Protein AF-A0A836T9D7-F1 (afdb_monomer_lite)

Structure (mmCIF, N/CA/C/O backbone):
data_AF-A0A836T9D7-F1
#
_entry.id   AF-A0A836T9D7-F1
#
loop_
_atom_site.group_PDB
_atom_site.id
_atom_site.type_symbol
_atom_site.label_atom_id
_atom_site.label_alt_id
_atom_site.label_comp_id
_atom_site.label_asym_id
_atom_site.label_entity_id
_atom_site.label_seq_id
_atom_site.pdbx_PDB_ins_code
_atom_site.Cartn_x
_atom_site.Cartn_y
_atom_site.Cartn_z
_atom_site.occupancy
_atom_site.B_iso_or_equiv
_atom_site.auth_seq_id
_atom_site.auth_comp_id
_atom_site.auth_asym_id
_atom_site.auth_atom_id
_atom_site.pdbx_PDB_model_num
ATOM 1 N N . MET A 1 1 ? 21.318 -27.432 -25.812 1.00 48.09 1 MET A N 1
ATOM 2 C CA . MET A 1 1 ? 21.615 -25.987 -25.776 1.00 48.09 1 MET A CA 1
ATOM 3 C C . MET A 1 1 ? 23.119 -25.840 -25.679 1.00 48.09 1 MET A C 1
ATOM 5 O O . MET A 1 1 ? 23.704 -26.362 -24.740 1.00 48.09 1 MET A O 1
ATOM 9 N N . THR A 1 2 ? 23.763 -25.264 -26.689 1.00 55.59 2 THR A N 1
ATOM 10 C CA . THR A 1 2 ? 25.178 -24.873 -26.602 1.00 55.59 2 THR A CA 1
ATOM 11 C C . THR A 1 2 ? 25.290 -23.648 -25.695 1.00 55.59 2 THR A C 1
ATOM 13 O O . THR A 1 2 ? 24.421 -22.788 -25.762 1.00 55.59 2 THR A O 1
ATOM 16 N N . ALA A 1 3 ? 26.342 -23.549 -24.878 1.00 62.31 3 ALA A N 1
ATOM 17 C CA . ALA A 1 3 ? 26.506 -22.531 -23.826 1.00 62.31 3 ALA A CA 1
ATOM 18 C C . ALA A 1 3 ? 26.476 -21.050 -24.287 1.00 62.31 3 ALA A C 1
ATOM 20 O O . ALA A 1 3 ? 26.468 -20.167 -23.444 1.00 62.31 3 ALA A O 1
ATOM 21 N N . TYR A 1 4 ? 26.432 -20.797 -25.598 1.00 75.88 4 TYR A N 1
ATOM 22 C CA . TYR A 1 4 ? 26.534 -19.477 -26.236 1.00 75.88 4 TYR A CA 1
ATOM 23 C C . TYR A 1 4 ? 25.275 -19.075 -27.019 1.00 75.88 4 TYR A C 1
ATOM 25 O O . TYR A 1 4 ? 25.286 -18.105 -27.768 1.00 75.88 4 TYR A O 1
ATOM 33 N N . SER A 1 5 ? 24.185 -19.851 -26.954 1.00 79.94 5 SER A N 1
ATOM 34 C CA . SER A 1 5 ? 22.994 -19.562 -27.772 1.00 79.94 5 SER A CA 1
ATOM 35 C C . SER A 1 5 ? 22.251 -18.293 -27.346 1.00 79.94 5 SER A C 1
ATOM 37 O O . SER A 1 5 ? 21.456 -17.789 -28.128 1.00 79.94 5 SER A O 1
ATOM 39 N N . THR A 1 6 ? 22.490 -17.798 -26.132 1.00 87.88 6 THR A N 1
ATOM 40 C CA . THR A 1 6 ? 21.810 -16.636 -25.539 1.00 87.88 6 THR A CA 1
ATOM 41 C C . THR A 1 6 ? 22.570 -15.322 -25.703 1.00 87.88 6 THR A C 1
ATOM 43 O O . THR A 1 6 ? 22.043 -14.288 -25.303 1.00 87.88 6 THR A O 1
ATOM 46 N N . ASP A 1 7 ? 23.786 -15.345 -26.261 1.00 92.88 7 ASP A N 1
ATOM 47 C CA . ASP A 1 7 ? 24.571 -14.128 -26.497 1.00 92.88 7 ASP A CA 1
ATOM 48 C C . ASP A 1 7 ? 23.784 -13.185 -27.410 1.00 92.88 7 ASP A C 1
ATOM 50 O O . ASP A 1 7 ? 23.211 -13.637 -28.404 1.00 92.88 7 ASP A O 1
ATOM 54 N N . ILE A 1 8 ? 23.758 -11.892 -27.086 1.00 93.44 8 ILE A N 1
ATOM 55 C CA . ILE A 1 8 ? 23.013 -10.870 -27.830 1.00 93.44 8 ILE A CA 1
ATOM 56 C C . ILE A 1 8 ? 23.975 -10.107 -28.741 1.00 93.44 8 ILE A C 1
ATOM 58 O O . ILE A 1 8 ? 25.094 -9.776 -28.352 1.00 93.44 8 ILE A O 1
ATOM 62 N N . GLY A 1 9 ? 23.537 -9.814 -29.961 1.00 96.00 9 GLY A N 1
ATOM 63 C CA . GLY A 1 9 ? 24.347 -9.075 -30.918 1.00 96.00 9 GLY A CA 1
ATOM 64 C C . GLY A 1 9 ? 23.641 -8.834 -32.243 1.00 96.00 9 GLY A C 1
ATOM 65 O O . GLY A 1 9 ? 22.455 -9.138 -32.413 1.00 96.00 9 GLY A O 1
ATOM 66 N N . ALA A 1 10 ? 24.403 -8.291 -33.184 1.00 96.81 10 ALA A N 1
ATOM 67 C CA . ALA A 1 10 ? 23.972 -8.037 -34.545 1.00 96.81 10 ALA A CA 1
ATOM 68 C C . ALA A 1 10 ? 24.016 -9.336 -35.356 1.00 96.81 10 ALA A C 1
ATOM 70 O O . ALA A 1 10 ? 25.058 -9.982 -35.458 1.00 96.81 10 ALA A O 1
ATOM 71 N N . CYS A 1 11 ? 22.890 -9.717 -35.949 1.00 95.69 11 CYS A N 1
ATOM 72 C CA . CYS A 1 11 ? 22.814 -10.800 -36.919 1.00 95.69 11 CYS A CA 1
ATOM 73 C C . CYS A 1 11 ? 22.680 -10.212 -38.320 1.00 95.69 11 CYS A C 1
ATOM 75 O O . CYS A 1 11 ? 21.672 -9.569 -38.620 1.00 95.69 11 CYS A O 1
ATOM 77 N N . VAL A 1 12 ? 23.702 -10.410 -39.147 1.00 94.94 12 VAL A N 1
ATOM 78 C CA . VAL A 1 12 ? 23.847 -9.760 -40.450 1.00 94.94 12 VAL A CA 1
ATOM 79 C C . VAL A 1 12 ? 23.534 -10.742 -41.574 1.00 94.94 12 VAL A C 1
ATOM 81 O O . VAL A 1 12 ? 24.010 -11.878 -41.564 1.00 94.94 12 VAL A O 1
ATOM 84 N N . PHE A 1 13 ? 22.754 -10.297 -42.556 1.00 91.50 13 PHE A N 1
ATOM 85 C CA . PHE A 1 13 ? 22.380 -11.089 -43.724 1.00 91.50 13 PHE A CA 1
ATOM 86 C C . PHE A 1 13 ? 22.747 -10.343 -45.003 1.00 91.50 13 PHE A C 1
ATOM 88 O O . PHE A 1 13 ? 22.444 -9.157 -45.148 1.00 91.50 13 PHE A O 1
ATOM 95 N N . ASP A 1 14 ? 23.360 -11.057 -45.940 1.00 86.81 14 ASP A N 1
ATOM 96 C CA . ASP A 1 14 ? 23.658 -10.534 -47.269 1.00 86.81 14 ASP A CA 1
ATOM 97 C C . ASP A 1 14 ? 22.515 -10.921 -48.220 1.00 86.81 14 ASP A C 1
ATOM 99 O O . ASP A 1 14 ? 22.276 -12.109 -48.446 1.00 86.81 14 ASP A O 1
ATOM 103 N N . ASP A 1 15 ? 21.808 -9.932 -48.774 1.00 77.00 15 ASP A N 1
ATOM 104 C CA . ASP A 1 15 ? 20.700 -10.138 -49.714 1.00 77.00 15 ASP A CA 1
ATOM 105 C C . ASP A 1 15 ? 20.835 -9.231 -50.944 1.00 77.00 15 ASP A C 1
ATOM 107 O O . ASP A 1 15 ? 20.841 -8.007 -50.826 1.00 77.00 15 ASP A O 1
ATOM 111 N N . GLU A 1 16 ? 20.989 -9.845 -52.123 1.00 70.12 16 GLU A N 1
ATOM 112 C CA . GLU A 1 16 ? 21.003 -9.217 -53.460 1.00 70.12 16 GLU A CA 1
ATOM 113 C C . GLU A 1 16 ? 21.698 -7.834 -53.571 1.00 70.12 16 GLU A C 1
ATOM 115 O O . GLU A 1 16 ? 21.277 -6.958 -54.324 1.00 70.12 16 GLU A O 1
ATOM 120 N N . GLY A 1 17 ? 22.821 -7.642 -52.865 1.00 73.75 17 GLY A N 1
ATOM 121 C CA . GLY A 1 17 ? 23.617 -6.404 -52.899 1.00 73.75 17 GLY A CA 1
ATOM 122 C C . GLY A 1 17 ? 23.320 -5.394 -51.782 1.00 73.75 17 GLY A C 1
ATOM 123 O O . GLY A 1 17 ? 23.904 -4.311 -51.782 1.00 73.75 17 GLY A O 1
ATOM 124 N N . SER A 1 18 ? 22.468 -5.755 -50.825 1.00 80.81 18 SER A N 1
ATOM 125 C CA . SER A 1 18 ? 22.225 -5.056 -49.562 1.00 80.81 18 SER A CA 1
ATOM 126 C C . SER A 1 18 ? 22.628 -5.935 -48.375 1.00 80.81 18 SER A C 1
ATOM 128 O O . SER A 1 18 ? 22.620 -7.165 -48.461 1.00 80.81 18 SER A O 1
ATOM 130 N N . ARG A 1 19 ? 23.018 -5.302 -47.267 1.00 91.12 19 ARG A N 1
ATOM 131 C CA . ARG A 1 19 ? 23.433 -5.992 -46.044 1.00 91.12 19 ARG A CA 1
ATOM 132 C C . ARG A 1 19 ? 22.484 -5.592 -44.923 1.00 91.12 19 ARG A C 1
ATOM 134 O O . ARG A 1 19 ? 22.578 -4.494 -44.377 1.00 91.12 19 ARG A O 1
ATOM 141 N N . THR A 1 20 ? 21.528 -6.464 -44.636 1.00 93.00 20 THR A N 1
ATOM 142 C CA . THR A 1 20 ? 20.474 -6.231 -43.640 1.00 93.00 20 THR A CA 1
ATOM 143 C C . THR A 1 20 ? 20.932 -6.727 -42.271 1.00 93.00 20 THR A C 1
ATOM 145 O O . THR A 1 20 ? 21.851 -7.545 -42.166 1.00 93.00 20 THR A O 1
ATOM 148 N N . CYS A 1 21 ? 20.320 -6.227 -41.197 1.00 94.75 21 CYS A N 1
ATOM 149 C CA . CYS A 1 21 ? 20.686 -6.635 -39.845 1.00 94.75 21 CYS A CA 1
ATOM 150 C C . CYS A 1 21 ? 19.498 -6.686 -38.891 1.00 94.75 21 CYS A C 1
ATOM 152 O O . CYS A 1 21 ? 18.600 -5.843 -38.939 1.00 94.75 21 CYS A O 1
ATOM 154 N N . ARG A 1 22 ? 19.541 -7.661 -37.978 1.00 94.81 22 ARG A N 1
ATOM 155 C CA . ARG A 1 22 ? 18.596 -7.805 -36.871 1.00 94.81 22 ARG A CA 1
ATOM 156 C C . ARG A 1 22 ? 19.322 -7.968 -35.540 1.00 94.81 22 ARG A C 1
ATOM 158 O O . ARG A 1 22 ? 20.205 -8.818 -35.425 1.00 94.81 22 ARG A O 1
ATOM 165 N N . MET A 1 23 ? 18.884 -7.243 -34.513 1.00 94.81 23 MET A N 1
ATOM 166 C CA . MET A 1 23 ? 19.310 -7.504 -33.134 1.00 94.81 23 MET A CA 1
ATOM 167 C C . MET A 1 23 ? 18.621 -8.757 -32.601 1.00 94.81 23 MET A C 1
ATOM 169 O O . MET A 1 23 ? 17.393 -8.846 -32.585 1.00 94.81 23 MET A O 1
ATOM 173 N N . THR A 1 24 ? 19.401 -9.760 -32.205 1.00 93.94 24 THR A N 1
ATOM 174 C CA . THR A 1 24 ? 18.860 -11.060 -31.791 1.00 93.94 24 THR A CA 1
ATOM 175 C C . THR A 1 24 ? 19.886 -11.862 -30.986 1.00 93.94 24 THR A C 1
ATOM 177 O O . THR A 1 24 ? 20.976 -11.369 -30.686 1.00 93.94 24 THR A O 1
ATOM 180 N N . THR A 1 25 ? 19.535 -13.093 -30.610 1.00 93.69 25 THR A N 1
ATOM 181 C CA . THR A 1 25 ? 20.463 -14.014 -29.956 1.00 93.69 25 THR A CA 1
ATOM 182 C C . THR A 1 25 ? 21.285 -14.797 -30.982 1.00 93.69 25 THR A C 1
ATOM 184 O O . THR A 1 25 ? 20.846 -15.022 -32.114 1.00 93.69 25 THR A O 1
ATOM 187 N N . ARG A 1 26 ? 22.465 -15.293 -30.596 1.00 92.06 26 ARG A N 1
ATOM 188 C CA . ARG A 1 26 ? 23.276 -16.176 -31.453 1.00 92.06 26 ARG A CA 1
ATOM 189 C C . ARG A 1 26 ? 22.487 -17.404 -31.915 1.00 92.06 26 ARG A C 1
ATOM 191 O O . ARG A 1 26 ? 22.634 -17.839 -33.056 1.00 92.06 26 ARG A O 1
ATOM 198 N N . GLY A 1 27 ? 21.660 -17.975 -31.038 1.00 89.50 27 GLY A N 1
ATOM 199 C CA . GLY A 1 27 ? 20.798 -19.111 -31.361 1.00 89.50 27 GLY A CA 1
ATOM 200 C C . GLY A 1 27 ? 19.825 -18.787 -32.492 1.00 89.50 27 GLY A C 1
ATOM 201 O O . GLY A 1 27 ? 19.781 -19.511 -33.485 1.00 89.50 27 GLY A O 1
ATOM 202 N N . ASP A 1 28 ? 19.122 -17.664 -32.372 1.00 89.56 28 ASP A N 1
ATOM 203 C CA . ASP A 1 28 ? 18.111 -17.218 -33.337 1.00 89.56 28 ASP A CA 1
ATOM 204 C C . ASP A 1 28 ? 18.715 -16.682 -34.642 1.00 89.56 28 ASP A C 1
ATOM 206 O O . ASP A 1 28 ? 18.052 -16.665 -35.677 1.00 89.56 28 ASP A O 1
ATOM 210 N N . CYS A 1 29 ? 19.975 -16.244 -34.622 1.00 90.56 29 CYS A N 1
ATOM 211 C CA . CYS A 1 29 ? 20.694 -15.838 -35.828 1.00 90.56 29 CYS A CA 1
ATOM 212 C C . CYS A 1 29 ? 21.033 -17.034 -36.736 1.00 90.56 29 CYS A C 1
ATOM 214 O O . CYS A 1 29 ? 20.929 -16.958 -37.962 1.00 90.56 29 CYS A O 1
ATOM 216 N N . ASN A 1 30 ? 21.397 -18.163 -36.120 1.00 82.56 30 ASN A N 1
ATOM 217 C CA . ASN A 1 30 ? 21.809 -19.381 -36.820 1.00 82.56 30 ASN A CA 1
ATOM 218 C C . ASN A 1 30 ? 20.629 -20.172 -37.407 1.00 82.56 30 ASN A C 1
ATOM 220 O O . ASN A 1 30 ? 20.819 -20.999 -38.301 1.00 82.56 30 ASN A O 1
ATOM 224 N N . VAL A 1 31 ? 19.418 -19.941 -36.900 1.00 72.19 31 VAL A N 1
ATOM 225 C CA . VAL A 1 31 ? 18.179 -20.573 -37.358 1.00 72.19 31 VAL A CA 1
ATOM 226 C C . VAL A 1 31 ? 17.406 -19.518 -38.145 1.00 72.19 31 VAL A C 1
ATOM 228 O O . VAL A 1 31 ? 16.654 -18.744 -37.564 1.00 72.19 31 VAL A O 1
ATOM 231 N N . GLY A 1 32 ? 17.636 -19.432 -39.460 1.00 60.72 32 GLY A N 1
ATOM 232 C CA . GLY A 1 32 ? 16.967 -18.450 -40.327 1.00 60.72 32 GLY A CA 1
ATOM 233 C C . GLY A 1 32 ? 15.460 -18.347 -40.038 1.00 60.72 32 GLY A C 1
ATOM 234 O O . GLY A 1 32 ? 14.780 -19.360 -39.868 1.00 60.72 32 GLY A O 1
ATOM 235 N N . SER A 1 33 ? 14.930 -17.126 -39.923 1.00 49.97 33 SER A N 1
ATOM 236 C CA . SER A 1 33 ? 13.507 -16.920 -39.624 1.00 49.97 33 SER A CA 1
ATOM 237 C C . SER A 1 33 ? 12.628 -17.350 -40.802 1.00 49.97 33 SER A C 1
ATOM 239 O O . SER A 1 33 ? 12.691 -16.762 -41.877 1.00 49.97 33 SER A O 1
ATOM 241 N N . GLY A 1 34 ? 11.731 -18.309 -40.561 1.00 49.53 34 GLY A N 1
ATOM 242 C CA . GLY A 1 34 ? 10.679 -18.707 -41.502 1.00 49.53 34 GLY A CA 1
ATOM 243 C C . GLY A 1 34 ? 11.047 -19.899 -42.389 1.00 49.53 34 GLY A C 1
ATOM 244 O O . GLY A 1 34 ? 12.189 -20.334 -42.431 1.00 49.53 34 GLY A O 1
ATOM 245 N N . ASN A 1 35 ? 10.042 -20.443 -43.084 1.00 48.06 35 ASN A N 1
ATOM 246 C CA . ASN A 1 35 ? 10.040 -21.693 -43.870 1.00 48.06 35 ASN A CA 1
ATOM 247 C C . ASN A 1 35 ? 11.081 -21.813 -45.016 1.00 48.06 35 ASN A C 1
ATOM 249 O O . ASN A 1 35 ? 10.936 -22.687 -45.869 1.00 48.06 35 ASN A O 1
ATOM 253 N N . ASN A 1 36 ? 12.121 -20.980 -45.060 1.00 47.50 36 ASN A N 1
ATOM 254 C CA . ASN A 1 36 ? 13.230 -21.105 -45.995 1.00 47.50 36 ASN A CA 1
ATOM 255 C C . ASN A 1 36 ? 14.415 -21.806 -45.328 1.00 47.50 36 ASN A C 1
ATOM 257 O O . ASN A 1 36 ? 15.183 -21.237 -44.558 1.00 47.50 36 ASN A O 1
ATOM 261 N N . THR A 1 37 ? 14.589 -23.068 -45.696 1.00 49.91 37 THR A N 1
ATOM 262 C CA . THR A 1 37 ? 15.862 -23.773 -45.588 1.00 49.91 37 THR A CA 1
ATOM 263 C C . THR A 1 37 ? 16.959 -22.972 -46.293 1.00 49.91 37 THR A C 1
ATOM 265 O O . THR A 1 37 ? 16.905 -22.852 -47.517 1.00 49.91 37 THR A O 1
ATOM 268 N N . GLY A 1 38 ? 17.987 -22.496 -45.580 1.00 53.56 38 GLY A N 1
ATOM 269 C CA . GLY A 1 38 ? 19.275 -22.349 -46.260 1.00 53.56 38 GLY A CA 1
ATOM 270 C C . GLY A 1 38 ? 20.409 -21.565 -45.621 1.00 53.56 38 GLY A C 1
ATOM 271 O O . GLY A 1 38 ? 21.528 -22.055 -45.712 1.00 53.56 38 GLY A O 1
ATOM 272 N N . ILE A 1 39 ? 20.210 -20.380 -45.038 1.00 61.91 39 ILE A N 1
ATOM 273 C CA . ILE A 1 39 ? 21.358 -19.531 -44.657 1.00 61.91 39 ILE A CA 1
ATOM 274 C C . ILE A 1 39 ? 21.041 -18.770 -43.363 1.00 61.91 39 ILE A C 1
ATOM 276 O O . ILE A 1 39 ? 20.207 -17.869 -43.356 1.00 61.91 39 ILE A O 1
ATOM 280 N N . GLY A 1 40 ? 21.668 -19.178 -42.255 1.00 74.31 40 GLY A N 1
ATOM 281 C CA . GLY A 1 40 ? 21.716 -18.378 -41.025 1.00 74.31 40 GLY A CA 1
ATOM 282 C C . GLY A 1 40 ? 22.614 -17.153 -41.219 1.00 74.31 40 GLY A C 1
ATOM 283 O O . GLY A 1 40 ? 23.509 -17.181 -42.064 1.00 74.31 40 GLY A O 1
ATOM 284 N N . GLY A 1 41 ? 22.358 -16.080 -40.472 1.00 87.19 41 GLY A N 1
ATOM 285 C CA . GLY A 1 41 ? 23.129 -14.839 -40.582 1.00 87.19 41 GLY A CA 1
ATOM 286 C C . GLY A 1 41 ? 24.518 -14.940 -39.947 1.00 87.19 41 GLY A C 1
ATOM 287 O O . GLY A 1 41 ? 24.801 -15.843 -39.156 1.00 87.19 41 GLY A O 1
ATOM 288 N N . GLU A 1 42 ? 25.393 -13.991 -40.272 1.00 92.75 42 GLU A N 1
ATOM 289 C CA . GLU A 1 42 ? 26.676 -13.815 -39.591 1.00 92.75 42 GLU A CA 1
ATOM 290 C C . GLU A 1 42 ? 26.439 -13.081 -38.261 1.00 92.75 42 GLU A C 1
ATOM 292 O O . GLU A 1 42 ? 25.966 -11.943 -38.241 1.00 92.75 42 GLU A O 1
ATOM 297 N N . PHE A 1 43 ? 26.723 -13.747 -37.138 1.00 94.50 43 PHE A N 1
ATOM 298 C CA . PHE A 1 43 ? 26.487 -13.196 -35.803 1.00 94.50 43 PHE A CA 1
ATOM 299 C C . PHE A 1 43 ? 27.715 -12.465 -35.253 1.00 94.50 43 PHE A C 1
ATOM 301 O O . PHE A 1 43 ? 28.789 -13.055 -35.107 1.00 94.50 43 PHE A O 1
ATOM 308 N N . PHE A 1 44 ? 27.515 -11.218 -34.838 1.00 95.88 44 PHE A N 1
ATOM 309 C CA . PHE A 1 44 ? 28.516 -10.355 -34.226 1.00 95.88 44 PHE A CA 1
ATOM 310 C C . PHE A 1 44 ? 28.125 -10.037 -32.783 1.00 95.88 44 PHE A C 1
ATOM 312 O O . PHE A 1 44 ? 27.281 -9.182 -32.509 1.00 95.88 44 PHE A O 1
ATOM 319 N N . GLU A 1 45 ? 28.771 -10.732 -31.853 1.00 95.62 45 GLU A N 1
ATOM 320 C CA . GLU A 1 45 ? 28.565 -10.559 -30.415 1.00 95.62 45 GLU A CA 1
ATOM 321 C C . GLU A 1 45 ? 28.894 -9.133 -29.957 1.00 95.62 45 GLU A C 1
ATOM 323 O O . GLU A 1 45 ? 29.875 -8.524 -30.405 1.00 95.62 45 GLU A O 1
ATOM 328 N N . ASP A 1 46 ? 28.051 -8.596 -29.073 1.00 95.25 46 ASP A N 1
ATOM 329 C CA . ASP A 1 46 ? 28.135 -7.242 -28.519 1.00 95.25 46 ASP A CA 1
ATOM 330 C C . ASP A 1 46 ? 28.093 -6.105 -29.548 1.00 95.25 46 ASP A C 1
ATOM 332 O O . ASP A 1 46 ? 28.266 -4.944 -29.178 1.00 95.25 46 ASP A O 1
ATOM 336 N N . TYR A 1 47 ? 27.892 -6.390 -30.833 1.00 97.06 47 TYR A N 1
ATOM 337 C CA . TYR A 1 47 ? 27.726 -5.361 -31.850 1.00 97.06 47 TYR A CA 1
ATOM 338 C C . TYR A 1 47 ? 26.260 -4.956 -31.986 1.00 97.06 47 TYR A C 1
ATOM 340 O O . TYR A 1 47 ? 25.353 -5.779 -31.869 1.00 97.06 47 TYR A O 1
ATOM 348 N N . LEU A 1 48 ? 26.047 -3.673 -32.263 1.00 97.25 48 LEU A N 1
ATOM 349 C CA . LEU A 1 48 ? 24.761 -3.138 -32.691 1.00 97.25 48 LEU A CA 1
ATOM 350 C C . LEU A 1 48 ? 24.655 -3.196 -34.214 1.00 97.25 48 LEU A C 1
ATOM 352 O O . LEU A 1 48 ? 25.657 -3.065 -34.914 1.00 97.25 48 LEU A O 1
ATOM 356 N N . CYS A 1 49 ? 23.435 -3.313 -34.736 1.00 97.12 49 CYS A N 1
ATOM 357 C CA . CYS A 1 49 ? 23.209 -3.283 -36.181 1.00 97.12 49 CYS A CA 1
ATOM 358 C C . CYS A 1 49 ? 23.655 -1.975 -36.842 1.00 97.12 49 CYS A C 1
ATOM 360 O O . CYS A 1 49 ? 24.013 -1.998 -38.013 1.00 97.12 49 CYS A O 1
ATOM 362 N N . SER A 1 50 ? 23.697 -0.872 -36.091 1.00 95.19 50 SER A N 1
ATOM 363 C CA . SER A 1 50 ? 24.190 0.441 -36.524 1.00 95.19 50 SER A CA 1
ATOM 364 C C . SER A 1 50 ? 25.718 0.580 -36.552 1.00 95.19 50 SER A C 1
ATOM 366 O O . SER A 1 50 ? 26.231 1.689 -36.700 1.00 95.19 50 SER A O 1
ATOM 368 N N . ALA A 1 51 ? 26.468 -0.503 -36.342 1.00 95.44 51 ALA A N 1
ATOM 369 C CA . ALA A 1 51 ? 27.920 -0.465 -36.368 1.00 95.44 51 ALA A CA 1
ATOM 370 C C . ALA A 1 51 ? 28.450 -0.346 -37.806 1.00 95.44 51 ALA A C 1
ATOM 372 O O . ALA A 1 51 ? 28.351 -1.294 -38.583 1.00 95.44 51 ALA A O 1
ATOM 373 N N . ASP A 1 52 ? 29.107 0.776 -38.122 1.00 92.00 52 ASP A N 1
ATOM 374 C CA . ASP A 1 52 ? 29.683 1.042 -39.453 1.00 92.00 52 ASP A CA 1
ATOM 375 C C . ASP A 1 52 ? 30.603 -0.088 -39.962 1.00 92.00 52 ASP A C 1
ATOM 377 O O . ASP A 1 52 ? 30.645 -0.377 -41.157 1.00 92.00 52 ASP A O 1
ATOM 381 N N . GLU A 1 53 ? 31.329 -0.758 -39.058 1.00 93.19 53 GLU A N 1
ATOM 382 C CA . GLU A 1 53 ? 32.235 -1.876 -39.373 1.00 93.19 53 GLU A CA 1
ATOM 383 C C . GLU A 1 53 ? 31.512 -3.095 -39.960 1.00 93.19 53 GLU A C 1
ATOM 385 O O . GLU A 1 53 ? 32.121 -3.892 -40.674 1.00 93.19 53 GLU A O 1
ATOM 390 N N . LEU A 1 54 ? 30.215 -3.239 -39.678 1.00 94.25 54 LEU A N 1
ATOM 391 C CA . LEU A 1 54 ? 29.393 -4.312 -40.223 1.00 94.25 54 LEU A CA 1
ATOM 392 C C . LEU A 1 54 ? 28.917 -4.008 -41.644 1.00 94.25 54 LEU A C 1
ATOM 394 O O . LEU A 1 54 ? 28.434 -4.919 -42.309 1.00 94.25 54 LEU A O 1
ATOM 398 N N . ALA A 1 55 ? 29.075 -2.770 -42.130 1.00 93.38 55 ALA A N 1
ATOM 399 C CA . ALA A 1 55 ? 28.644 -2.335 -43.459 1.00 93.38 55 ALA A CA 1
ATOM 400 C C . ALA A 1 55 ? 27.179 -2.699 -43.775 1.00 93.38 55 ALA A C 1
ATOM 402 O O . ALA A 1 55 ? 26.856 -3.066 -44.904 1.00 93.38 55 ALA A O 1
ATOM 403 N N . THR A 1 56 ? 26.314 -2.640 -42.761 1.00 94.19 56 THR A N 1
ATOM 404 C CA . THR A 1 56 ? 24.869 -2.833 -42.898 1.00 94.19 56 THR A CA 1
ATOM 405 C C . THR A 1 56 ? 24.220 -1.546 -43.408 1.00 94.19 56 THR A C 1
ATOM 407 O O . THR A 1 56 ? 24.813 -0.467 -43.383 1.00 94.19 56 THR A O 1
ATOM 410 N N . GLU A 1 57 ? 22.972 -1.633 -43.852 1.00 94.12 57 GLU A N 1
ATOM 411 C CA . GLU A 1 57 ? 22.163 -0.450 -44.180 1.00 94.12 57 GLU A CA 1
ATOM 412 C C . GLU A 1 57 ? 21.572 0.261 -42.945 1.00 94.12 57 GLU A C 1
ATOM 414 O O . GLU A 1 57 ? 20.905 1.291 -43.072 1.00 94.12 57 GLU A O 1
ATOM 419 N N . CYS A 1 58 ? 21.803 -0.283 -41.748 1.00 94.69 58 CYS A N 1
ATOM 420 C CA . CYS A 1 58 ? 21.247 0.231 -40.505 1.00 94.69 58 CYS A CA 1
ATOM 421 C C . CYS A 1 58 ? 22.137 1.340 -39.942 1.00 94.69 58 CYS A C 1
ATOM 423 O O . CYS A 1 58 ? 23.349 1.185 -39.823 1.00 94.69 58 CYS A O 1
ATOM 425 N N . GLY A 1 59 ? 21.531 2.459 -39.554 1.00 93.44 59 GLY A N 1
ATOM 426 C CA . GLY A 1 59 ? 22.233 3.620 -39.028 1.00 93.44 59 GLY A CA 1
ATOM 427 C C . GLY A 1 59 ? 21.558 4.224 -37.794 1.00 93.44 59 GLY A C 1
ATOM 428 O O . GLY A 1 59 ? 20.392 3.928 -37.506 1.00 93.44 59 GLY A O 1
ATOM 429 N N . PRO A 1 60 ? 22.277 5.091 -37.062 1.00 94.31 60 PRO A N 1
ATOM 430 C CA . PRO A 1 60 ? 21.735 5.824 -35.925 1.00 94.31 60 PRO A CA 1
ATOM 431 C C . PRO A 1 60 ? 20.509 6.665 -36.284 1.00 94.31 60 PRO A C 1
ATOM 433 O O . PRO A 1 60 ? 20.479 7.317 -37.330 1.00 94.31 60 PRO A O 1
ATOM 436 N N . THR A 1 61 ? 19.532 6.741 -35.380 1.00 95.06 61 THR A N 1
ATOM 437 C CA . THR A 1 61 ? 18.387 7.652 -35.526 1.00 95.06 61 THR A CA 1
ATOM 438 C C . THR A 1 61 ? 18.098 8.421 -34.237 1.00 95.06 61 THR A C 1
ATOM 440 O O . THR A 1 61 ? 18.785 8.274 -33.227 1.00 95.06 61 THR A O 1
ATOM 443 N N . LYS A 1 62 ? 17.084 9.290 -34.296 1.00 95.88 62 LYS A N 1
ATOM 444 C CA . LYS A 1 62 ? 16.532 10.010 -33.141 1.00 95.88 62 LYS A CA 1
ATOM 445 C C . LYS A 1 62 ? 15.339 9.312 -32.504 1.00 95.88 62 LYS A C 1
ATOM 447 O O . LYS A 1 62 ? 14.815 9.822 -31.521 1.00 95.88 62 LYS A O 1
ATOM 452 N N . GLU A 1 63 ? 14.881 8.217 -33.091 1.00 96.81 63 GLU A N 1
ATOM 453 C CA . GLU A 1 63 ? 13.738 7.473 -32.593 1.00 96.81 63 GLU A CA 1
ATOM 454 C C . GLU A 1 63 ? 14.128 6.677 -31.349 1.00 96.81 63 GLU A C 1
ATOM 456 O O . GLU A 1 63 ? 15.278 6.261 -31.172 1.00 96.81 63 GLU A O 1
ATOM 461 N N . THR A 1 64 ? 13.143 6.455 -30.489 1.00 98.00 64 THR A N 1
ATOM 462 C CA . THR A 1 64 ? 13.268 5.632 -29.290 1.00 98.00 64 THR A CA 1
ATOM 463 C C . THR A 1 64 ? 12.187 4.560 -29.279 1.00 98.00 64 THR A C 1
ATOM 465 O O . THR A 1 64 ? 11.190 4.664 -29.997 1.00 98.00 64 THR A O 1
ATOM 468 N N . ILE A 1 65 ? 12.388 3.515 -28.483 1.00 97.88 65 ILE A N 1
ATOM 469 C CA . ILE A 1 65 ? 11.464 2.390 -28.352 1.00 97.88 65 ILE A CA 1
ATOM 470 C C . ILE A 1 65 ? 11.471 1.845 -26.919 1.00 97.88 65 ILE A C 1
ATOM 472 O O . ILE A 1 65 ? 12.524 1.770 -26.282 1.00 97.88 65 ILE A O 1
ATOM 476 N N . CYS A 1 66 ? 10.294 1.444 -26.433 1.00 97.88 66 CYS A N 1
ATOM 477 C CA . CYS A 1 66 ? 10.144 0.607 -25.243 1.00 97.88 66 CYS A CA 1
ATOM 478 C C . CYS A 1 66 ? 10.115 -0.866 -25.652 1.00 97.88 66 CYS A C 1
ATOM 480 O O . CYS A 1 66 ? 9.442 -1.234 -26.617 1.00 97.88 66 CYS A O 1
ATOM 482 N N . LEU A 1 67 ? 10.824 -1.712 -24.910 1.00 96.00 67 LEU A N 1
ATOM 483 C CA . LEU A 1 67 ? 10.880 -3.148 -25.166 1.00 96.00 67 LEU A CA 1
ATOM 484 C C . LEU A 1 67 ? 10.073 -3.903 -24.114 1.00 96.00 67 LEU A C 1
ATOM 486 O O . LEU A 1 67 ? 10.148 -3.599 -22.927 1.00 96.00 67 LEU A O 1
ATOM 490 N N . GLU A 1 68 ? 9.322 -4.913 -24.545 1.00 92.69 68 GLU A N 1
ATOM 491 C CA . GLU A 1 68 ? 8.568 -5.763 -23.626 1.00 92.69 68 GLU A CA 1
ATOM 492 C C . GLU A 1 68 ? 9.510 -6.471 -22.638 1.00 92.69 68 GLU A C 1
ATOM 494 O O . GLU A 1 68 ? 10.560 -6.994 -23.019 1.00 92.69 68 GLU A O 1
ATOM 499 N N . GLY A 1 69 ? 9.140 -6.461 -21.355 1.00 91.31 69 GLY A N 1
ATOM 500 C CA . GLY A 1 69 ? 9.942 -7.048 -20.279 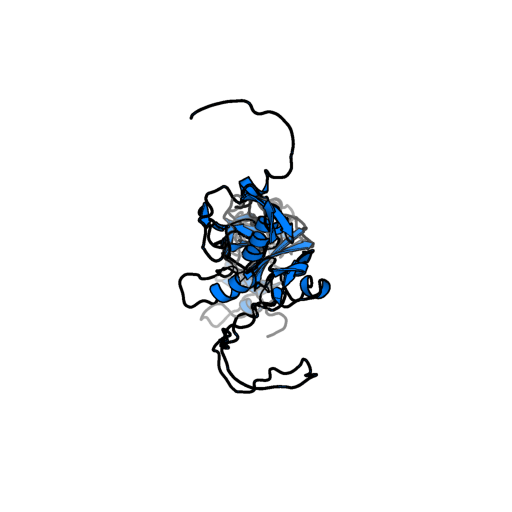1.00 91.31 69 GLY A CA 1
ATOM 501 C C . GLY A 1 69 ? 11.211 -6.267 -19.923 1.00 91.31 69 GLY A C 1
ATOM 502 O O . GLY A 1 69 ? 12.069 -6.807 -19.224 1.00 91.31 69 GLY A O 1
ATOM 503 N N . ARG A 1 70 ? 11.361 -5.026 -20.405 1.00 94.31 70 ARG A N 1
ATOM 504 C CA . ARG A 1 70 ? 12.469 -4.131 -20.053 1.00 94.31 70 ARG A CA 1
ATOM 505 C C . ARG A 1 70 ? 11.943 -2.792 -19.570 1.00 94.31 70 ARG A C 1
ATOM 507 O O . ARG A 1 70 ? 10.938 -2.293 -20.071 1.00 94.31 70 ARG A O 1
ATOM 514 N N . ASP A 1 71 ? 12.677 -2.199 -18.638 1.00 95.75 71 ASP A N 1
ATOM 515 C CA . ASP A 1 71 ? 12.269 -0.933 -18.043 1.00 95.75 71 ASP A CA 1
ATOM 516 C C . ASP A 1 71 ? 12.736 0.263 -18.866 1.00 95.75 71 ASP A C 1
ATOM 518 O O . ASP A 1 71 ? 12.113 1.317 -18.824 1.00 95.75 71 ASP A O 1
ATOM 522 N N . GLU A 1 72 ? 13.858 0.133 -19.572 1.00 97.56 72 GLU A N 1
ATOM 523 C CA . GLU A 1 72 ? 14.584 1.260 -20.148 1.00 97.56 72 GLU A CA 1
ATOM 524 C C . GLU A 1 72 ? 13.997 1.746 -21.476 1.00 97.56 72 GLU A C 1
ATOM 526 O O . GLU A 1 72 ? 13.377 1.001 -22.240 1.00 97.56 72 GLU A O 1
ATOM 531 N N . VAL A 1 73 ? 14.273 3.010 -21.785 1.00 98.31 73 VAL A N 1
ATOM 532 C CA . VAL A 1 73 ? 14.087 3.570 -23.123 1.00 98.31 73 VAL A CA 1
ATOM 533 C C . VAL A 1 73 ? 15.333 3.260 -23.942 1.00 98.31 73 VAL A C 1
ATOM 535 O O . VAL A 1 73 ? 16.441 3.636 -23.554 1.00 98.31 73 VAL A O 1
ATOM 538 N N . TYR A 1 74 ? 15.162 2.639 -25.104 1.00 98.00 74 TYR A N 1
ATOM 539 C CA . TYR A 1 74 ? 16.255 2.349 -26.030 1.00 98.00 74 TYR A CA 1
ATOM 540 C C . TYR A 1 74 ? 16.179 3.274 -27.240 1.00 98.00 74 TYR A C 1
ATOM 542 O O . TYR A 1 74 ? 15.093 3.645 -27.684 1.00 98.00 74 TYR A O 1
ATOM 550 N N . PHE A 1 75 ? 17.326 3.634 -27.812 1.00 97.38 75 PHE A N 1
ATOM 551 C CA . PHE A 1 75 ? 17.358 4.162 -29.172 1.00 97.38 75 PHE A CA 1
ATOM 552 C C . PHE A 1 75 ? 16.833 3.114 -30.158 1.00 97.38 75 PHE A C 1
ATOM 554 O O . PHE A 1 75 ? 16.973 1.912 -29.932 1.00 97.38 75 PHE A O 1
ATOM 561 N N . LYS A 1 76 ? 16.275 3.568 -31.276 1.00 97.44 76 LYS A N 1
ATOM 562 C CA . LYS A 1 76 ? 15.860 2.721 -32.393 1.00 97.44 76 LYS A CA 1
ATOM 563 C C . LYS A 1 76 ? 16.702 3.060 -33.622 1.00 97.44 76 LYS A C 1
ATOM 565 O O . LYS A 1 76 ? 16.871 4.232 -33.951 1.00 97.44 76 LYS A O 1
ATOM 570 N N . ASP A 1 77 ? 17.281 2.063 -34.278 1.00 96.56 77 ASP A N 1
ATOM 571 C CA . ASP A 1 77 ? 18.045 2.267 -35.512 1.00 96.56 77 ASP A CA 1
ATOM 572 C C . ASP A 1 77 ? 17.121 2.424 -36.739 1.00 96.56 77 ASP A C 1
ATOM 574 O O . ASP A 1 77 ? 15.900 2.265 -36.652 1.00 96.56 77 ASP A O 1
ATOM 578 N N . SER A 1 78 ? 17.691 2.747 -37.903 1.00 96.44 78 SER A N 1
ATOM 579 C CA . SER A 1 78 ? 16.917 2.959 -39.138 1.00 96.44 78 SER A CA 1
ATOM 580 C C . SER A 1 78 ? 16.267 1.689 -39.698 1.00 96.44 78 SER A C 1
ATOM 582 O O . SER A 1 78 ? 15.381 1.792 -40.543 1.00 96.44 78 SER A O 1
ATOM 584 N N . CYS A 1 79 ? 16.682 0.512 -39.227 1.00 95.69 79 CYS A N 1
ATOM 585 C CA . CYS A 1 79 ? 16.107 -0.791 -39.560 1.00 95.69 79 CYS A CA 1
ATOM 586 C C . CYS A 1 79 ? 15.016 -1.222 -38.564 1.00 95.69 79 CYS A C 1
ATOM 588 O O . CYS A 1 79 ? 14.364 -2.248 -38.758 1.00 95.69 79 CYS A O 1
ATOM 590 N N . GLY A 1 80 ? 14.793 -0.442 -37.502 1.00 96.31 80 GLY A N 1
ATOM 591 C CA . GLY A 1 80 ? 13.812 -0.715 -36.460 1.00 96.31 80 GLY A CA 1
ATOM 592 C C . GLY A 1 80 ? 14.313 -1.587 -35.313 1.00 96.31 80 GLY A C 1
ATOM 593 O O . GLY A 1 80 ? 13.512 -1.945 -34.449 1.00 96.31 80 GLY A O 1
ATOM 594 N N . ASN A 1 81 ? 15.606 -1.906 -35.259 1.00 97.06 81 ASN A N 1
ATOM 595 C CA . ASN A 1 81 ? 16.182 -2.599 -34.116 1.00 97.06 81 ASN A CA 1
ATOM 596 C C . ASN A 1 81 ? 16.357 -1.644 -32.937 1.00 97.06 81 ASN A C 1
ATOM 598 O O . ASN A 1 81 ? 16.620 -0.453 -33.113 1.00 97.06 81 ASN A O 1
ATOM 602 N N . TYR A 1 82 ? 16.288 -2.184 -31.723 1.00 96.62 82 TYR A N 1
ATOM 603 C CA . TYR A 1 82 ? 16.753 -1.448 -30.556 1.00 96.62 82 TYR A CA 1
ATOM 604 C C . TYR A 1 82 ? 18.282 -1.320 -30.583 1.00 96.62 82 TYR A C 1
ATOM 606 O O . TYR A 1 82 ? 18.992 -2.230 -31.009 1.00 96.62 82 TYR A O 1
ATOM 614 N N . ALA A 1 83 ? 18.784 -0.187 -30.113 1.00 96.12 83 ALA A N 1
ATOM 615 C CA . ALA A 1 83 ? 20.198 0.086 -29.907 1.00 96.12 83 ALA A CA 1
ATOM 616 C C . ALA A 1 83 ? 20.473 0.215 -28.399 1.00 96.12 83 ALA A C 1
ATOM 618 O O . ALA A 1 83 ? 19.849 -0.473 -27.596 1.00 96.12 83 ALA A O 1
ATOM 619 N N . ASN A 1 84 ? 21.420 1.057 -27.989 1.00 97.00 84 ASN A N 1
ATOM 620 C CA . ASN A 1 84 ? 21.685 1.285 -26.568 1.00 97.00 84 ASN A CA 1
ATOM 621 C C . ASN A 1 84 ? 20.584 2.101 -25.882 1.00 97.00 84 ASN A C 1
ATOM 623 O O . ASN A 1 84 ? 19.748 2.723 -26.543 1.00 97.00 84 ASN A O 1
ATOM 627 N N . ILE A 1 85 ? 20.621 2.104 -24.546 1.00 97.44 85 ILE A N 1
ATOM 628 C CA . ILE A 1 85 ? 19.784 2.965 -23.704 1.00 97.44 85 ILE A CA 1
ATOM 629 C C . ILE A 1 85 ? 19.868 4.410 -24.212 1.00 97.44 85 ILE A C 1
ATOM 631 O O . ILE A 1 85 ? 20.916 4.889 -24.636 1.00 97.44 85 ILE A O 1
ATOM 635 N N . TYR A 1 86 ? 18.742 5.105 -24.224 1.00 97.31 86 TYR A N 1
ATOM 636 C CA . TYR A 1 86 ? 18.675 6.473 -24.704 1.00 97.31 86 TYR A CA 1
ATOM 637 C C . TYR A 1 86 ? 19.524 7.409 -23.822 1.00 97.31 86 TYR A C 1
ATOM 639 O O . TYR A 1 86 ? 19.346 7.473 -22.611 1.00 97.31 86 TYR A O 1
ATOM 647 N N . ASP A 1 87 ? 20.448 8.144 -24.439 1.00 95.62 87 ASP A N 1
ATOM 648 C CA . ASP A 1 87 ? 21.215 9.235 -23.825 1.00 95.62 87 ASP A CA 1
ATOM 649 C C . ASP A 1 87 ? 21.366 10.338 -24.876 1.00 95.62 87 ASP A C 1
ATOM 651 O O . ASP A 1 87 ? 22.053 10.169 -25.895 1.00 95.62 87 ASP A O 1
ATOM 655 N N . SER A 1 88 ? 20.711 11.478 -24.653 1.00 94.81 88 SER A N 1
ATOM 656 C CA . SER A 1 88 ? 20.652 12.573 -25.628 1.00 94.81 88 SER A CA 1
ATOM 657 C C . SER A 1 88 ? 22.035 13.136 -25.980 1.00 94.81 88 SER A C 1
ATOM 659 O O . SER A 1 88 ? 22.228 13.651 -27.085 1.00 94.81 88 SER A O 1
ATOM 661 N N . ASN A 1 89 ? 23.032 12.970 -25.104 1.00 92.50 89 ASN A N 1
ATOM 662 C CA . ASN A 1 89 ? 24.409 13.398 -25.344 1.00 92.50 89 ASN A CA 1
ATOM 663 C C . ASN A 1 89 ? 25.176 12.443 -26.272 1.00 92.50 89 ASN A C 1
ATOM 665 O O . ASN A 1 89 ? 26.236 12.805 -26.792 1.00 92.50 89 ASN A O 1
ATOM 669 N N . LYS A 1 90 ? 24.670 11.223 -26.496 1.00 91.75 90 LYS A N 1
ATOM 670 C CA . LYS A 1 90 ? 25.327 10.196 -27.323 1.00 91.75 90 LYS A CA 1
ATOM 671 C C . LYS A 1 90 ? 24.903 10.229 -28.781 1.00 91.75 90 LYS A C 1
ATOM 673 O O . LYS A 1 90 ? 25.619 9.698 -29.626 1.00 91.75 90 LYS A O 1
ATOM 678 N N . ILE A 1 91 ? 23.810 10.916 -29.101 1.00 85.12 91 ILE A N 1
ATOM 679 C CA . ILE A 1 91 ? 23.276 10.975 -30.465 1.00 85.12 91 ILE A CA 1
ATOM 680 C C . ILE A 1 91 ? 24.225 11.662 -31.461 1.00 85.12 91 ILE A C 1
ATOM 682 O O . ILE A 1 91 ? 24.333 11.250 -32.609 1.00 85.12 91 ILE A O 1
ATOM 686 N N . TYR A 1 92 ? 24.952 12.683 -30.999 1.00 76.75 92 TYR A N 1
ATOM 687 C CA . TYR A 1 92 ? 25.954 13.428 -31.771 1.00 76.75 92 TYR A CA 1
ATOM 688 C C . TYR A 1 92 ? 27.364 13.244 -31.204 1.00 76.75 92 TYR A C 1
ATOM 690 O O . TYR A 1 92 ? 28.244 14.088 -31.398 1.00 76.75 92 TYR A O 1
ATOM 698 N N . SER A 1 93 ? 27.580 12.162 -30.453 1.00 74.81 93 SER A N 1
ATOM 699 C CA . SER A 1 93 ? 28.884 11.867 -29.876 1.00 74.81 93 SER A CA 1
ATOM 700 C C . SER A 1 93 ? 29.933 11.758 -30.982 1.00 74.81 93 SER A C 1
ATOM 702 O O . SER A 1 93 ? 29.777 11.004 -31.937 1.00 74.81 93 SER A O 1
ATOM 704 N N . LYS A 1 94 ? 31.056 12.467 -30.814 1.00 65.44 94 LYS A N 1
ATOM 705 C CA . LYS A 1 94 ? 32.237 12.309 -31.683 1.00 65.44 94 LYS A CA 1
ATOM 706 C C . LYS A 1 94 ? 32.849 10.910 -31.587 1.00 65.44 94 LYS A C 1
ATOM 708 O O . LYS A 1 94 ? 33.643 10.535 -32.442 1.00 65.44 94 LYS A O 1
ATOM 713 N N . ASN A 1 95 ? 32.530 10.176 -30.522 1.00 70.50 95 ASN A N 1
ATOM 714 C CA . ASN A 1 95 ? 32.912 8.788 -30.349 1.00 70.50 95 ASN A CA 1
ATOM 715 C C . ASN A 1 95 ? 31.753 7.887 -30.826 1.00 70.50 95 ASN A C 1
ATOM 717 O O . ASN A 1 95 ? 30.726 7.843 -30.138 1.00 70.50 95 ASN A O 1
ATOM 721 N N . PRO A 1 96 ? 31.909 7.172 -31.955 1.00 78.62 96 PRO A N 1
ATOM 722 C CA . PRO A 1 96 ? 30.856 6.343 -32.538 1.00 78.62 96 PRO A CA 1
ATOM 723 C C . PRO A 1 96 ? 30.611 5.037 -31.768 1.00 78.62 96 PRO A C 1
ATOM 725 O O . PRO A 1 96 ? 29.630 4.354 -32.043 1.00 78.62 96 PRO A O 1
ATOM 728 N N . SER A 1 97 ? 31.443 4.696 -30.773 1.00 89.06 97 SER A N 1
ATOM 729 C CA . SER A 1 97 ? 31.341 3.425 -30.031 1.00 89.06 97 SER A CA 1
ATOM 730 C C . SER A 1 97 ? 29.963 3.163 -29.415 1.00 89.06 97 SER A C 1
ATOM 732 O O . SER A 1 97 ? 29.543 2.011 -29.360 1.00 89.06 97 SER A O 1
ATOM 734 N N . TYR A 1 98 ? 29.225 4.212 -29.029 1.00 92.94 98 TYR A N 1
ATOM 735 C CA . TYR A 1 98 ? 27.869 4.086 -28.479 1.00 92.94 98 TYR A CA 1
ATOM 736 C C . TYR A 1 98 ? 26.836 3.563 -29.490 1.00 92.94 98 TYR A C 1
ATOM 738 O O . TYR A 1 98 ? 25.796 3.060 -29.091 1.00 92.94 98 TYR A O 1
ATOM 746 N N . TRP A 1 99 ? 27.112 3.668 -30.788 1.00 93.81 99 TRP A N 1
ATOM 747 C CA . TRP A 1 99 ? 26.278 3.111 -31.858 1.00 93.81 99 TRP A CA 1
ATOM 748 C C . TRP A 1 99 ? 26.901 1.867 -32.499 1.00 93.81 99 TRP A C 1
ATOM 750 O O . TRP A 1 99 ? 26.298 1.263 -33.379 1.00 93.81 99 TRP A O 1
ATOM 760 N N . GLN A 1 100 ? 28.090 1.457 -32.050 1.00 95.06 100 GLN A N 1
ATOM 761 C CA . GLN A 1 100 ? 28.786 0.277 -32.564 1.00 95.06 100 GLN A CA 1
ATOM 762 C C . GLN A 1 100 ? 28.655 -0.925 -31.631 1.00 95.06 100 GLN A C 1
ATOM 764 O O . GLN A 1 100 ? 28.521 -2.055 -32.096 1.00 95.06 100 GLN A O 1
ATOM 769 N N . LYS A 1 101 ? 28.711 -0.692 -30.316 1.00 95.75 101 LYS A N 1
ATOM 770 C CA . LYS A 1 101 ? 28.769 -1.741 -29.298 1.00 95.75 101 LYS A CA 1
ATOM 771 C C . LYS A 1 101 ? 27.646 -1.609 -28.286 1.00 95.75 101 LYS A C 1
ATOM 773 O O . LYS A 1 101 ? 27.276 -0.495 -27.922 1.00 95.75 101 LYS A O 1
ATOM 778 N N . ILE A 1 102 ? 27.152 -2.744 -27.800 1.00 96.12 102 ILE A N 1
ATOM 779 C CA . ILE A 1 102 ? 26.205 -2.798 -26.688 1.00 96.12 102 ILE A CA 1
ATOM 780 C C . ILE A 1 102 ? 26.878 -2.206 -25.443 1.00 96.12 102 ILE A C 1
ATOM 782 O O . ILE A 1 102 ? 27.988 -2.584 -25.064 1.00 96.12 102 ILE A O 1
ATOM 786 N N . VAL A 1 103 ? 26.200 -1.255 -24.811 1.00 95.12 103 VAL A N 1
ATOM 787 C CA . VAL A 1 103 ? 26.611 -0.601 -23.572 1.00 95.12 103 VAL A CA 1
ATOM 788 C C . VAL A 1 103 ? 25.675 -1.062 -22.466 1.00 95.12 103 VAL A C 1
ATOM 790 O O . VAL A 1 103 ? 24.455 -0.997 -22.588 1.00 95.12 103 VAL A O 1
ATOM 793 N N . SER A 1 104 ? 26.261 -1.543 -21.373 1.00 94.19 104 SER A N 1
ATOM 794 C CA . SER A 1 104 ? 25.508 -2.004 -20.215 1.00 94.19 104 SER A CA 1
ATOM 795 C C . SER A 1 104 ? 24.819 -0.852 -19.477 1.00 94.19 104 SER A C 1
ATOM 797 O O . SER A 1 104 ? 25.204 0.319 -19.582 1.00 94.19 104 SER A O 1
ATOM 799 N N . LYS A 1 105 ? 23.799 -1.199 -18.689 1.00 93.19 105 LYS A N 1
ATOM 800 C CA . LYS A 1 105 ? 22.995 -0.252 -17.908 1.00 93.19 105 LYS A CA 1
ATOM 801 C C . LYS A 1 105 ? 23.846 0.640 -16.998 1.00 93.19 105 LYS A C 1
ATOM 803 O O . LYS A 1 105 ? 23.671 1.852 -16.985 1.00 93.19 105 LYS A O 1
ATOM 808 N N . ASP A 1 106 ? 24.834 0.061 -16.318 1.00 93.56 106 ASP A N 1
ATOM 809 C CA . ASP A 1 106 ? 25.773 0.740 -15.410 1.00 93.56 106 ASP A CA 1
ATOM 810 C C . ASP A 1 106 ? 26.749 1.704 -16.108 1.00 93.56 106 ASP A C 1
ATOM 812 O O . ASP A 1 106 ? 27.376 2.533 -15.453 1.00 93.56 106 ASP A O 1
ATOM 816 N N . LYS A 1 107 ? 26.882 1.607 -17.435 1.00 93.88 107 LYS A N 1
ATOM 817 C CA . LYS A 1 107 ? 27.747 2.467 -18.262 1.00 93.88 107 LYS A CA 1
ATOM 818 C C . LYS A 1 107 ? 26.961 3.436 -19.141 1.00 93.88 107 LYS A C 1
ATOM 820 O O . LYS A 1 107 ? 27.558 4.150 -19.951 1.00 93.88 107 LYS A O 1
ATOM 825 N N . SER A 1 108 ? 25.640 3.429 -19.007 1.00 93.62 108 SER A N 1
ATOM 826 C CA . SER A 1 108 ? 24.743 4.357 -19.690 1.00 93.62 108 SER A CA 1
ATOM 827 C C . SER A 1 108 ? 24.590 5.647 -18.874 1.00 93.62 108 SER A C 1
ATOM 829 O O . SER A 1 108 ? 25.389 5.910 -17.973 1.00 93.62 108 SER A O 1
ATOM 831 N N . CYS A 1 109 ? 23.623 6.494 -19.220 1.00 94.81 109 CYS A N 1
ATOM 832 C CA . CYS A 1 109 ? 23.343 7.711 -18.461 1.00 94.81 109 CYS A CA 1
ATOM 833 C C . CYS A 1 109 ? 22.829 7.382 -17.052 1.00 94.81 109 CYS A C 1
ATOM 835 O O . CYS A 1 109 ? 22.104 6.410 -16.874 1.00 94.81 109 CYS A O 1
ATOM 837 N N . ASP A 1 110 ? 23.252 8.160 -16.058 1.00 92.56 110 ASP A N 1
ATOM 838 C CA . ASP A 1 110 ? 22.699 8.213 -14.696 1.00 92.56 110 ASP A CA 1
ATOM 839 C C . ASP A 1 110 ? 22.270 6.866 -14.065 1.00 92.56 110 ASP A C 1
ATOM 841 O O . ASP A 1 110 ? 21.154 6.715 -13.567 1.00 92.56 110 ASP A O 1
ATOM 845 N N . PRO A 1 111 ? 23.168 5.860 -14.017 1.00 89.06 111 PRO A N 1
ATOM 846 C CA . PRO A 1 111 ? 22.844 4.508 -13.546 1.00 89.06 111 PRO A CA 1
ATOM 847 C C . PRO A 1 111 ? 22.543 4.411 -12.045 1.00 89.06 111 PRO A C 1
ATOM 849 O O . PRO A 1 111 ? 22.088 3.371 -11.576 1.00 89.06 111 PRO A O 1
ATOM 852 N N . ASN A 1 112 ? 22.832 5.470 -11.286 1.00 88.00 112 ASN A N 1
ATOM 853 C CA . ASN A 1 112 ? 22.665 5.526 -9.834 1.00 88.00 112 ASN A CA 1
ATOM 854 C C . ASN A 1 112 ? 21.602 6.552 -9.409 1.00 88.00 112 ASN A C 1
ATOM 856 O O . ASN A 1 112 ? 21.597 6.977 -8.250 1.00 88.00 112 ASN A O 1
ATOM 860 N N . ASP A 1 113 ? 20.750 6.999 -10.335 1.00 89.00 113 ASP A N 1
ATOM 861 C CA . ASP A 1 113 ? 19.690 7.944 -10.008 1.00 89.00 113 ASP A CA 1
ATOM 862 C C . ASP A 1 113 ? 18.663 7.310 -9.058 1.00 89.00 113 ASP A C 1
ATOM 864 O O . ASP A 1 113 ? 1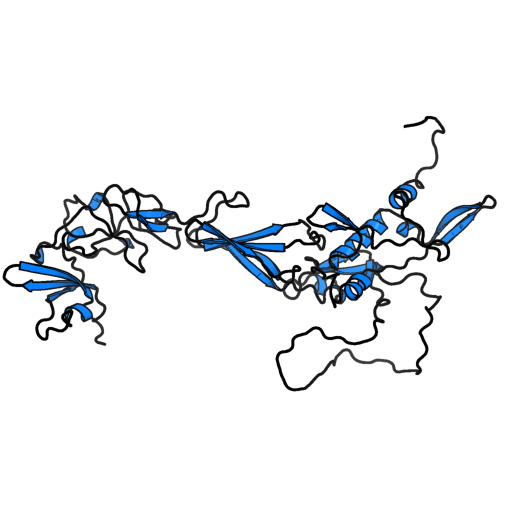8.170 6.201 -9.275 1.00 89.00 113 ASP A O 1
ATOM 868 N N . LYS A 1 114 ? 18.357 8.017 -7.966 1.00 84.44 114 LYS A N 1
ATOM 869 C CA . LYS A 1 114 ? 17.477 7.511 -6.901 1.00 84.44 114 LYS A CA 1
ATOM 870 C C . LYS A 1 114 ? 15.996 7.561 -7.264 1.00 84.44 114 LYS A C 1
ATOM 872 O O . LYS A 1 114 ? 15.212 6.877 -6.618 1.00 84.44 114 LYS A O 1
ATOM 877 N N . ASN A 1 115 ? 15.639 8.355 -8.268 1.00 85.12 115 ASN A N 1
ATOM 878 C CA . ASN A 1 115 ? 14.287 8.489 -8.796 1.00 85.12 115 ASN A CA 1
ATOM 879 C C . ASN A 1 115 ? 14.131 7.690 -10.104 1.00 85.12 115 ASN A C 1
ATOM 881 O O . ASN A 1 115 ? 13.181 7.903 -10.852 1.00 85.12 115 ASN A O 1
ATOM 885 N N . GLY A 1 116 ? 15.102 6.826 -10.433 1.00 88.12 116 GLY A N 1
ATOM 886 C CA . GLY A 1 116 ? 15.101 6.025 -11.653 1.00 88.12 116 GLY A CA 1
ATOM 887 C C . GLY A 1 116 ? 15.101 6.847 -12.945 1.00 88.12 116 GLY A C 1
ATOM 888 O O . GLY A 1 116 ? 14.672 6.346 -13.977 1.00 88.12 116 GLY A O 1
ATOM 889 N N . ASN A 1 117 ? 15.564 8.101 -12.913 1.00 93.19 117 ASN A N 1
ATOM 890 C CA . ASN A 1 117 ? 15.483 9.028 -14.050 1.00 93.19 117 ASN A CA 1
ATOM 891 C C . ASN A 1 117 ? 14.042 9.373 -14.470 1.00 93.19 117 ASN A C 1
ATOM 893 O O . ASN A 1 117 ? 13.806 9.790 -15.606 1.00 93.19 117 ASN A O 1
ATOM 897 N N . ALA A 1 118 ? 13.070 9.223 -13.563 1.00 94.75 118 ALA A N 1
ATOM 898 C CA . ALA A 1 118 ? 11.687 9.619 -13.796 1.00 94.75 118 ALA A CA 1
ATOM 899 C C . ALA A 1 118 ? 11.601 11.069 -14.316 1.00 94.75 118 ALA A C 1
ATOM 901 O O . ALA A 1 118 ? 12.045 12.020 -13.673 1.00 94.75 118 ALA A O 1
ATOM 902 N N . GLY A 1 119 ? 11.032 11.233 -15.509 1.00 95.06 119 GLY A N 1
ATOM 903 C CA . GLY A 1 119 ? 10.856 12.519 -16.178 1.00 95.06 119 GLY A CA 1
ATOM 904 C C . GLY A 1 119 ? 12.120 13.121 -16.804 1.00 95.06 119 GLY A C 1
ATOM 905 O O . GLY A 1 119 ? 12.036 14.236 -17.332 1.00 95.06 119 GLY A O 1
ATOM 906 N N . ASP A 1 120 ? 13.269 12.435 -16.800 1.00 96.38 120 ASP A N 1
ATOM 907 C CA . ASP A 1 120 ? 14.473 12.949 -17.456 1.00 96.38 120 ASP A CA 1
ATOM 908 C C . ASP A 1 120 ? 14.362 12.854 -18.984 1.00 96.38 120 ASP A C 1
ATOM 910 O O . ASP A 1 120 ? 14.326 11.787 -19.591 1.00 96.38 120 ASP A O 1
ATOM 914 N N . LYS A 1 121 ? 14.361 14.017 -19.638 1.00 97.12 121 LYS A N 1
ATOM 915 C CA . LYS A 1 121 ? 14.272 14.134 -21.098 1.00 97.12 121 LYS A CA 1
ATOM 916 C C . LYS A 1 121 ? 15.527 13.654 -21.824 1.00 97.12 121 LYS A C 1
ATOM 918 O O . LYS A 1 121 ? 15.500 13.500 -23.050 1.00 97.12 121 LYS A O 1
ATOM 923 N N . ASN A 1 122 ? 16.637 13.489 -21.113 1.00 96.62 122 ASN A N 1
ATOM 924 C CA . ASN A 1 122 ? 17.944 13.183 -21.678 1.00 96.62 122 ASN A CA 1
ATOM 925 C C . ASN A 1 122 ? 18.419 11.765 -21.394 1.00 96.62 122 ASN A C 1
ATOM 927 O O . ASN A 1 122 ? 19.330 11.330 -22.093 1.00 96.62 122 ASN A O 1
ATOM 931 N N . CYS A 1 123 ? 17.816 11.066 -20.432 1.00 97.06 123 CYS A N 1
ATOM 932 C CA . CYS A 1 123 ? 18.251 9.745 -20.014 1.00 97.06 123 CYS A CA 1
ATOM 933 C C . CYS A 1 123 ? 17.111 8.724 -20.050 1.00 97.06 123 CYS A C 1
ATOM 935 O O . CYS A 1 123 ? 16.032 8.933 -19.510 1.00 97.06 123 CYS A O 1
ATOM 937 N N . GLY A 1 124 ? 17.374 7.593 -20.697 1.00 97.44 124 GLY A N 1
ATOM 938 C CA . GLY A 1 124 ? 16.472 6.456 -20.828 1.00 97.44 124 GLY A CA 1
ATOM 939 C C . GLY A 1 124 ? 16.744 5.331 -19.840 1.00 97.44 124 GLY A C 1
ATOM 940 O O . GLY A 1 124 ? 16.189 4.247 -20.000 1.00 97.44 124 GLY A O 1
ATOM 941 N N . ASN A 1 125 ? 17.635 5.538 -18.869 1.00 97.00 125 ASN A N 1
ATOM 942 C CA . ASN A 1 125 ? 18.090 4.500 -17.949 1.00 97.00 125 ASN A CA 1
ATOM 943 C C . ASN A 1 125 ? 17.099 4.289 -16.796 1.00 97.00 125 ASN A C 1
ATOM 945 O O . ASN A 1 125 ? 17.402 4.563 -15.634 1.00 97.00 125 ASN A O 1
ATOM 949 N N . CYS A 1 126 ? 15.889 3.857 -17.139 1.00 96.44 126 CYS A N 1
ATOM 950 C CA . CYS A 1 126 ? 14.801 3.727 -16.182 1.00 96.44 126 CYS A CA 1
ATOM 951 C C . CYS A 1 126 ? 15.091 2.629 -15.158 1.00 96.44 126 CYS A C 1
ATOM 953 O O . CYS A 1 126 ? 15.788 1.648 -15.435 1.00 96.44 126 CYS A O 1
ATOM 955 N N . ASN A 1 127 ? 14.524 2.768 -13.969 1.00 92.81 127 ASN A N 1
ATOM 956 C CA . ASN A 1 127 ? 14.602 1.772 -12.911 1.00 92.81 127 ASN A CA 1
ATOM 957 C C . ASN A 1 127 ? 13.232 1.589 -12.260 1.00 92.81 127 ASN A C 1
ATOM 959 O O . ASN A 1 127 ? 12.757 2.477 -11.544 1.00 92.81 127 ASN A O 1
ATOM 963 N N . TYR A 1 128 ? 12.639 0.413 -12.469 1.00 91.94 128 TYR A N 1
ATOM 964 C CA . TYR A 1 128 ? 11.320 0.082 -11.945 1.00 91.94 128 TYR A CA 1
ATOM 965 C C . TYR A 1 128 ? 11.259 0.126 -10.415 1.00 91.94 128 TYR A C 1
ATOM 967 O O . TYR A 1 128 ? 10.335 0.710 -9.850 1.00 91.94 128 TYR A O 1
ATOM 975 N N . LEU A 1 129 ? 12.280 -0.412 -9.737 1.00 87.38 129 LEU A N 1
ATOM 976 C CA . LEU A 1 129 ? 12.367 -0.413 -8.270 1.00 87.38 129 LEU A CA 1
ATOM 977 C C . LEU A 1 129 ? 12.548 0.995 -7.689 1.00 87.38 129 LEU A C 1
ATOM 979 O O . LEU A 1 129 ? 12.219 1.233 -6.532 1.00 87.38 129 LEU A O 1
ATOM 983 N N . SER A 1 130 ? 13.076 1.929 -8.481 1.00 88.25 130 SER A N 1
ATOM 984 C CA . SER A 1 130 ? 13.172 3.348 -8.119 1.00 88.25 130 SER A CA 1
ATOM 985 C C . SER A 1 130 ? 11.976 4.176 -8.607 1.00 88.25 130 SER A C 1
ATOM 987 O O . SER A 1 130 ? 12.004 5.397 -8.487 1.00 88.25 130 SER A O 1
ATOM 989 N N . GLY A 1 131 ? 10.932 3.525 -9.135 1.00 91.62 131 GLY A N 1
ATOM 990 C CA . GLY A 1 131 ? 9.672 4.165 -9.502 1.00 91.62 131 GLY A CA 1
ATOM 991 C C . GLY A 1 131 ? 9.631 4.710 -10.925 1.00 91.62 131 GLY A C 1
ATOM 992 O O . GLY A 1 131 ? 9.023 5.748 -11.149 1.00 91.62 131 GLY A O 1
ATOM 993 N N . SER A 1 132 ? 10.263 4.050 -11.899 1.00 95.56 132 SER A N 1
ATOM 994 C CA . SER A 1 132 ? 10.211 4.515 -13.292 1.00 95.56 132 SER A CA 1
ATOM 995 C C . SER A 1 132 ? 10.237 3.399 -14.335 1.00 95.56 132 SER A C 1
ATOM 997 O O . SER A 1 132 ? 10.912 2.387 -14.164 1.00 95.56 132 SER A O 1
ATOM 999 N N . ILE A 1 133 ? 9.536 3.599 -15.450 1.00 96.75 133 ILE A N 1
ATOM 1000 C CA . ILE A 1 133 ? 9.529 2.664 -16.584 1.00 96.75 133 ILE A CA 1
ATOM 1001 C C . ILE A 1 133 ? 9.351 3.411 -17.907 1.00 96.75 133 ILE A C 1
ATOM 1003 O O . ILE A 1 133 ? 8.768 4.495 -17.943 1.00 96.75 133 ILE A O 1
ATOM 1007 N N . CYS A 1 134 ? 9.827 2.829 -19.001 1.00 97.75 134 CYS A N 1
ATOM 1008 C CA . CYS A 1 134 ? 9.628 3.336 -20.348 1.00 97.75 134 CYS A CA 1
ATOM 1009 C C . CYS A 1 134 ? 8.135 3.430 -20.682 1.00 97.75 134 CYS A C 1
ATOM 1011 O O . CYS A 1 134 ? 7.419 2.426 -20.700 1.00 97.75 134 CYS A O 1
ATOM 1013 N N . LYS A 1 135 ? 7.672 4.641 -20.991 1.00 96.88 135 LYS A N 1
ATOM 1014 C CA . LYS A 1 135 ? 6.378 4.899 -21.635 1.00 96.88 135 LYS A CA 1
ATOM 1015 C C . LYS A 1 135 ? 6.529 6.020 -22.661 1.00 96.88 135 LYS A C 1
ATOM 1017 O O . LYS A 1 135 ? 7.528 6.744 -22.678 1.00 96.88 135 LYS A O 1
ATOM 1022 N N . ASN A 1 136 ? 5.496 6.193 -23.484 1.00 97.19 136 ASN A N 1
ATOM 1023 C CA . ASN A 1 136 ? 5.409 7.335 -24.384 1.00 97.19 136 ASN A CA 1
ATOM 1024 C C . ASN A 1 136 ? 5.426 8.651 -23.585 1.00 97.19 136 ASN A C 1
ATOM 1026 O O . ASN A 1 136 ? 4.678 8.805 -22.618 1.00 97.19 136 ASN A O 1
ATOM 1030 N N . GLY A 1 137 ? 6.235 9.618 -24.005 1.00 95.12 137 GLY A N 1
ATOM 1031 C CA . GLY A 1 137 ? 6.381 10.900 -23.329 1.00 95.12 137 GLY A CA 1
ATOM 1032 C C . GLY A 1 137 ? 7.272 11.885 -24.083 1.00 95.12 137 GLY A C 1
ATOM 1033 O O . GLY A 1 137 ? 7.656 11.664 -25.227 1.00 95.12 137 GLY A O 1
ATOM 1034 N N . VAL A 1 138 ? 7.581 13.014 -23.440 1.00 93.75 138 VAL A N 1
ATOM 1035 C CA . VAL A 1 138 ? 8.317 14.122 -24.071 1.00 93.75 138 VAL A CA 1
ATOM 1036 C C . VAL A 1 138 ? 9.796 14.066 -23.697 1.00 93.75 138 VAL A C 1
ATOM 1038 O O . VAL A 1 138 ? 10.197 14.629 -22.677 1.00 93.75 138 VAL A O 1
ATOM 1041 N N . ALA A 1 139 ? 10.606 13.440 -24.547 1.00 95.88 139 ALA A N 1
ATOM 1042 C CA . ALA A 1 139 ? 12.064 13.440 -24.442 1.00 95.88 139 ALA A CA 1
ATOM 1043 C C . ALA A 1 139 ? 12.709 14.529 -25.323 1.00 95.88 139 ALA A C 1
ATOM 1045 O O . ALA A 1 139 ? 12.045 15.213 -26.103 1.00 95.88 139 ALA A O 1
ATOM 1046 N N . THR A 1 140 ? 14.024 14.721 -25.189 1.00 96.88 140 THR A N 1
ATOM 1047 C CA . THR A 1 140 ? 14.801 15.603 -26.079 1.00 96.88 140 THR A CA 1
ATOM 1048 C C . THR A 1 140 ? 14.820 15.059 -27.512 1.00 96.88 140 THR A C 1
ATOM 1050 O O . THR A 1 140 ? 14.734 15.838 -28.464 1.00 96.88 140 THR A O 1
ATOM 1053 N N . TYR A 1 141 ? 14.897 13.735 -27.673 1.00 95.69 141 TYR A N 1
ATOM 1054 C CA . TYR A 1 141 ? 14.731 13.035 -28.944 1.00 95.69 141 TYR A CA 1
ATOM 1055 C C . TYR A 1 141 ? 13.872 11.781 -28.761 1.00 95.69 141 TYR A C 1
ATOM 1057 O O . TYR A 1 141 ? 13.995 11.089 -27.752 1.00 95.69 141 TYR A O 1
ATOM 1065 N N . GLY A 1 142 ? 13.045 11.486 -29.764 1.00 95.44 142 GLY A N 1
ATOM 1066 C CA . GLY A 1 142 ? 12.097 10.377 -29.724 1.00 95.44 142 GLY A CA 1
ATOM 1067 C C . GLY A 1 142 ? 10.892 10.666 -28.830 1.00 95.44 142 GLY A C 1
ATOM 1068 O O . GLY A 1 142 ? 10.768 11.746 -28.252 1.00 95.44 142 GLY A O 1
ATOM 1069 N N . ASP A 1 143 ? 10.012 9.673 -28.730 1.00 96.88 143 ASP A N 1
ATOM 1070 C CA . ASP A 1 143 ? 8.686 9.815 -28.118 1.00 96.88 143 ASP A CA 1
ATOM 1071 C C . ASP A 1 143 ? 8.532 8.984 -26.837 1.00 96.88 143 ASP A C 1
ATOM 1073 O O . ASP A 1 143 ? 7.416 8.747 -26.392 1.00 96.88 143 ASP A O 1
ATOM 1077 N N . ASN A 1 144 ? 9.634 8.518 -26.240 1.00 98.25 144 ASN A N 1
ATOM 1078 C CA . ASN A 1 144 ? 9.630 7.678 -25.039 1.00 98.25 144 ASN A CA 1
ATOM 1079 C C . ASN A 1 144 ? 10.532 8.260 -23.952 1.00 98.25 144 ASN A C 1
ATOM 1081 O O . ASN A 1 144 ? 11.593 8.809 -24.248 1.00 98.25 144 ASN A O 1
ATOM 1085 N N . ILE A 1 145 ? 10.120 8.101 -22.697 1.00 97.75 145 ILE A N 1
ATOM 1086 C CA . ILE A 1 145 ? 10.816 8.596 -21.507 1.00 97.75 145 ILE A CA 1
ATOM 1087 C C . ILE A 1 145 ? 10.649 7.606 -20.351 1.00 97.75 145 ILE A C 1
ATOM 1089 O O . ILE A 1 145 ? 9.701 6.820 -20.332 1.00 97.75 145 ILE A O 1
ATOM 1093 N N . CYS A 1 146 ? 11.535 7.675 -19.360 1.00 97.69 146 CYS A N 1
ATOM 1094 C CA . CYS A 1 146 ? 11.288 7.064 -18.061 1.00 97.69 146 CYS A CA 1
ATOM 1095 C C . CYS A 1 146 ? 10.152 7.819 -17.367 1.00 97.69 146 CYS A C 1
ATOM 1097 O O . CYS A 1 146 ? 10.323 8.952 -16.928 1.00 97.69 146 CYS A O 1
ATOM 1099 N N . THR A 1 147 ? 8.960 7.237 -17.322 1.00 96.50 147 THR A N 1
ATOM 1100 C CA . THR A 1 147 ? 7.800 7.823 -16.645 1.00 96.50 147 THR A CA 1
ATOM 1101 C C . THR A 1 147 ? 7.815 7.463 -15.172 1.00 96.50 147 THR A C 1
ATOM 1103 O O . THR A 1 147 ? 8.083 6.316 -14.834 1.00 96.50 147 THR A O 1
ATOM 1106 N N . ASP A 1 148 ? 7.506 8.444 -14.330 1.00 95.62 148 ASP A N 1
ATOM 1107 C CA . ASP A 1 148 ? 7.313 8.276 -12.892 1.00 95.62 148 ASP A CA 1
ATOM 1108 C C . ASP A 1 148 ? 6.148 7.323 -12.588 1.00 95.62 148 ASP A C 1
ATOM 1110 O O . ASP A 1 148 ? 5.087 7.403 -13.210 1.00 95.62 148 ASP A O 1
ATOM 1114 N N . LEU A 1 149 ? 6.363 6.412 -11.648 1.00 96.31 149 LEU A N 1
ATOM 1115 C CA . LEU A 1 149 ? 5.402 5.409 -11.195 1.00 96.31 149 LEU A CA 1
ATOM 1116 C C . LEU A 1 149 ? 4.987 5.616 -9.735 1.00 96.31 149 LEU A C 1
ATOM 1118 O O . LEU A 1 149 ? 4.258 4.791 -9.188 1.00 96.31 149 LEU A O 1
ATOM 1122 N N . ASN A 1 150 ? 5.485 6.660 -9.080 1.00 95.12 150 ASN A N 1
ATOM 1123 C CA . ASN A 1 150 ? 5.100 6.977 -7.714 1.00 95.12 150 ASN A CA 1
ATOM 1124 C C . ASN A 1 150 ? 3.695 7.596 -7.686 1.00 95.12 150 ASN A C 1
ATOM 1126 O O . ASN A 1 150 ? 3.255 8.235 -8.642 1.00 95.12 150 ASN A O 1
ATOM 1130 N N . CYS A 1 151 ? 2.993 7.401 -6.577 1.00 96.50 151 CYS A N 1
ATOM 1131 C CA . CYS A 1 151 ? 1.659 7.930 -6.346 1.00 96.50 151 CYS A CA 1
ATOM 1132 C C . CYS A 1 151 ? 1.757 9.223 -5.542 1.00 96.50 151 CYS A C 1
ATOM 1134 O O . CYS A 1 151 ? 2.410 9.283 -4.496 1.00 96.50 151 CYS A O 1
ATOM 1136 N N . TYR A 1 152 ? 1.085 10.255 -6.034 1.00 95.62 152 TYR A N 1
ATOM 1137 C CA . TYR A 1 152 ? 1.052 11.582 -5.434 1.00 95.62 152 TYR A CA 1
ATOM 1138 C C . TYR A 1 152 ? -0.376 11.941 -5.060 1.00 95.62 152 TYR A C 1
ATOM 1140 O O . TYR A 1 152 ? -1.305 11.509 -5.738 1.00 95.62 152 TYR A O 1
ATOM 1148 N N . ASP A 1 153 ? -0.532 12.745 -4.008 1.00 94.75 153 ASP A N 1
ATOM 1149 C CA . ASP A 1 153 ? -1.838 13.245 -3.566 1.00 94.75 153 ASP A CA 1
ATOM 1150 C C . ASP A 1 153 ? -2.861 12.112 -3.338 1.00 94.75 153 ASP A C 1
ATOM 1152 O O . ASP A 1 153 ? -4.021 12.214 -3.743 1.00 94.75 153 ASP A O 1
ATOM 1156 N N . THR A 1 154 ? -2.413 11.017 -2.708 1.00 95.81 154 THR A N 1
ATOM 1157 C CA . THR A 1 154 ? -3.265 9.850 -2.405 1.00 95.81 154 THR A CA 1
ATOM 1158 C C . THR A 1 154 ? -4.403 10.202 -1.446 1.00 95.81 154 THR A C 1
ATOM 1160 O O . THR A 1 154 ? -4.412 11.284 -0.852 1.00 95.81 154 THR A O 1
ATOM 1163 N N . GLU A 1 155 ? -5.363 9.295 -1.248 1.00 93.50 155 GLU A N 1
ATOM 1164 C CA . GLU A 1 155 ? -6.565 9.540 -0.433 1.00 93.50 155 GLU A CA 1
ATOM 1165 C C . GLU A 1 155 ? -6.252 10.056 0.984 1.00 93.50 155 GLU A C 1
ATOM 1167 O O . GLU A 1 155 ? -6.973 10.899 1.522 1.00 93.50 155 GLU A O 1
ATOM 1172 N N . ASN A 1 156 ? -5.138 9.620 1.580 1.00 92.25 156 ASN A N 1
ATOM 1173 C CA . ASN A 1 156 ? -4.710 10.075 2.906 1.00 92.25 156 ASN A CA 1
ATOM 1174 C C . ASN A 1 156 ? -3.835 11.350 2.894 1.00 92.25 156 ASN A C 1
ATOM 1176 O O . ASN A 1 156 ? -3.316 11.757 3.938 1.00 92.25 156 ASN A O 1
ATOM 1180 N N . GLY A 1 157 ? -3.649 11.970 1.727 1.00 94.31 157 GLY A N 1
ATOM 1181 C CA . GLY A 1 157 ? -2.865 13.185 1.514 1.00 94.31 157 GLY A CA 1
ATOM 1182 C C . GLY A 1 157 ? -1.347 12.988 1.521 1.00 94.31 157 GLY A C 1
ATOM 1183 O O . GLY A 1 157 ? -0.616 13.975 1.631 1.00 94.31 157 GLY A O 1
ATOM 1184 N N . LYS A 1 158 ? -0.849 11.747 1.449 1.00 94.88 158 LYS A N 1
ATOM 1185 C CA . LYS A 1 158 ? 0.589 11.439 1.391 1.00 94.88 158 LYS A CA 1
ATOM 1186 C C . LYS A 1 158 ? 1.013 10.998 -0.010 1.00 94.88 158 LYS A C 1
ATOM 1188 O O . LYS A 1 158 ? 0.192 10.688 -0.871 1.00 94.88 158 LYS A O 1
ATOM 1193 N N . ASN A 1 159 ? 2.326 10.974 -0.217 1.00 95.12 159 ASN A N 1
ATOM 1194 C CA . ASN A 1 159 ? 2.942 10.450 -1.428 1.00 95.12 159 ASN A CA 1
ATOM 1195 C C . ASN A 1 159 ? 3.589 9.108 -1.114 1.00 95.12 159 ASN A C 1
ATOM 1197 O O . ASN A 1 159 ? 4.198 8.961 -0.052 1.00 95.12 159 ASN A O 1
ATOM 1201 N N . TYR A 1 160 ? 3.501 8.192 -2.067 1.00 94.62 160 TYR A N 1
ATOM 1202 C CA . TYR A 1 160 ? 3.979 6.827 -1.938 1.00 94.62 160 TYR A CA 1
ATOM 1203 C C . TYR A 1 160 ? 4.779 6.428 -3.168 1.00 94.62 160 TYR A C 1
ATOM 1205 O O . TYR A 1 160 ? 4.467 6.811 -4.295 1.00 94.62 160 TYR A O 1
ATOM 1213 N N . LYS A 1 161 ? 5.837 5.659 -2.959 1.00 93.88 161 LYS A N 1
ATOM 1214 C CA . LYS A 1 161 ? 6.621 5.065 -4.029 1.00 93.88 161 LYS A CA 1
ATOM 1215 C C . LYS A 1 161 ? 5.847 3.940 -4.692 1.00 93.88 161 LYS A C 1
ATOM 1217 O O . LYS A 1 161 ? 5.031 3.268 -4.064 1.00 93.88 161 LYS A O 1
ATOM 1222 N N . ASN A 1 162 ? 6.172 3.688 -5.954 1.00 94.19 162 ASN A N 1
ATOM 1223 C CA . ASN A 1 162 ? 5.667 2.515 -6.656 1.00 94.19 162 ASN A CA 1
ATOM 1224 C C . ASN A 1 162 ? 5.928 1.233 -5.843 1.00 94.19 162 ASN A C 1
ATOM 1226 O O . ASN A 1 162 ? 7.068 0.954 -5.468 1.00 94.19 162 ASN A O 1
ATOM 1230 N N . GLY A 1 163 ? 4.877 0.453 -5.609 1.00 93.75 163 GLY A N 1
ATOM 1231 C CA . GLY A 1 163 ? 4.894 -0.784 -4.832 1.00 93.75 163 GLY A CA 1
ATOM 1232 C C . GLY A 1 163 ? 4.615 -0.618 -3.336 1.00 93.75 163 GLY A C 1
ATOM 1233 O O . GLY A 1 163 ? 4.358 -1.629 -2.684 1.00 93.75 163 GLY A O 1
ATOM 1234 N N . GLU A 1 164 ? 4.647 0.598 -2.781 1.00 96.19 164 GLU A N 1
ATOM 1235 C CA . GLU A 1 164 ? 4.304 0.799 -1.369 1.00 96.19 164 GLU A CA 1
ATOM 1236 C C . GLU A 1 164 ? 2.830 0.493 -1.113 1.00 96.19 164 GLU A C 1
ATOM 1238 O O . GLU A 1 164 ? 1.961 0.700 -1.965 1.00 96.19 164 GLU A O 1
ATOM 1243 N N . SER A 1 165 ? 2.551 0.021 0.098 1.00 97.69 165 SER A N 1
ATOM 1244 C CA . SER A 1 165 ? 1.193 -0.165 0.598 1.00 97.69 165 SER A CA 1
ATOM 1245 C C . SER A 1 165 ? 1.049 0.363 2.022 1.00 97.69 165 SER A C 1
ATOM 1247 O O . SER A 1 165 ? 2.030 0.452 2.763 1.00 97.69 165 SER A O 1
ATOM 1249 N N . TRP A 1 166 ? -0.166 0.780 2.373 1.00 97.38 166 TRP A N 1
ATOM 1250 C CA . TRP A 1 166 ? -0.490 1.395 3.662 1.00 97.38 166 TRP A CA 1
ATOM 1251 C C . TRP A 1 166 ? -1.917 1.069 4.093 1.00 97.38 166 TRP A C 1
ATOM 1253 O O . TRP A 1 166 ? -2.755 0.654 3.284 1.00 97.38 166 TRP A O 1
ATOM 1263 N N . CYS A 1 167 ? -2.194 1.265 5.378 1.00 95.50 167 CYS A N 1
ATOM 1264 C CA . CYS A 1 167 ? -3.510 1.013 5.947 1.00 95.50 167 CYS A CA 1
ATOM 1265 C C . CYS A 1 167 ? -4.362 2.278 6.032 1.00 95.50 167 CYS A C 1
ATOM 1267 O O . CYS A 1 167 ? -3.898 3.351 6.425 1.00 95.50 167 CYS A O 1
ATOM 1269 N N . LEU A 1 168 ? -5.649 2.126 5.732 1.00 93.56 168 LEU A N 1
ATOM 1270 C CA . LEU A 1 168 ? -6.682 3.121 5.995 1.00 93.56 168 LEU A CA 1
ATOM 1271 C C . LEU A 1 168 ? -7.860 2.437 6.697 1.00 93.56 168 LEU A C 1
ATOM 1273 O O . LEU A 1 168 ? -8.260 1.334 6.331 1.00 93.56 168 LEU A O 1
ATOM 1277 N N . ASN A 1 169 ? -8.408 3.072 7.730 1.00 87.75 169 ASN A N 1
ATOM 1278 C CA . ASN A 1 169 ? -9.589 2.591 8.449 1.00 87.75 169 ASN A CA 1
ATOM 1279 C C . ASN A 1 169 ? -10.654 3.692 8.450 1.00 87.75 169 ASN A C 1
ATOM 1281 O O . ASN A 1 169 ? -10.349 4.856 8.722 1.00 87.75 169 ASN A O 1
ATOM 1285 N N . ILE A 1 170 ? -11.897 3.323 8.154 1.00 84.12 170 ILE A N 1
ATOM 1286 C CA . ILE A 1 170 ? -13.054 4.214 8.263 1.00 84.12 170 ILE A CA 1
ATOM 1287 C C . ILE A 1 170 ? -13.766 3.955 9.589 1.00 84.12 170 ILE A C 1
ATOM 1289 O O . ILE A 1 170 ? -14.135 2.826 9.862 1.00 84.12 170 ILE A O 1
ATOM 1293 N N . GLY A 1 171 ? -14.032 4.987 10.392 1.00 69.00 171 GLY A N 1
ATOM 1294 C CA . GLY A 1 171 ? -14.675 4.811 11.703 1.00 69.00 171 GLY A CA 1
ATOM 1295 C C . GLY A 1 171 ? -13.651 4.555 12.799 1.00 69.00 171 GLY A C 1
ATOM 1296 O O . GLY A 1 171 ? -13.322 3.422 13.128 1.00 69.00 171 GLY A O 1
ATOM 1297 N N . THR A 1 172 ? -13.108 5.646 13.324 1.00 66.88 172 THR A N 1
ATOM 1298 C CA . THR A 1 172 ? -11.964 5.646 14.232 1.00 66.88 172 THR A CA 1
ATOM 1299 C C . THR A 1 172 ? -12.327 5.161 15.631 1.00 66.88 172 THR A C 1
ATOM 1301 O O . THR A 1 172 ? -13.233 5.712 16.256 1.00 66.88 172 THR A O 1
ATOM 1304 N N . GLY A 1 173 ? -11.525 4.240 16.151 1.00 67.12 173 GLY A N 1
ATOM 1305 C CA . GLY A 1 173 ? -11.369 3.954 17.569 1.00 67.12 173 GLY A CA 1
ATOM 1306 C C . GLY A 1 173 ? -10.060 3.203 17.796 1.00 67.12 173 GLY A C 1
ATOM 1307 O O . GLY A 1 173 ? -9.523 2.601 16.873 1.00 67.12 173 GLY A O 1
ATOM 1308 N N . ASP A 1 174 ? -9.519 3.283 19.003 1.00 75.69 174 ASP A N 1
ATOM 1309 C CA . ASP A 1 174 ? -8.391 2.459 19.443 1.00 75.69 174 ASP A CA 1
ATOM 1310 C C . ASP A 1 174 ? -8.830 1.702 20.696 1.00 75.69 174 ASP A C 1
ATOM 1312 O O . ASP A 1 174 ? -9.747 2.150 21.388 1.00 75.69 174 ASP A O 1
ATOM 1316 N N . ASN A 1 175 ? -8.194 0.569 20.983 1.00 85.50 175 ASN A N 1
ATOM 1317 C CA . ASN A 1 175 ? -8.481 -0.269 22.149 1.00 85.50 175 ASN A CA 1
ATOM 1318 C C . ASN A 1 175 ? -9.981 -0.558 22.309 1.00 85.50 175 ASN A C 1
ATOM 1320 O O . ASN A 1 175 ? -10.616 -0.189 23.298 1.00 85.50 175 ASN A O 1
ATOM 1324 N N . GLY A 1 176 ? -10.556 -1.204 21.298 1.00 88.88 176 GLY A N 1
ATOM 1325 C CA . GLY A 1 176 ? -11.911 -1.726 21.378 1.00 88.88 176 GLY A CA 1
ATOM 1326 C C . GLY A 1 176 ? -13.007 -0.720 21.028 1.00 88.88 176 GLY A C 1
ATOM 1327 O O . GLY A 1 176 ? -14.152 -0.940 21.389 1.00 88.88 176 GLY A O 1
ATOM 1328 N N . GLN A 1 177 ? -12.682 0.407 20.392 1.00 89.62 177 GLN A N 1
ATOM 1329 C CA . GLN A 1 177 ? -13.652 1.490 20.162 1.00 89.62 177 GLN A CA 1
ATOM 1330 C C . GLN A 1 177 ? -13.967 1.738 18.676 1.00 89.62 177 GLN A C 1
ATOM 1332 O O . GLN A 1 177 ? -14.535 2.778 18.333 1.00 89.62 177 GLN A O 1
ATOM 1337 N N . ASP A 1 178 ? -13.566 0.830 17.777 1.00 90.88 178 ASP A N 1
ATOM 1338 C CA . ASP A 1 178 ? -13.832 0.950 16.338 1.00 90.88 178 ASP A CA 1
ATOM 1339 C C . ASP A 1 178 ? -15.337 1.117 16.058 1.00 90.88 178 ASP A C 1
ATOM 1341 O O . ASP A 1 178 ? -16.161 0.360 16.566 1.00 90.88 178 ASP A O 1
ATOM 1345 N N . THR A 1 179 ? -15.699 2.095 15.217 1.00 89.50 179 THR A N 1
ATOM 1346 C CA . THR A 1 179 ? -17.105 2.441 14.931 1.00 89.50 179 THR A CA 1
ATOM 1347 C C . THR A 1 179 ? -17.898 1.262 14.372 1.00 89.50 179 THR A C 1
ATOM 1349 O O . THR A 1 179 ? -17.438 0.588 13.457 1.00 89.50 179 THR A O 1
ATOM 1352 N N . ALA A 1 180 ? -19.134 1.034 14.820 1.00 87.75 180 ALA A N 1
ATOM 1353 C CA . ALA A 1 180 ? -19.969 0.003 14.206 1.00 87.75 180 ALA A CA 1
ATOM 1354 C C . ALA A 1 180 ? -20.156 0.239 12.693 1.00 87.75 180 ALA A C 1
ATOM 1356 O O . ALA A 1 180 ? -20.519 1.335 12.245 1.00 87.75 180 ALA A O 1
ATOM 1357 N N . GLY A 1 181 ? -19.892 -0.805 11.903 1.00 86.19 181 GLY A N 1
ATOM 1358 C CA . GLY A 1 181 ? -19.819 -0.744 10.440 1.00 86.19 181 GLY A CA 1
ATOM 1359 C C . GLY A 1 181 ? -18.458 -0.324 9.862 1.00 86.19 181 GLY A C 1
ATOM 1360 O O . GLY A 1 181 ? -18.333 -0.298 8.638 1.00 86.19 181 GLY A O 1
ATOM 1361 N N . SER A 1 182 ? -17.458 -0.005 10.696 1.00 90.50 182 SER A N 1
ATOM 1362 C CA . SER A 1 182 ? -16.082 0.281 10.262 1.00 90.50 182 SER A CA 1
ATOM 1363 C C . SER A 1 182 ? -15.452 -0.874 9.497 1.00 90.50 182 SER A C 1
ATOM 1365 O O . SER A 1 182 ? -15.834 -2.041 9.635 1.00 90.50 182 SER A O 1
ATOM 1367 N N . ARG A 1 183 ? -14.465 -0.529 8.668 1.00 90.94 183 ARG A N 1
ATOM 1368 C CA . ARG A 1 183 ? -13.730 -1.480 7.840 1.00 90.94 183 ARG A CA 1
ATOM 1369 C C . ARG A 1 183 ? -12.303 -1.003 7.608 1.00 90.94 183 ARG A C 1
ATOM 1371 O O . ARG A 1 183 ? -12.057 0.188 7.421 1.00 90.94 183 ARG A O 1
ATOM 1378 N N . PHE A 1 184 ? -11.394 -1.968 7.556 1.00 94.12 184 PHE A N 1
ATOM 1379 C CA . PHE A 1 184 ? -10.002 -1.760 7.186 1.00 94.12 184 PHE A CA 1
ATOM 1380 C C . PHE A 1 184 ? -9.805 -1.914 5.677 1.00 94.12 184 PHE A C 1
ATOM 1382 O O . PHE A 1 184 ? -10.389 -2.794 5.041 1.00 94.12 184 PHE A O 1
ATOM 1389 N N . PHE A 1 185 ? -8.938 -1.078 5.124 1.00 95.56 185 PHE A N 1
ATOM 1390 C CA . PHE A 1 185 ? -8.552 -1.065 3.723 1.00 95.56 185 PHE A CA 1
ATOM 1391 C C . PHE A 1 185 ? -7.034 -1.069 3.622 1.00 95.56 185 PHE A C 1
ATOM 1393 O O . PHE A 1 185 ? -6.338 -0.352 4.345 1.00 95.56 185 PHE A O 1
ATOM 1400 N N . ARG A 1 186 ? -6.533 -1.871 2.691 1.00 97.06 186 ARG A N 1
ATOM 1401 C CA . ARG A 1 186 ? -5.156 -1.854 2.229 1.00 97.06 186 ARG A CA 1
ATOM 1402 C C . ARG A 1 186 ? -5.109 -1.028 0.954 1.00 97.06 186 ARG A C 1
ATOM 1404 O O . ARG A 1 186 ? -5.759 -1.356 -0.033 1.00 97.06 186 ARG A O 1
ATOM 1411 N N . HIS A 1 187 ? -4.337 0.040 0.972 1.00 97.81 187 HIS A N 1
ATOM 1412 C CA . HIS A 1 187 ? -4.073 0.850 -0.205 1.00 97.81 187 HIS A CA 1
ATOM 1413 C C . HIS A 1 187 ? -2.712 0.450 -0.765 1.00 97.81 187 HIS A C 1
ATOM 1415 O O . HIS A 1 187 ? -1.807 0.099 -0.005 1.00 97.81 187 HIS A O 1
ATOM 1421 N N . VAL A 1 188 ? -2.569 0.464 -2.087 1.00 97.69 188 VAL A N 1
ATOM 1422 C CA . VAL A 1 188 ? -1.332 0.083 -2.778 1.00 97.69 188 VAL A CA 1
ATOM 1423 C C . VAL A 1 188 ? -1.066 1.076 -3.900 1.00 97.69 188 VAL A C 1
ATOM 1425 O O . VAL A 1 188 ? -1.968 1.389 -4.674 1.00 97.69 188 VAL A O 1
ATOM 1428 N N . CYS A 1 189 ? 0.170 1.552 -4.014 1.00 97.38 189 CYS A N 1
ATOM 1429 C CA . CYS A 1 189 ? 0.612 2.332 -5.160 1.00 97.38 189 CYS A CA 1
ATOM 1430 C C . CYS A 1 189 ? 1.134 1.402 -6.258 1.00 97.38 189 CYS A C 1
ATOM 1432 O O . CYS A 1 189 ? 2.145 0.725 -6.067 1.00 97.38 189 CYS A O 1
ATOM 1434 N N . VAL A 1 190 ? 0.489 1.379 -7.423 1.00 95.25 190 VAL A N 1
ATOM 1435 C CA . VAL A 1 190 ? 0.915 0.563 -8.565 1.00 95.25 190 VAL A CA 1
ATOM 1436 C C . VAL A 1 190 ? 0.916 1.409 -9.831 1.00 95.25 190 VAL A C 1
ATOM 1438 O O . VAL A 1 190 ? -0.117 1.885 -10.285 1.00 95.25 190 VAL A O 1
ATOM 1441 N N . HIS A 1 191 ? 2.086 1.569 -10.444 1.00 93.06 191 HIS A N 1
ATOM 1442 C CA . HIS A 1 191 ? 2.273 2.294 -11.703 1.00 93.06 191 HIS A CA 1
ATOM 1443 C C . HIS A 1 191 ? 1.746 3.743 -11.711 1.00 93.06 191 HIS A C 1
ATOM 1445 O O . HIS A 1 191 ? 1.300 4.228 -12.754 1.00 93.06 191 HIS A O 1
ATOM 1451 N N . GLY A 1 192 ? 1.840 4.436 -10.577 1.00 94.56 192 GLY A N 1
ATOM 1452 C CA . GLY A 1 192 ? 1.350 5.803 -10.394 1.00 94.56 192 GLY A CA 1
ATOM 1453 C C . GLY A 1 192 ? -0.144 5.891 -10.083 1.00 94.56 192 GLY A C 1
ATOM 1454 O O . GLY A 1 192 ? -0.680 6.993 -10.011 1.00 94.56 192 GLY A O 1
ATOM 1455 N N . GLU A 1 193 ? -0.814 4.752 -9.895 1.00 95.88 193 GLU A N 1
ATOM 1456 C CA . GLU A 1 193 ? -2.225 4.673 -9.530 1.00 95.88 193 GLU A CA 1
ATOM 1457 C C . GLU A 1 193 ? -2.380 4.072 -8.129 1.00 95.88 193 GLU A C 1
ATOM 1459 O O . GLU A 1 193 ? -1.805 3.032 -7.803 1.00 95.88 193 GLU A O 1
ATOM 1464 N N . GLU A 1 194 ? -3.166 4.742 -7.290 1.00 97.06 194 GLU A N 1
ATOM 1465 C CA . GLU A 1 194 ? -3.597 4.213 -6.000 1.00 97.06 194 GLU A CA 1
ATOM 1466 C C . GLU A 1 194 ? -4.728 3.203 -6.218 1.00 97.06 194 GLU A C 1
ATOM 1468 O O . GLU A 1 194 ? -5.780 3.526 -6.774 1.00 97.06 194 GLU A O 1
ATOM 1473 N N . THR A 1 195 ? -4.519 1.975 -5.759 1.00 96.62 195 THR A N 1
ATOM 1474 C CA . THR A 1 195 ? -5.525 0.911 -5.759 1.00 96.62 195 THR A CA 1
ATOM 1475 C C . THR A 1 195 ? -5.950 0.596 -4.333 1.00 96.62 195 THR A C 1
ATOM 1477 O O . THR A 1 195 ? -5.101 0.473 -3.450 1.00 96.62 195 THR A O 1
ATOM 1480 N N . ILE A 1 196 ? -7.256 0.433 -4.118 1.00 95.88 196 ILE A N 1
ATOM 1481 C CA . ILE A 1 196 ? -7.852 0.195 -2.800 1.00 95.88 196 ILE A CA 1
ATOM 1482 C C . ILE A 1 196 ? -8.356 -1.246 -2.726 1.00 95.88 196 ILE A C 1
ATOM 1484 O O . ILE A 1 196 ? -9.191 -1.667 -3.529 1.00 95.88 196 ILE A O 1
ATOM 1488 N N . GLU A 1 197 ? -7.882 -1.984 -1.729 1.00 95.62 197 GLU A N 1
ATOM 1489 C CA . GLU A 1 197 ? -8.254 -3.365 -1.448 1.00 95.62 197 GLU A CA 1
ATOM 1490 C C . GLU A 1 197 ? -8.915 -3.449 -0.063 1.00 95.62 197 GLU A C 1
ATOM 1492 O O . GLU A 1 197 ? -8.259 -3.242 0.961 1.00 95.62 197 GLU A O 1
ATOM 1497 N N . PRO A 1 198 ? -10.222 -3.731 0.017 1.00 95.75 198 PRO A N 1
ATOM 1498 C CA . PRO A 1 198 ? -10.882 -3.866 1.306 1.00 95.75 198 PRO A CA 1
ATOM 1499 C C . PRO A 1 198 ? -10.477 -5.173 2.010 1.00 95.75 198 PRO A C 1
ATOM 1501 O O . PRO A 1 198 ? -10.561 -6.243 1.408 1.00 95.75 198 PRO A O 1
ATOM 1504 N N . CYS A 1 199 ? -10.137 -5.111 3.302 1.00 96.31 199 CYS A N 1
ATOM 1505 C CA . CYS A 1 199 ? -10.006 -6.311 4.140 1.00 96.31 199 CYS A CA 1
ATOM 1506 C C . CYS A 1 199 ? -11.385 -6.950 4.388 1.00 96.31 199 CYS A C 1
ATOM 1508 O O . CYS A 1 199 ? -12.412 -6.327 4.100 1.00 96.31 199 CYS A O 1
ATOM 1510 N N . ALA A 1 200 ? -11.450 -8.181 4.900 1.00 94.44 200 ALA A N 1
ATOM 1511 C CA . ALA A 1 200 ? -12.711 -8.897 5.123 1.00 94.44 200 ALA A CA 1
ATOM 1512 C C . ALA A 1 200 ? -13.787 -8.087 5.885 1.00 94.44 200 ALA A C 1
ATOM 1514 O O . ALA A 1 200 ? -13.494 -7.279 6.771 1.00 94.44 200 ALA A O 1
ATOM 1515 N N . ASP A 1 201 ? -15.055 -8.328 5.532 1.00 90.75 201 ASP A N 1
ATOM 1516 C CA . ASP A 1 201 ? -16.214 -7.704 6.179 1.00 90.75 201 ASP A CA 1
ATOM 1517 C C . ASP A 1 201 ? -16.285 -8.031 7.679 1.00 90.75 201 ASP A C 1
ATOM 1519 O O . ASP A 1 201 ? -15.668 -8.986 8.159 1.00 90.75 201 ASP A O 1
ATOM 1523 N N . PHE A 1 202 ? -17.064 -7.232 8.417 1.00 90.19 202 PHE A N 1
ATOM 1524 C CA . PHE A 1 202 ? -17.277 -7.388 9.862 1.00 90.19 202 PHE A CA 1
ATOM 1525 C C . PHE A 1 202 ? -15.978 -7.402 10.680 1.00 90.19 202 PHE A C 1
ATOM 1527 O O . PHE A 1 202 ? -15.893 -8.071 11.706 1.00 90.19 202 PHE A O 1
ATOM 1534 N N . ARG A 1 203 ? -14.941 -6.690 10.214 1.00 92.25 203 ARG A N 1
ATOM 1535 C CA . ARG A 1 203 ? -13.613 -6.650 10.855 1.00 92.25 203 ARG A CA 1
ATOM 1536 C C . ARG A 1 203 ? -13.051 -8.048 11.151 1.00 92.25 203 ARG A C 1
ATOM 1538 O O . ARG A 1 203 ? -12.301 -8.228 12.109 1.00 92.25 203 ARG A O 1
ATOM 1545 N N . ASN A 1 204 ? -13.398 -9.036 10.320 1.00 92.62 204 ASN A N 1
ATOM 1546 C CA . ASN A 1 204 ? -12.793 -10.368 10.378 1.00 92.62 204 ASN A CA 1
ATOM 1547 C C . ASN A 1 204 ? -11.312 -10.325 9.984 1.00 92.62 204 ASN A C 1
ATOM 1549 O O . ASN A 1 204 ? -10.537 -11.193 10.381 1.00 92.62 204 ASN A O 1
ATOM 1553 N N . GLU A 1 205 ? -10.909 -9.287 9.254 1.00 95.12 205 GLU A N 1
ATOM 1554 C CA . GLU A 1 205 ? -9.519 -8.937 9.014 1.00 95.12 205 GLU A CA 1
ATOM 1555 C C . GLU A 1 205 ? -9.255 -7.480 9.393 1.00 95.12 205 GLU A C 1
ATOM 1557 O O . GLU A 1 205 ? -10.112 -6.604 9.245 1.00 95.12 205 GLU A O 1
ATOM 1562 N N . VAL A 1 206 ? -8.030 -7.238 9.845 1.00 94.38 206 VAL A N 1
ATOM 1563 C CA . VAL A 1 206 ? -7.463 -5.924 10.137 1.00 94.38 206 VAL A CA 1
ATOM 1564 C C . VAL A 1 206 ? -6.319 -5.650 9.172 1.00 94.38 206 VAL A C 1
ATOM 1566 O O . VAL A 1 206 ? -5.604 -6.571 8.767 1.00 94.38 206 VAL A O 1
ATOM 1569 N N . CYS A 1 207 ? -6.133 -4.385 8.806 1.00 95.75 207 CYS A N 1
ATOM 1570 C CA . CYS A 1 207 ? -4.964 -3.981 8.038 1.00 95.75 207 CYS A CA 1
ATOM 1571 C C . CYS A 1 207 ? -3.803 -3.711 8.998 1.00 95.75 207 CYS A C 1
ATOM 1573 O O . CYS A 1 207 ? -3.947 -2.942 9.948 1.00 95.75 207 CYS A O 1
ATOM 1575 N N . ILE A 1 208 ? -2.661 -4.339 8.736 1.00 94.19 208 ILE A N 1
ATOM 1576 C CA . ILE A 1 208 ? -1.398 -4.084 9.428 1.00 94.19 208 ILE A CA 1
ATOM 1577 C C . ILE A 1 208 ? -0.399 -3.465 8.456 1.00 94.19 208 ILE A C 1
ATOM 1579 O O . ILE A 1 208 ? -0.371 -3.842 7.287 1.00 94.19 208 ILE A O 1
ATOM 1583 N N . GLU A 1 209 ? 0.409 -2.528 8.945 1.00 95.12 209 GLU A N 1
ATOM 1584 C CA . GLU A 1 209 ? 1.413 -1.793 8.171 1.00 95.12 209 GLU A CA 1
ATOM 1585 C C . GLU A 1 209 ? 2.770 -1.861 8.877 1.00 95.12 209 GLU A C 1
ATOM 1587 O O . GLU A 1 209 ? 2.850 -1.752 10.103 1.00 95.12 209 GLU A O 1
ATOM 1592 N N . GLU A 1 210 ? 3.839 -2.005 8.099 1.00 95.56 210 GLU A N 1
ATOM 1593 C CA . GLU A 1 210 ? 5.223 -1.954 8.555 1.00 95.56 210 GLU A CA 1
ATOM 1594 C C . GLU A 1 210 ? 6.052 -1.008 7.674 1.00 95.56 210 GLU A C 1
ATOM 1596 O O . GLU A 1 210 ? 5.849 -0.894 6.465 1.00 95.56 210 GLU A O 1
ATOM 1601 N N . SER A 1 211 ? 7.012 -0.316 8.292 1.00 94.62 211 SER A N 1
ATOM 1602 C CA . SER A 1 211 ? 7.991 0.521 7.595 1.00 94.62 211 SER A CA 1
ATOM 1603 C C . SER A 1 211 ? 9.347 -0.180 7.520 1.00 94.62 211 SER A C 1
ATOM 1605 O O . SER A 1 211 ? 9.967 -0.481 8.538 1.00 94.62 211 SER A O 1
ATOM 1607 N N . LEU A 1 212 ? 9.845 -0.363 6.303 1.00 92.00 212 LEU A N 1
ATOM 1608 C CA . LEU A 1 212 ? 11.100 -1.023 5.967 1.00 92.00 212 LEU A CA 1
ATOM 1609 C C . LEU A 1 212 ? 12.140 -0.007 5.470 1.00 92.00 212 LEU A C 1
ATOM 1611 O O . LEU A 1 212 ? 11.816 1.028 4.885 1.00 92.00 212 LEU A O 1
ATOM 1615 N N . SER A 1 213 ? 13.424 -0.311 5.673 1.00 88.19 213 SER A N 1
ATOM 1616 C CA . SER A 1 213 ? 14.539 0.465 5.113 1.00 88.19 213 SER A CA 1
ATOM 1617 C C . SER A 1 213 ? 15.188 -0.309 3.970 1.00 88.19 213 SER A C 1
ATOM 1619 O O . SER A 1 213 ? 15.698 -1.410 4.170 1.00 88.19 213 SER A O 1
ATOM 1621 N N . THR A 1 214 ? 15.184 0.268 2.770 1.00 80.12 214 THR A N 1
ATOM 1622 C CA . THR A 1 214 ? 15.734 -0.347 1.555 1.00 80.12 214 THR A CA 1
ATOM 1623 C C . THR A 1 214 ? 16.956 0.419 1.046 1.00 80.12 214 THR A C 1
ATOM 1625 O O . THR A 1 214 ? 17.236 1.546 1.466 1.00 80.12 214 THR A O 1
ATOM 1628 N N . ALA A 1 215 ? 17.665 -0.150 0.064 1.00 77.12 215 ALA A N 1
ATOM 1629 C CA . ALA A 1 215 ? 18.741 0.548 -0.648 1.00 77.12 215 ALA A CA 1
ATOM 1630 C C . ALA A 1 215 ? 18.276 1.864 -1.314 1.00 77.12 215 ALA A C 1
ATOM 1632 O O . ALA A 1 215 ? 19.090 2.755 -1.558 1.00 77.12 215 ALA A O 1
ATOM 1633 N N . TYR A 1 216 ? 16.968 2.000 -1.560 1.00 71.88 216 TYR A N 1
ATOM 1634 C CA . TYR A 1 216 ? 16.324 3.149 -2.196 1.00 71.88 216 TYR A CA 1
ATOM 1635 C C . TYR A 1 216 ? 15.565 4.038 -1.186 1.00 71.88 216 TYR A C 1
ATOM 1637 O O . TYR A 1 216 ? 14.800 4.924 -1.573 1.00 71.88 216 TYR A O 1
ATOM 1645 N N . GLY A 1 217 ? 15.784 3.840 0.121 1.00 79.88 217 GLY A N 1
ATOM 1646 C CA . GLY A 1 217 ? 15.181 4.606 1.219 1.00 79.88 217 GLY A CA 1
ATOM 1647 C C . GLY A 1 217 ? 14.044 3.869 1.933 1.00 79.88 217 GLY A C 1
ATOM 1648 O O . GLY A 1 217 ? 13.903 2.657 1.791 1.00 79.88 217 GLY A O 1
ATOM 1649 N N . GLY A 1 218 ? 13.242 4.608 2.708 1.00 87.56 218 GLY A N 1
ATOM 1650 C CA . GLY A 1 218 ? 12.055 4.059 3.374 1.00 87.56 218 GLY A CA 1
ATOM 1651 C C . GLY A 1 218 ? 11.062 3.466 2.371 1.00 87.56 218 GLY A C 1
ATOM 1652 O O . GLY A 1 218 ? 10.968 3.978 1.248 1.00 87.56 218 GLY A O 1
ATOM 1653 N N . PHE A 1 219 ? 10.414 2.378 2.778 1.00 92.50 219 PHE A N 1
ATOM 1654 C CA . PHE A 1 219 ? 9.396 1.656 2.023 1.00 92.50 219 PHE A CA 1
ATOM 1655 C C . PHE A 1 219 ? 8.321 1.134 2.985 1.00 92.50 219 PHE A C 1
ATOM 1657 O O . PHE A 1 219 ? 8.686 0.524 3.988 1.00 92.50 219 PHE A O 1
ATOM 1664 N N . THR A 1 220 ? 7.035 1.359 2.727 1.00 96.44 220 THR A N 1
ATOM 1665 C CA . THR A 1 220 ? 5.948 0.807 3.557 1.00 96.44 220 THR A CA 1
ATOM 1666 C C . THR A 1 220 ? 5.273 -0.393 2.904 1.00 96.44 220 THR A C 1
ATOM 1668 O O . THR A 1 220 ? 4.983 -0.393 1.705 1.00 96.44 220 THR A O 1
ATOM 1671 N N . GLU A 1 221 ? 4.987 -1.411 3.709 1.00 96.75 221 GLU A N 1
ATOM 1672 C CA . GLU A 1 221 ? 4.211 -2.579 3.304 1.00 96.75 221 GLU A CA 1
ATOM 1673 C C . GLU A 1 221 ? 3.013 -2.754 4.229 1.00 96.75 221 GLU A C 1
ATOM 1675 O O . GLU A 1 221 ? 3.132 -2.640 5.446 1.00 96.75 221 GLU A O 1
ATOM 1680 N N . ALA A 1 222 ? 1.859 -3.063 3.647 1.00 97.81 222 ALA A N 1
ATOM 1681 C CA . ALA A 1 222 ? 0.642 -3.352 4.378 1.00 97.81 222 ALA A CA 1
ATOM 1682 C C . ALA A 1 222 ? -0.016 -4.638 3.883 1.00 97.81 222 ALA A C 1
ATOM 1684 O O . ALA A 1 222 ? 0.084 -4.999 2.706 1.00 97.81 222 ALA A O 1
ATOM 1685 N N . ALA A 1 223 ? -0.726 -5.311 4.783 1.00 97.19 223 ALA A N 1
ATOM 1686 C CA . ALA A 1 223 ? -1.455 -6.539 4.501 1.00 97.19 223 ALA A CA 1
ATOM 1687 C C . ALA A 1 223 ? -2.721 -6.643 5.358 1.00 97.19 223 ALA A C 1
ATOM 1689 O O . ALA A 1 223 ? -2.744 -6.210 6.510 1.00 97.19 223 ALA A O 1
ATOM 1690 N N . CYS A 1 224 ? -3.759 -7.272 4.806 1.00 97.38 224 CYS A N 1
ATOM 1691 C CA . CYS A 1 224 ? -4.902 -7.719 5.593 1.00 97.38 224 CYS A CA 1
ATOM 1692 C C . CYS A 1 224 ? -4.538 -9.026 6.310 1.00 97.38 224 CYS A C 1
ATOM 1694 O O . CYS A 1 224 ? -3.996 -9.953 5.704 1.00 97.38 224 CYS A O 1
ATOM 1696 N N . ARG A 1 225 ? -4.824 -9.094 7.609 1.00 95.56 225 ARG A N 1
ATOM 1697 C CA . ARG A 1 225 ? -4.613 -10.273 8.454 1.00 95.56 225 ARG A CA 1
ATOM 1698 C C . ARG A 1 225 ? -5.870 -10.536 9.268 1.00 95.56 225 ARG A C 1
ATOM 1700 O O . ARG A 1 225 ? -6.501 -9.596 9.733 1.00 95.56 225 ARG A O 1
ATOM 1707 N N . VAL A 1 226 ? -6.177 -11.810 9.512 1.00 96.25 226 VAL A N 1
ATOM 1708 C CA . VAL A 1 226 ? -7.271 -12.230 10.403 1.00 96.25 226 VAL A CA 1
ATOM 1709 C C . VAL A 1 226 ? -7.195 -11.500 11.745 1.00 96.25 226 VAL A C 1
ATOM 1711 O O . VAL A 1 226 ? -6.130 -11.461 12.364 1.00 96.25 226 VAL A O 1
ATOM 1714 N N . ASN A 1 227 ? -8.326 -10.963 12.194 1.00 94.50 227 ASN A N 1
ATOM 1715 C CA . ASN A 1 227 ? -8.497 -10.351 13.506 1.00 94.50 227 ASN A CA 1
ATOM 1716 C C . ASN A 1 227 ? -8.559 -11.436 14.597 1.00 94.50 227 ASN A C 1
ATOM 1718 O O . ASN A 1 227 ? -9.497 -12.235 14.641 1.00 94.50 227 ASN A O 1
ATOM 1722 N N . ARG A 1 228 ? -7.559 -11.491 15.481 1.00 95.19 228 ARG A N 1
ATOM 1723 C CA . ARG A 1 228 ? -7.394 -12.554 16.490 1.00 95.19 228 ARG A CA 1
ATOM 1724 C C . ARG A 1 228 ? -7.930 -12.111 17.851 1.00 95.19 228 ARG A C 1
ATOM 1726 O O . ARG A 1 228 ? -7.171 -11.963 18.804 1.00 95.19 228 ARG A O 1
ATOM 1733 N N . TRP A 1 229 ? -9.236 -11.882 17.924 1.00 94.12 229 TRP A N 1
ATOM 1734 C CA . TRP A 1 229 ? -9.914 -11.410 19.138 1.00 94.12 229 TRP A CA 1
ATOM 1735 C C . TRP A 1 229 ? -10.592 -12.525 19.955 1.00 94.12 229 TRP A C 1
ATOM 1737 O O . TRP A 1 229 ? -10.945 -12.317 21.113 1.00 94.12 229 TRP A O 1
ATOM 1747 N N . VAL A 1 230 ? -10.818 -13.690 19.337 1.00 90.88 230 VAL A N 1
ATOM 1748 C CA . VAL A 1 230 ? -11.777 -14.716 19.795 1.00 90.88 230 VAL A CA 1
ATOM 1749 C C . VAL A 1 230 ? -11.552 -15.164 21.238 1.00 90.88 230 VAL A C 1
ATOM 1751 O O . VAL A 1 230 ? -12.518 -15.397 21.956 1.00 90.88 230 VAL A O 1
ATOM 1754 N N . ASP A 1 231 ? -10.297 -15.275 21.667 1.00 91.19 231 ASP A N 1
ATOM 1755 C CA . ASP A 1 231 ? -9.934 -15.777 22.990 1.00 91.19 231 ASP A CA 1
ATOM 1756 C C . ASP A 1 231 ? -9.511 -14.673 23.974 1.00 91.19 231 ASP A C 1
ATOM 1758 O O . ASP A 1 231 ? -9.012 -14.998 25.053 1.00 91.19 231 ASP A O 1
ATOM 1762 N N . CYS A 1 232 ? -9.711 -13.384 23.646 1.00 94.38 232 CYS A N 1
ATOM 1763 C CA . CYS A 1 232 ? -9.332 -12.272 24.528 1.00 94.38 232 CYS A CA 1
ATOM 1764 C C . CYS A 1 232 ? -9.965 -12.431 25.912 1.00 94.38 232 CYS A C 1
ATOM 1766 O O . CYS A 1 232 ? -9.251 -12.453 26.906 1.00 94.38 232 CYS A O 1
ATOM 1768 N N . ILE A 1 233 ? -11.286 -12.614 25.985 1.00 89.75 233 ILE A N 1
ATOM 1769 C CA . ILE A 1 233 ? -12.013 -12.654 27.263 1.00 89.75 233 ILE A CA 1
ATOM 1770 C C . ILE A 1 233 ? -11.624 -13.843 28.158 1.00 89.75 233 ILE A C 1
ATOM 1772 O O . ILE A 1 233 ? -11.837 -13.808 29.368 1.00 89.75 233 ILE A O 1
ATOM 1776 N N . ASP A 1 234 ? -11.021 -14.877 27.571 1.00 89.19 234 ASP A N 1
ATOM 1777 C CA . ASP A 1 234 ? -10.555 -16.060 28.290 1.00 89.19 234 ASP A CA 1
ATOM 1778 C C 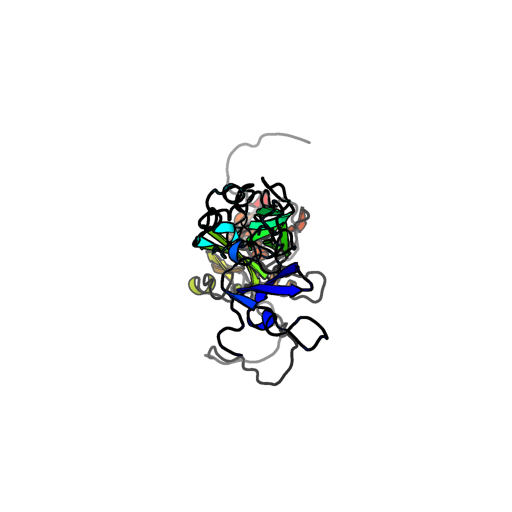. ASP A 1 234 ? -9.162 -15.855 28.915 1.00 89.19 234 ASP A C 1
ATOM 1780 O O . ASP A 1 234 ? -8.693 -16.710 29.671 1.00 89.19 234 ASP A O 1
ATOM 1784 N N . GLN A 1 235 ? -8.481 -14.738 28.620 1.00 93.44 235 GLN A N 1
ATOM 1785 C CA . GLN A 1 235 ? -7.172 -14.429 29.193 1.00 93.44 235 GLN A CA 1
ATOM 1786 C C . GLN A 1 235 ? -7.327 -13.735 30.547 1.00 93.44 235 GLN A C 1
ATOM 1788 O O . GLN A 1 235 ? -7.809 -12.607 30.641 1.00 93.44 235 GLN A O 1
ATOM 1793 N N . LEU A 1 236 ? -6.877 -14.421 31.599 1.00 90.88 236 LEU A N 1
ATOM 1794 C CA . LEU A 1 236 ? -6.969 -13.959 32.989 1.00 90.88 236 LEU A CA 1
ATOM 1795 C C . LEU A 1 236 ? -5.685 -13.287 33.496 1.00 90.88 236 LEU A C 1
ATOM 1797 O O . LEU A 1 236 ? -5.669 -12.773 34.610 1.00 90.88 236 LEU A O 1
ATOM 1801 N N . GLU A 1 237 ? -4.624 -13.300 32.691 1.00 93.50 237 GLU A N 1
ATOM 1802 C CA . GLU A 1 237 ? -3.318 -12.728 33.014 1.00 93.50 237 GLU A CA 1
ATOM 1803 C C . GLU A 1 237 ? -2.949 -11.674 31.965 1.00 93.50 237 GLU A C 1
ATOM 1805 O O . GLU A 1 237 ? -3.115 -11.895 30.759 1.00 93.50 237 GLU A O 1
ATOM 1810 N N . GLN A 1 238 ? -2.415 -10.538 32.417 1.00 95.88 238 GLN A N 1
ATOM 1811 C CA . GLN A 1 238 ? -2.084 -9.408 31.545 1.00 95.88 238 GLN A CA 1
ATOM 1812 C C . GLN A 1 238 ? -1.067 -9.787 30.458 1.00 95.88 238 GLN A C 1
ATOM 1814 O O . GLN A 1 238 ? -1.283 -9.485 29.285 1.00 95.88 238 GLN A O 1
ATOM 1819 N N . ASP A 1 239 ? 0.001 -10.502 30.822 1.00 96.88 239 ASP A N 1
ATOM 1820 C CA . ASP A 1 239 ? 1.056 -10.906 29.881 1.00 96.88 239 ASP A CA 1
ATOM 1821 C C . ASP A 1 239 ? 0.517 -11.794 28.746 1.00 96.88 239 ASP A C 1
ATOM 1823 O O . ASP A 1 239 ? 0.950 -11.691 27.595 1.00 96.88 239 ASP A O 1
ATOM 1827 N N . ASP A 1 240 ? -0.449 -12.666 29.051 1.00 96.75 240 ASP A N 1
ATOM 1828 C CA . ASP A 1 240 ? -1.087 -13.512 28.046 1.00 96.75 240 ASP A CA 1
ATOM 1829 C C . ASP A 1 240 ? -2.046 -12.711 27.166 1.00 96.75 240 ASP A C 1
ATOM 1831 O O . ASP A 1 240 ? -2.086 -12.948 25.953 1.00 96.75 240 ASP A O 1
ATOM 1835 N N . CYS A 1 241 ? -2.779 -11.759 27.753 1.00 96.44 241 CYS A N 1
ATOM 1836 C CA . CYS A 1 241 ? -3.670 -10.848 27.042 1.00 96.44 241 CYS A CA 1
ATOM 1837 C C . CYS A 1 241 ? -2.923 -9.989 26.015 1.00 96.44 241 CYS A C 1
ATOM 1839 O O . CYS A 1 241 ? -3.334 -9.878 24.861 1.00 96.44 241 CYS A O 1
ATOM 1841 N N . GLU A 1 242 ? -1.798 -9.403 26.415 1.00 95.94 242 GLU A N 1
ATOM 1842 C CA . GLU A 1 242 ? -1.058 -8.427 25.611 1.00 95.94 242 GLU A CA 1
ATOM 1843 C C . GLU A 1 242 ? -0.075 -9.074 24.619 1.00 95.94 242 GLU A C 1
ATOM 1845 O O . GLU A 1 242 ? 0.653 -8.381 23.905 1.00 95.94 242 GLU A O 1
ATOM 1850 N N . ASN A 1 243 ? -0.073 -10.407 24.513 1.00 96.44 243 ASN A N 1
ATOM 1851 C CA . ASN A 1 243 ? 0.778 -11.141 23.583 1.00 96.44 243 ASN A CA 1
ATOM 1852 C C . ASN A 1 243 ? 0.325 -10.972 22.117 1.00 96.44 243 ASN A C 1
ATOM 1854 O O . ASN A 1 243 ? -0.451 -11.773 21.580 1.00 96.44 243 ASN A O 1
ATOM 1858 N N . SER A 1 244 ? 0.885 -9.967 21.439 1.00 93.50 244 SER A N 1
ATOM 1859 C CA . SER A 1 244 ? 0.575 -9.642 20.042 1.00 93.50 244 SER A CA 1
ATOM 1860 C C . SER A 1 244 ? 1.001 -10.704 19.024 1.00 93.50 244 SER A C 1
ATOM 1862 O O . SER A 1 244 ? 0.549 -10.664 17.879 1.00 93.50 244 SER A O 1
ATOM 1864 N N . ASP A 1 245 ? 1.822 -11.687 19.399 1.00 94.25 245 ASP A N 1
ATOM 1865 C CA . ASP A 1 245 ? 2.141 -12.815 18.513 1.00 94.25 245 ASP A CA 1
ATOM 1866 C C . ASP A 1 245 ? 0.974 -13.801 18.412 1.00 94.25 245 ASP A C 1
ATOM 1868 O O . ASP A 1 245 ? 0.862 -14.527 17.423 1.00 94.25 245 ASP A O 1
ATOM 1872 N N . LYS A 1 246 ? 0.072 -13.813 19.401 1.00 95.06 246 LYS A N 1
ATOM 1873 C CA . LYS A 1 246 ? -1.062 -14.743 19.465 1.00 95.06 246 LYS A CA 1
ATOM 1874 C C . LYS A 1 246 ? -2.405 -14.086 19.188 1.00 95.06 246 LYS A C 1
ATOM 1876 O O . LYS A 1 246 ? -3.252 -14.727 18.573 1.00 95.06 246 LYS A O 1
ATOM 1881 N N . ARG A 1 247 ? -2.597 -12.842 19.626 1.00 95.44 247 ARG A N 1
ATOM 1882 C CA . ARG A 1 247 ? -3.920 -12.212 19.673 1.00 95.44 247 ARG A CA 1
ATOM 1883 C C . ARG A 1 247 ? -3.867 -10.700 19.499 1.00 95.44 247 ARG A C 1
ATOM 1885 O O . ARG A 1 247 ? -2.804 -10.094 19.576 1.00 95.44 247 ARG A O 1
ATOM 1892 N N . ASP A 1 248 ? -5.030 -10.110 19.269 1.00 95.38 248 ASP A N 1
ATOM 1893 C CA . ASP A 1 248 ? -5.213 -8.676 19.058 1.00 95.38 248 ASP A CA 1
ATOM 1894 C C . ASP A 1 248 ? -6.062 -8.098 20.203 1.00 95.38 248 ASP A C 1
ATOM 1896 O O . ASP A 1 248 ? -7.198 -7.671 20.003 1.00 95.38 248 ASP A O 1
ATOM 1900 N N . CYS A 1 249 ? -5.516 -8.126 21.424 1.00 96.38 249 CYS A N 1
ATOM 1901 C CA . CYS A 1 249 ? -6.214 -7.732 22.653 1.00 96.38 249 CYS A CA 1
ATOM 1902 C C . CYS A 1 249 ? -5.490 -6.605 23.414 1.00 96.38 249 CYS A C 1
ATOM 1904 O O . CYS A 1 249 ? -4.349 -6.240 23.109 1.00 96.38 249 CYS A O 1
ATOM 1906 N N . TYR A 1 250 ? -6.163 -6.048 24.418 1.00 96.25 250 TYR A N 1
ATOM 1907 C CA . TYR A 1 250 ? -5.612 -5.106 25.390 1.00 96.25 250 TYR A CA 1
ATOM 1908 C C . TYR A 1 250 ? -6.181 -5.381 26.788 1.00 96.25 250 TYR A C 1
ATOM 1910 O O . TYR A 1 250 ? -7.273 -5.939 26.927 1.00 96.25 250 TYR A O 1
ATOM 1918 N N . TRP A 1 251 ? -5.429 -5.002 27.821 1.00 95.75 251 TRP A N 1
ATOM 1919 C CA . TRP A 1 251 ? -5.797 -5.225 29.216 1.00 95.75 251 TRP A CA 1
ATOM 1920 C C . TRP A 1 251 ? -6.495 -4.005 29.825 1.00 95.75 251 TRP A C 1
ATOM 1922 O O . TRP A 1 251 ? -6.069 -2.864 29.634 1.00 95.75 251 TRP A O 1
ATOM 1932 N N . VAL A 1 252 ? -7.561 -4.249 30.584 1.00 94.38 252 VAL A N 1
ATOM 1933 C CA . VAL A 1 252 ? -8.300 -3.239 31.349 1.00 94.38 252 VAL A CA 1
ATOM 1934 C C . VAL A 1 252 ? -8.199 -3.557 32.833 1.00 94.38 252 VAL A C 1
ATOM 1936 O O . VAL A 1 252 ? -8.629 -4.615 33.278 1.00 94.38 252 VAL A O 1
ATOM 1939 N N . GLU A 1 253 ? -7.668 -2.617 33.608 1.00 93.38 253 GLU A N 1
ATOM 1940 C CA . GLU A 1 253 ? -7.544 -2.726 35.063 1.00 93.38 253 GLU A CA 1
ATOM 1941 C C . GLU A 1 253 ? -8.836 -2.336 35.795 1.00 93.38 253 GLU A C 1
ATOM 1943 O O . GLU A 1 253 ? -9.599 -1.472 35.358 1.00 93.38 253 GLU A O 1
ATOM 1948 N N . GLY A 1 254 ? -9.048 -2.918 36.975 1.00 89.38 254 GLY A N 1
ATOM 1949 C CA . GLY A 1 254 ? -10.107 -2.524 37.907 1.00 89.38 254 GLY A CA 1
ATOM 1950 C C . GLY A 1 254 ? -11.453 -3.221 37.707 1.00 89.38 254 GLY A C 1
ATOM 1951 O O . GLY A 1 254 ? -12.372 -2.972 38.494 1.00 89.38 254 GLY A O 1
ATOM 1952 N N . VAL A 1 255 ? -11.567 -4.121 36.731 1.00 89.19 255 VAL A N 1
ATOM 1953 C CA . VAL A 1 255 ? -12.741 -4.974 36.493 1.00 89.19 255 VAL A CA 1
ATOM 1954 C C . VAL A 1 255 ? -12.306 -6.383 36.102 1.00 89.19 255 VAL A C 1
ATOM 1956 O O . VAL A 1 255 ? -11.259 -6.545 35.496 1.00 89.19 255 VAL A O 1
ATOM 1959 N N . HIS A 1 256 ? -13.111 -7.398 36.404 1.00 88.00 256 HIS A N 1
ATOM 1960 C CA . HIS A 1 256 ? -12.885 -8.770 35.946 1.00 88.00 256 HIS A CA 1
ATOM 1961 C C . HIS A 1 256 ? -14.209 -9.462 35.633 1.00 88.00 256 HIS A C 1
ATOM 1963 O O . HIS A 1 256 ? -15.277 -9.058 36.103 1.00 88.00 256 HIS A O 1
ATOM 1969 N N . TYR A 1 257 ? -14.125 -10.527 34.841 1.00 84.69 257 TYR A N 1
ATOM 1970 C CA . TYR A 1 257 ? -15.252 -11.401 34.555 1.00 84.69 257 TYR A CA 1
ATOM 1971 C C . TYR A 1 257 ? -15.356 -12.501 35.620 1.00 84.69 257 TYR A C 1
ATOM 1973 O O . TYR A 1 257 ? -14.407 -13.247 35.853 1.00 84.69 257 TYR A O 1
ATOM 1981 N N . ASP A 1 258 ? -16.515 -12.620 36.270 1.00 80.00 258 ASP A N 1
ATOM 1982 C CA . ASP A 1 258 ? -16.749 -13.577 37.365 1.00 80.00 258 ASP A CA 1
ATOM 1983 C C . ASP A 1 258 ? -17.181 -14.986 36.897 1.00 80.00 258 ASP A C 1
ATOM 1985 O O . ASP A 1 258 ? -17.498 -15.855 37.718 1.00 80.00 258 ASP A O 1
ATOM 1989 N N . GLY A 1 259 ? -17.248 -15.211 35.579 1.00 70.25 259 GLY A N 1
ATOM 1990 C CA . GLY A 1 259 ? -17.654 -16.478 34.966 1.00 70.25 259 GLY A CA 1
ATOM 1991 C C . GLY A 1 259 ? -19.163 -16.763 34.975 1.00 70.25 259 GLY A C 1
ATOM 1992 O O . GLY A 1 259 ? -19.583 -17.836 34.536 1.00 70.25 259 GLY A O 1
ATOM 1993 N N . SER A 1 260 ? -20.005 -15.849 35.469 1.00 62.59 260 SER A N 1
ATOM 1994 C CA . SER A 1 260 ? -21.432 -16.118 35.715 1.00 62.59 260 SER A CA 1
ATOM 1995 C C . SER A 1 260 ? -22.332 -16.124 34.472 1.00 62.59 260 SER A C 1
ATOM 1997 O O . SER A 1 260 ? -23.431 -16.676 34.551 1.00 62.59 260 SER A O 1
ATOM 1999 N N . ASN A 1 261 ? -21.872 -15.626 33.316 1.00 50.94 261 ASN A N 1
ATOM 2000 C CA . ASN A 1 261 ? -22.630 -15.702 32.055 1.00 50.94 261 ASN A CA 1
ATOM 2001 C C . ASN A 1 261 ? -22.385 -17.016 31.274 1.00 50.94 261 ASN A C 1
ATOM 2003 O O . ASN A 1 261 ? -23.030 -17.256 30.256 1.00 50.94 261 ASN A O 1
ATOM 2007 N N . SER A 1 262 ? -21.540 -17.934 31.772 1.00 40.06 262 SER A N 1
ATOM 2008 C CA . SER A 1 262 ? -21.256 -19.239 31.141 1.00 40.06 262 SER A CA 1
ATOM 2009 C C . SER A 1 262 ? -22.306 -20.317 31.478 1.00 40.06 262 SER A C 1
ATOM 2011 O O . SER A 1 262 ? -22.018 -21.382 32.026 1.00 40.06 262 SER A O 1
ATOM 2013 N N . LYS A 1 263 ? -23.579 -20.032 31.186 1.00 34.22 263 LYS A N 1
ATOM 2014 C CA . LYS A 1 263 ? -24.651 -21.043 31.111 1.00 34.22 263 LYS A CA 1
ATOM 2015 C C . LYS A 1 263 ? -25.541 -20.797 29.894 1.00 34.22 263 LYS A C 1
ATOM 2017 O O . LYS A 1 263 ? -26.765 -20.791 29.994 1.00 34.22 263 LYS A O 1
ATOM 2022 N N . THR A 1 264 ? -24.938 -20.650 28.722 1.00 31.72 264 THR A N 1
ATOM 2023 C CA . THR A 1 264 ? -25.633 -20.901 27.459 1.00 31.72 264 THR A CA 1
ATOM 2024 C C . THR A 1 264 ? -25.523 -22.384 27.124 1.00 31.72 264 THR A C 1
ATOM 2026 O O . THR A 1 264 ? -24.479 -22.939 26.795 1.00 31.72 264 THR A O 1
ATOM 2029 N N . THR A 1 265 ? -26.655 -23.055 27.298 1.00 28.59 265 THR A N 1
ATOM 2030 C CA . THR A 1 265 ? -27.000 -24.341 26.700 1.00 28.59 265 THR A CA 1
ATOM 2031 C C . THR A 1 265 ? -26.546 -24.429 25.245 1.00 28.59 265 THR A C 1
ATOM 2033 O O . THR A 1 265 ? -26.986 -23.637 24.422 1.00 28.59 265 THR A O 1
ATOM 2036 N N . GLY A 1 266 ? -25.780 -25.475 24.933 1.00 26.72 266 GLY A N 1
ATOM 2037 C CA . GLY A 1 266 ? -25.606 -25.964 23.569 1.00 26.72 266 GLY A CA 1
ATOM 2038 C C . GLY A 1 266 ? -24.373 -25.422 22.863 1.00 26.72 266 GLY A C 1
ATOM 2039 O O . GLY A 1 266 ? -24.390 -24.347 22.283 1.00 26.72 266 GLY A O 1
ATOM 2040 N N . SER A 1 267 ? -23.335 -26.258 22.844 1.00 32.41 267 SER A N 1
ATOM 2041 C CA . SER A 1 267 ? -22.350 -26.312 21.768 1.00 32.41 267 SER A CA 1
ATOM 2042 C C . SER A 1 267 ? -23.020 -26.070 20.407 1.00 32.41 267 SER A C 1
ATOM 2044 O O . SER A 1 267 ? -23.758 -26.923 19.912 1.00 32.41 267 SER A O 1
ATOM 2046 N N . GLN A 1 268 ? -22.761 -24.913 19.808 1.00 26.94 268 GLN A N 1
ATOM 2047 C CA . GLN A 1 268 ? -22.796 -24.746 18.365 1.00 26.94 268 GLN A CA 1
ATOM 2048 C C . GLN A 1 268 ? -21.445 -24.188 17.950 1.00 26.94 268 GLN A C 1
ATOM 2050 O O . GLN A 1 268 ? -21.147 -23.003 18.063 1.00 26.94 268 GLN A O 1
ATOM 2055 N N . GLN A 1 269 ? -20.609 -25.127 17.519 1.00 27.19 269 GLN A N 1
ATOM 2056 C CA . GLN A 1 269 ? -19.438 -24.865 16.711 1.00 27.19 269 GLN A CA 1
ATOM 2057 C C . GLN A 1 269 ? -19.870 -24.065 15.477 1.00 27.19 269 GLN A C 1
ATOM 2059 O O . GLN A 1 269 ? -20.656 -24.558 14.669 1.00 27.19 269 GLN A O 1
ATOM 2064 N N . VAL A 1 270 ? -19.332 -22.862 15.310 1.00 24.52 270 VAL A N 1
ATOM 2065 C CA . VAL A 1 270 ? -19.182 -22.258 13.986 1.00 24.52 270 VAL A CA 1
ATOM 2066 C C . VAL A 1 270 ? -17.692 -22.310 13.693 1.00 24.52 270 VAL A C 1
ATOM 2068 O O . VAL A 1 270 ? -16.901 -21.534 14.214 1.00 24.52 270 VAL A O 1
ATOM 2071 N N . GLY A 1 271 ? -17.320 -23.345 12.951 1.00 25.39 271 GLY A N 1
ATOM 2072 C CA . GLY A 1 271 ? -15.962 -23.677 12.557 1.00 25.39 271 GLY A CA 1
ATOM 2073 C C . GLY A 1 271 ? -16.045 -24.691 11.428 1.00 25.39 271 GLY A C 1
ATOM 2074 O O . GLY A 1 271 ? -16.104 -25.888 11.676 1.00 25.39 271 GLY A O 1
ATOM 2075 N N . ASP A 1 272 ? -16.166 -24.138 10.226 1.00 25.42 272 ASP A N 1
ATOM 2076 C CA . ASP A 1 272 ? -15.903 -24.693 8.901 1.00 25.42 272 ASP A CA 1
ATOM 2077 C C . ASP A 1 272 ? -16.263 -26.154 8.584 1.00 25.42 272 ASP A C 1
ATOM 2079 O O . ASP A 1 272 ? -15.652 -27.127 9.028 1.00 25.42 272 ASP A O 1
ATOM 2083 N N . SER A 1 273 ? -17.191 -26.286 7.635 1.00 26.47 273 SER A N 1
ATOM 2084 C CA . SER A 1 273 ? -17.306 -27.477 6.802 1.00 26.47 273 SER A CA 1
ATOM 2085 C C . SER A 1 273 ? -16.270 -27.420 5.681 1.00 26.47 273 SER A C 1
ATOM 2087 O O . SER A 1 273 ? -16.575 -26.979 4.579 1.00 26.47 273 SER A O 1
ATOM 2089 N N . VAL A 1 274 ? -15.088 -27.983 5.928 1.00 26.28 274 VAL A N 1
ATOM 2090 C CA . VAL A 1 274 ? -14.422 -28.832 4.933 1.00 26.28 274 VAL A CA 1
ATOM 2091 C C . VAL A 1 274 ? -14.006 -30.129 5.632 1.00 26.28 274 VAL A C 1
ATOM 2093 O O . VAL A 1 274 ? -13.116 -30.148 6.473 1.00 26.28 274 VAL A O 1
ATOM 2096 N N . SER A 1 275 ? -14.746 -31.188 5.287 1.00 30.03 275 SER A N 1
ATOM 2097 C CA . SER A 1 275 ? -14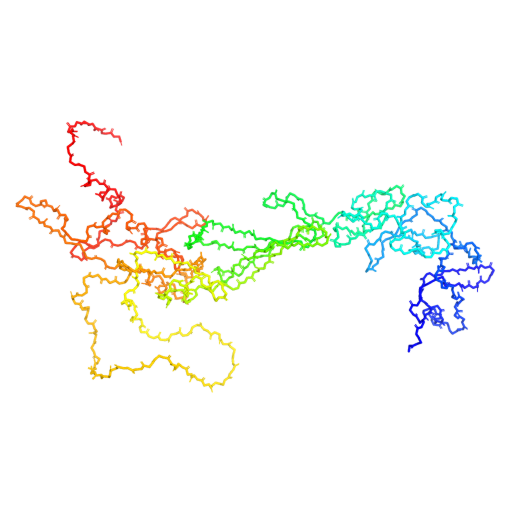.442 -32.632 5.343 1.00 30.03 275 SER A CA 1
ATOM 2098 C C . SER A 1 275 ? -12.985 -33.009 5.679 1.00 30.03 275 SER A C 1
ATOM 2100 O O . SER A 1 275 ? -12.061 -32.465 5.087 1.00 30.03 275 SER A O 1
ATOM 2102 N N . ASP A 1 276 ? -12.658 -34.039 6.451 1.00 26.61 276 ASP A N 1
ATOM 2103 C CA . ASP A 1 276 ? -13.432 -35.148 6.997 1.00 26.61 276 ASP A CA 1
ATOM 2104 C C . ASP A 1 276 ? -12.500 -35.958 7.924 1.00 26.61 276 ASP A C 1
ATOM 2106 O O . ASP A 1 276 ? -11.279 -35.955 7.762 1.00 26.61 276 ASP A O 1
ATOM 2110 N N . THR A 1 277 ? -13.104 -36.755 8.805 1.00 28.47 277 THR A N 1
ATOM 2111 C CA . THR A 1 277 ? -12.521 -37.838 9.631 1.00 28.47 277 THR A CA 1
ATOM 2112 C C . THR A 1 277 ? -11.791 -37.490 10.946 1.00 28.47 277 THR A C 1
ATOM 2114 O O . THR A 1 277 ? -10.590 -37.647 11.110 1.00 28.47 277 THR A O 1
ATOM 2117 N N . ASN A 1 278 ? -12.615 -37.210 11.962 1.00 29.30 278 ASN A N 1
ATOM 2118 C CA . ASN A 1 278 ? -12.758 -38.065 13.153 1.00 29.30 278 ASN A CA 1
ATOM 2119 C C . ASN A 1 278 ? -11.516 -38.289 14.051 1.00 29.30 278 ASN A C 1
ATOM 2121 O O . ASN A 1 278 ? -10.915 -39.362 14.043 1.00 29.30 278 ASN A O 1
ATOM 2125 N N . THR A 1 279 ? -11.223 -37.333 14.937 1.00 30.08 279 THR A N 1
ATOM 2126 C CA . THR A 1 279 ? -11.118 -37.579 16.394 1.00 30.08 279 THR A CA 1
ATOM 2127 C C . THR A 1 279 ? -11.111 -36.247 17.143 1.00 30.08 279 THR A C 1
ATOM 2129 O O . THR A 1 279 ? -10.194 -35.444 17.016 1.00 30.08 279 THR A O 1
ATOM 2132 N N . GLN A 1 280 ? -12.174 -36.011 17.908 1.00 37.81 280 GLN A N 1
ATOM 2133 C CA . GLN A 1 280 ? -12.255 -34.937 18.889 1.00 37.81 280 GLN A CA 1
ATOM 2134 C C . GLN A 1 280 ? -11.444 -35.318 20.123 1.00 37.81 280 GLN A C 1
ATOM 2136 O O . GLN A 1 280 ? -11.591 -36.439 20.598 1.00 37.81 280 GLN A O 1
ATOM 2141 N N . ASN A 1 281 ? -10.666 -34.375 20.651 1.00 24.97 281 ASN A N 1
ATOM 2142 C CA . ASN A 1 281 ? -10.267 -34.354 22.053 1.00 24.97 281 ASN A CA 1
ATOM 2143 C C . ASN A 1 281 ? -10.176 -32.896 22.519 1.00 24.97 281 ASN A C 1
ATOM 2145 O O . ASN A 1 281 ? -9.179 -32.208 22.315 1.00 24.97 281 ASN A O 1
ATOM 2149 N N . PHE A 1 282 ? -11.269 -32.453 23.140 1.00 37.31 282 PHE A N 1
ATOM 2150 C CA . PHE A 1 282 ? -11.224 -31.576 24.301 1.00 37.31 282 PHE A CA 1
ATOM 2151 C C . PHE A 1 282 ? -10.566 -32.380 25.426 1.00 37.31 282 PHE A C 1
ATOM 2153 O O . PHE A 1 282 ? -11.190 -33.293 25.953 1.00 37.31 282 PHE A O 1
ATOM 2160 N N . ASP A 1 283 ? -9.315 -32.079 25.759 1.00 25.98 283 ASP A N 1
ATOM 2161 C CA . ASP A 1 283 ? -8.646 -32.614 26.944 1.00 25.98 283 ASP A CA 1
ATOM 2162 C C . ASP A 1 283 ? -7.557 -31.632 27.390 1.00 25.98 283 ASP A C 1
ATOM 2164 O O . ASP A 1 283 ? -6.622 -31.362 26.635 1.00 25.98 283 ASP A O 1
ATOM 2168 N N . GLY A 1 284 ? -7.649 -31.145 28.637 1.00 24.69 284 GLY A N 1
ATOM 2169 C CA . GLY A 1 284 ? -6.448 -30.730 29.365 1.00 24.69 284 GLY A CA 1
ATOM 2170 C C . GLY A 1 284 ? -6.475 -29.488 30.259 1.00 24.69 284 GLY A C 1
ATOM 2171 O O . GLY A 1 284 ? -5.509 -28.737 30.215 1.00 24.69 284 GLY A O 1
ATOM 2172 N N . VAL A 1 285 ? -7.449 -29.319 31.162 1.00 28.50 285 VAL A N 1
ATOM 2173 C CA . VAL A 1 285 ? -7.107 -28.832 32.519 1.00 28.50 285 VAL A CA 1
ATOM 2174 C C . VAL A 1 285 ? -7.636 -29.859 33.531 1.00 28.50 285 VAL A C 1
ATOM 2176 O O . VAL A 1 285 ? -8.799 -30.248 33.417 1.00 28.50 285 VAL A O 1
ATOM 2179 N N . PRO A 1 286 ? -6.808 -30.383 34.461 1.00 32.75 286 PRO A N 1
ATOM 2180 C CA . PRO A 1 286 ? -7.167 -31.549 35.261 1.00 32.75 286 PRO A CA 1
ATOM 2181 C C . PRO A 1 286 ? -8.242 -31.258 36.306 1.00 32.75 286 PRO A C 1
ATOM 2183 O O . PRO A 1 286 ? -8.168 -30.286 37.056 1.00 32.75 286 PRO A O 1
ATOM 2186 N N . ASP A 1 287 ? -9.176 -32.202 36.384 1.00 32.12 287 ASP A N 1
ATOM 2187 C CA . ASP A 1 287 ? -10.157 -32.387 37.444 1.00 32.12 287 ASP A CA 1
ATOM 2188 C C . ASP A 1 287 ? -9.498 -32.496 38.832 1.00 32.12 287 ASP A C 1
ATOM 2190 O O . ASP A 1 287 ? -8.440 -33.106 39.024 1.00 32.12 287 ASP A O 1
ATOM 2194 N N . GLY A 1 288 ? -10.177 -31.916 39.817 1.00 25.56 288 GLY A N 1
ATOM 2195 C CA . GLY A 1 288 ? -9.761 -31.879 41.204 1.00 25.56 288 GLY A CA 1
ATOM 2196 C C . GLY A 1 288 ? -10.884 -31.609 42.203 1.00 25.56 288 GLY A C 1
ATOM 2197 O O . GLY A 1 288 ? -10.573 -31.014 43.234 1.00 25.56 288 GLY A O 1
ATOM 2198 N N . ARG A 1 289 ? -12.140 -32.034 41.938 1.00 29.34 289 ARG A N 1
ATOM 2199 C CA . ARG A 1 289 ? -13.092 -32.628 42.921 1.00 29.34 289 ARG A CA 1
ATOM 2200 C C . ARG A 1 289 ? -14.525 -32.779 42.362 1.00 29.34 289 ARG A C 1
ATOM 2202 O O . ARG A 1 289 ? -15.219 -31.812 42.078 1.00 29.34 289 ARG A O 1
ATOM 2209 N N . ASN A 1 290 ? -14.940 -34.045 42.330 1.00 33.16 290 ASN A N 1
ATOM 2210 C CA . ASN A 1 290 ? -16.197 -34.658 41.874 1.00 33.16 290 ASN A CA 1
ATOM 2211 C C . ASN A 1 290 ? -17.350 -34.541 42.937 1.00 33.16 290 ASN A C 1
ATOM 2213 O O . ASN A 1 290 ? -17.114 -33.998 44.017 1.00 33.16 290 ASN A O 1
ATOM 2217 N N . PRO A 1 291 ? -18.559 -35.128 42.762 1.00 52.53 291 PRO A N 1
ATOM 2218 C CA . PRO A 1 291 ? -19.782 -34.494 42.246 1.00 52.53 291 PRO A CA 1
ATOM 2219 C C . PRO A 1 291 ? -21.015 -34.668 43.176 1.00 52.53 291 PRO A C 1
ATOM 2221 O O . PRO A 1 291 ? -21.047 -35.543 44.042 1.00 52.53 291 PRO A O 1
ATOM 2224 N N . ALA A 1 292 ? -22.107 -33.941 42.918 1.00 23.00 292 ALA A N 1
ATOM 2225 C CA . ALA A 1 292 ? -23.452 -34.388 43.306 1.00 23.00 292 ALA A CA 1
ATOM 2226 C C . ALA A 1 292 ? -24.542 -33.818 42.376 1.00 23.00 292 ALA A C 1
ATOM 2228 O O . ALA A 1 292 ? -24.967 -32.680 42.503 1.00 23.00 292 ALA A O 1
ATOM 2229 N N . ALA A 1 293 ? -24.923 -34.667 41.421 1.00 25.92 293 ALA A N 1
ATOM 2230 C CA . ALA A 1 293 ? -26.223 -34.892 40.783 1.00 25.92 293 ALA A CA 1
ATOM 2231 C C . ALA A 1 293 ? -27.370 -33.846 40.816 1.00 25.92 293 ALA A C 1
ATOM 2233 O O . ALA A 1 293 ? -27.846 -33.437 41.871 1.00 25.92 293 ALA A O 1
ATOM 2234 N N . ASN A 1 294 ? -27.986 -33.745 39.626 1.00 28.92 294 ASN A N 1
ATOM 2235 C CA . ASN A 1 294 ? -29.429 -33.818 39.309 1.00 28.92 294 ASN A CA 1
ATOM 2236 C C . ASN A 1 294 ? -30.045 -32.533 38.696 1.00 28.92 294 ASN A C 1
ATOM 2238 O O . ASN A 1 294 ? -29.751 -31.432 39.154 1.00 28.92 294 ASN A O 1
ATOM 2242 N N . PRO A 1 295 ? -30.890 -32.653 37.644 1.00 38.28 295 PRO A N 1
ATOM 2243 C CA . PRO A 1 295 ? -31.334 -31.551 36.813 1.00 38.28 295 PRO A CA 1
ATOM 2244 C C . PRO A 1 295 ? -32.567 -30.901 37.430 1.00 38.28 295 PRO A C 1
ATOM 2246 O O . PRO A 1 295 ? -33.672 -31.443 37.420 1.00 38.28 295 PRO A O 1
ATOM 2249 N N . GLN A 1 296 ? -32.375 -29.697 37.928 1.00 24.64 296 GLN A N 1
ATOM 2250 C CA . GLN A 1 296 ? -33.437 -28.732 38.113 1.00 24.64 296 GLN A CA 1
ATOM 2251 C C . GLN A 1 296 ? -32.905 -27.414 37.592 1.00 24.64 296 GLN A C 1
ATOM 2253 O O . GLN A 1 296 ? -31.705 -27.152 37.690 1.00 24.64 296 GLN A O 1
ATOM 2258 N N . LEU A 1 297 ? -33.797 -26.638 36.970 1.00 34.53 297 LEU A N 1
ATOM 2259 C CA . LEU A 1 297 ? -33.568 -25.227 36.705 1.00 34.53 297 LEU A CA 1
ATOM 2260 C C . LEU A 1 297 ? -32.775 -24.661 37.879 1.00 34.53 297 LEU A C 1
ATOM 2262 O O . LEU A 1 297 ? -33.263 -24.706 39.007 1.00 34.53 297 LEU A O 1
ATOM 2266 N N . ALA A 1 298 ? -31.544 -24.214 37.628 1.00 31.31 298 ALA A N 1
ATOM 2267 C CA . ALA A 1 298 ? -30.841 -23.426 38.614 1.00 31.31 298 ALA A CA 1
ATOM 2268 C C . ALA A 1 298 ? -31.639 -22.129 38.712 1.00 31.31 298 ALA A C 1
ATOM 2270 O O . ALA A 1 298 ? -31.481 -21.219 37.899 1.00 31.31 298 ALA A O 1
ATOM 2271 N N . GLU A 1 299 ? -32.581 -22.123 39.654 1.00 33.78 299 GLU A N 1
ATOM 2272 C CA . GLU A 1 299 ? -33.064 -20.925 40.305 1.00 33.78 299 GLU A CA 1
ATOM 2273 C C . GLU A 1 299 ? -31.852 -20.018 40.493 1.00 33.78 299 GLU A C 1
ATOM 2275 O O . GLU A 1 299 ? -30.789 -20.467 40.930 1.00 33.78 299 GLU A O 1
ATOM 2280 N N . SER A 1 300 ? -31.995 -18.770 40.052 1.00 38.25 300 SER A N 1
ATOM 2281 C CA . SER A 1 300 ? -31.054 -17.701 40.347 1.00 38.25 300 SER A CA 1
ATOM 2282 C C . SER A 1 300 ? -30.609 -17.845 41.795 1.00 38.25 300 SER A C 1
ATOM 2284 O O . SER A 1 300 ? -31.459 -17.734 42.678 1.00 38.25 300 SER A O 1
ATOM 2286 N N . ASP A 1 301 ? -29.327 -18.128 42.019 1.00 41.50 301 ASP A N 1
ATOM 2287 C CA . ASP A 1 301 ? -28.755 -18.089 43.356 1.00 41.50 301 ASP A CA 1
ATOM 2288 C C . ASP A 1 301 ? -29.046 -16.687 43.919 1.00 41.50 301 ASP A C 1
ATOM 2290 O O . ASP A 1 301 ? -28.532 -15.700 43.376 1.00 41.50 301 ASP A O 1
ATOM 2294 N N . PRO A 1 302 ? -29.936 -16.553 44.918 1.00 43.53 302 PRO A N 1
ATOM 2295 C CA . PRO A 1 302 ? -30.318 -15.254 45.446 1.00 43.53 302 PRO A CA 1
ATOM 2296 C C . PRO A 1 302 ? -29.162 -14.576 46.195 1.00 43.53 302 PRO A C 1
ATOM 2298 O O . PRO A 1 302 ? -29.302 -13.409 46.548 1.00 43.53 302 PRO A O 1
ATOM 2301 N N . GLU A 1 303 ? -28.045 -15.279 46.438 1.00 48.22 303 GLU A N 1
ATOM 2302 C CA . GLU A 1 303 ? -26.901 -14.783 47.211 1.00 48.22 303 GLU A CA 1
ATOM 2303 C C . GLU A 1 303 ? -25.799 -14.127 46.361 1.00 48.22 303 GLU A C 1
ATOM 2305 O O . GLU A 1 303 ? -24.933 -13.450 46.917 1.00 48.22 303 GLU A O 1
ATOM 2310 N N . LYS A 1 304 ? -25.822 -14.227 45.022 1.00 54.59 304 LYS A N 1
ATOM 2311 C CA . LYS A 1 304 ? -24.911 -13.428 44.180 1.00 54.59 304 LYS A CA 1
ATOM 2312 C C . LYS A 1 304 ? -25.527 -12.067 43.860 1.00 54.59 304 LYS A C 1
ATOM 2314 O O . LYS A 1 304 ? -26.203 -11.887 42.846 1.00 54.59 304 LYS A O 1
ATOM 2319 N N . GLU A 1 305 ? -25.293 -11.103 44.752 1.00 66.62 305 GLU A N 1
ATOM 2320 C CA . GLU A 1 305 ? -25.779 -9.721 44.610 1.00 66.62 305 GLU A CA 1
ATOM 2321 C C . GLU A 1 305 ? -25.249 -9.031 43.342 1.00 66.62 305 GLU A C 1
ATOM 2323 O O . GLU A 1 305 ? -25.984 -8.266 42.711 1.00 66.62 305 GLU A O 1
ATOM 2328 N N . ASN A 1 306 ? -24.020 -9.359 42.931 1.00 74.69 306 ASN A N 1
ATOM 2329 C CA . ASN A 1 306 ? -23.372 -8.846 41.726 1.00 74.69 306 ASN A CA 1
ATOM 2330 C C . ASN A 1 306 ? -22.929 -10.013 40.826 1.00 74.69 306 ASN A C 1
ATOM 2332 O O . ASN A 1 306 ? -22.439 -11.020 41.337 1.00 74.69 306 ASN A O 1
ATOM 2336 N N . MET A 1 307 ? -23.120 -9.892 39.508 1.00 82.31 307 MET A N 1
ATOM 2337 C CA . MET A 1 307 ? -22.785 -10.928 38.518 1.00 82.31 307 MET A CA 1
ATOM 2338 C C . MET A 1 307 ? -22.272 -10.320 37.207 1.00 82.31 307 MET A C 1
ATOM 2340 O O . MET A 1 307 ? -22.722 -9.243 36.805 1.00 82.31 307 MET A O 1
ATOM 2344 N N . GLY A 1 308 ? -21.407 -11.050 36.509 1.00 85.12 308 GLY A N 1
ATOM 2345 C CA . GLY A 1 308 ? -20.898 -10.745 35.174 1.00 85.12 308 GLY A CA 1
ATOM 2346 C C . GLY A 1 308 ? -19.563 -10.015 35.246 1.00 85.12 308 GLY A C 1
ATOM 2347 O O . GLY A 1 308 ? -18.618 -10.496 35.870 1.00 85.12 308 GLY A O 1
ATOM 2348 N N . ILE A 1 309 ? -19.483 -8.836 34.630 1.00 86.56 309 ILE A N 1
ATOM 2349 C CA . ILE A 1 309 ? -18.338 -7.938 34.827 1.00 86.56 309 ILE A CA 1
ATOM 2350 C C . ILE A 1 309 ? -18.488 -7.217 36.167 1.00 86.56 309 ILE A C 1
ATOM 2352 O O . ILE A 1 309 ? -19.453 -6.478 36.381 1.00 86.56 309 ILE A O 1
ATOM 2356 N N . ILE A 1 310 ? -17.548 -7.434 37.081 1.00 85.25 310 ILE A N 1
ATOM 2357 C CA . ILE A 1 310 ? -17.570 -6.887 38.441 1.00 85.25 310 ILE A CA 1
ATOM 2358 C C . ILE A 1 310 ? -16.255 -6.169 38.764 1.00 85.25 310 ILE A C 1
ATOM 2360 O O . ILE A 1 310 ? -15.251 -6.323 38.074 1.00 85.25 310 ILE A O 1
ATOM 2364 N N . LYS A 1 311 ? -16.264 -5.361 39.824 1.00 85.25 311 LYS A N 1
ATOM 2365 C CA . LYS A 1 311 ? -15.114 -4.555 40.251 1.00 85.25 311 LYS A CA 1
ATOM 2366 C C . LYS A 1 311 ? -13.938 -5.412 40.745 1.00 85.25 311 LYS A C 1
ATOM 2368 O O . LYS A 1 311 ? -14.129 -6.400 41.453 1.00 85.25 311 LYS A O 1
ATOM 2373 N N . GLY A 1 312 ? -12.723 -4.944 40.463 1.00 85.12 312 GLY A N 1
ATOM 2374 C CA . GLY A 1 312 ? -11.443 -5.519 40.890 1.00 85.12 312 GLY A CA 1
ATOM 2375 C C . GLY A 1 312 ? -10.789 -6.393 39.820 1.00 85.12 312 GLY A C 1
ATOM 2376 O O . GLY A 1 312 ? -11.462 -6.812 38.892 1.00 85.12 312 GLY A O 1
ATOM 2377 N N . GLY A 1 313 ? -9.494 -6.685 39.968 1.00 89.19 313 GLY A N 1
ATOM 2378 C CA . GLY A 1 313 ? -8.738 -7.506 39.011 1.00 89.19 313 GLY A CA 1
ATOM 2379 C C . GLY A 1 313 ? -8.473 -6.786 37.687 1.00 89.19 313 GLY A C 1
ATOM 2380 O O . GLY A 1 313 ? -8.353 -5.562 37.678 1.00 89.19 313 GLY A O 1
ATOM 2381 N N . GLY A 1 314 ? -8.405 -7.554 36.600 1.00 92.94 314 GLY A N 1
ATOM 2382 C CA . GLY A 1 314 ? -8.336 -7.030 35.241 1.00 92.94 314 GLY A CA 1
ATOM 2383 C C . GLY A 1 314 ? -9.068 -7.923 34.234 1.00 92.94 314 GLY A C 1
ATOM 2384 O O . GLY A 1 314 ? -9.450 -9.059 34.539 1.00 92.94 314 GLY A O 1
ATOM 2385 N N . LEU A 1 315 ? -9.318 -7.363 33.054 1.00 94.31 315 LEU A N 1
ATOM 2386 C CA . LEU A 1 315 ? -10.128 -7.944 31.992 1.00 94.31 315 LEU A CA 1
ATOM 2387 C C . LEU A 1 315 ? -9.431 -7.747 30.649 1.00 94.31 315 LEU A C 1
ATOM 2389 O O . LEU A 1 315 ? -9.048 -6.633 30.295 1.00 94.31 315 LEU A O 1
ATOM 2393 N N . CYS A 1 316 ? -9.311 -8.823 29.882 1.00 95.75 316 CYS A N 1
ATOM 2394 C CA . CYS A 1 316 ? -8.734 -8.778 28.550 1.00 95.75 316 CYS A CA 1
ATOM 2395 C C . CYS A 1 316 ? -9.818 -8.602 27.479 1.00 95.75 316 CYS A C 1
ATOM 2397 O O . CYS A 1 316 ? -10.794 -9.353 27.442 1.00 95.75 316 CYS A O 1
ATOM 2399 N N . LEU A 1 317 ? -9.650 -7.610 26.601 1.00 95.75 317 LEU A N 1
ATOM 2400 C CA . LEU A 1 317 ? -10.658 -7.206 25.616 1.00 95.75 317 LEU A CA 1
ATOM 2401 C C . LEU A 1 317 ? -10.071 -7.078 24.202 1.00 95.75 317 LEU A C 1
ATOM 2403 O O . LEU A 1 317 ? -8.881 -6.788 24.059 1.00 95.75 317 LEU A O 1
ATOM 2407 N N . PRO A 1 318 ? -10.879 -7.270 23.143 1.00 95.88 318 PRO A N 1
ATOM 2408 C CA . PRO A 1 318 ? -10.438 -7.086 21.760 1.00 95.88 318 PRO A CA 1
ATOM 2409 C C . PRO A 1 318 ? -9.962 -5.663 21.470 1.00 95.88 318 PRO A C 1
ATOM 2411 O O . PRO A 1 318 ? -10.702 -4.702 21.663 1.00 95.88 318 PRO A O 1
ATOM 2414 N N . ARG A 1 319 ? -8.752 -5.510 20.921 1.00 94.12 319 ARG A N 1
ATOM 2415 C CA . ARG A 1 319 ? -8.256 -4.206 20.449 1.00 94.12 319 ARG A CA 1
ATOM 2416 C C . ARG A 1 319 ? -9.032 -3.725 19.228 1.00 94.12 319 ARG A C 1
ATOM 2418 O O . ARG A 1 319 ? -9.314 -2.536 19.126 1.00 94.12 319 ARG A O 1
ATOM 2425 N N . HIS A 1 320 ? -9.384 -4.658 18.350 1.00 93.81 320 HIS A N 1
ATOM 2426 C CA . HIS A 1 320 ? -10.257 -4.435 17.206 1.00 93.81 320 HIS A CA 1
ATOM 2427 C C . HIS A 1 320 ? -11.527 -5.262 17.418 1.00 93.81 320 HIS A C 1
ATOM 2429 O O . HIS A 1 320 ? -11.491 -6.480 17.206 1.00 93.81 320 HIS A O 1
ATOM 2435 N N . PRO A 1 321 ? -12.633 -4.649 17.872 1.00 93.12 321 PRO A N 1
ATOM 2436 C CA . PRO A 1 321 ? -13.882 -5.356 18.121 1.00 93.12 321 PRO A CA 1
ATOM 2437 C C . PRO A 1 321 ? -14.326 -6.104 16.864 1.00 93.12 321 PRO A C 1
ATOM 2439 O O . PRO A 1 321 ? -14.213 -5.553 15.766 1.00 93.12 321 PRO A O 1
ATOM 2442 N N . PRO A 1 322 ? -14.865 -7.325 16.955 1.00 92.00 322 PRO A N 1
ATOM 2443 C CA . PRO A 1 322 ? -15.517 -7.938 15.806 1.00 92.00 322 PRO A CA 1
ATOM 2444 C C . PRO A 1 322 ? -16.715 -7.103 15.348 1.00 92.00 322 PRO A C 1
ATOM 2446 O O . PRO A 1 322 ? -17.386 -6.442 16.142 1.00 92.00 322 PRO A O 1
ATOM 2449 N N . GLY A 1 323 ? -17.004 -7.122 14.053 1.00 89.31 323 GLY A N 1
ATOM 2450 C CA . GLY A 1 323 ? -18.324 -6.750 13.556 1.00 89.31 323 GLY A CA 1
ATOM 2451 C C . GLY A 1 323 ? -19.300 -7.887 13.837 1.00 89.31 323 GLY A C 1
ATOM 2452 O O . GLY A 1 323 ? -18.966 -9.053 13.629 1.00 89.31 323 GLY A O 1
ATOM 2453 N N . LEU A 1 324 ? -20.497 -7.563 14.317 1.00 86.12 324 LEU A N 1
ATOM 2454 C CA . LEU A 1 324 ? -21.500 -8.565 14.677 1.00 86.12 324 LEU A CA 1
ATOM 2455 C C . LEU A 1 324 ? -22.725 -8.454 13.770 1.00 86.12 324 LEU A C 1
ATOM 2457 O O . LEU A 1 324 ? -23.284 -7.377 13.560 1.00 86.12 324 LEU A O 1
ATOM 2461 N N . GLU A 1 325 ? -23.167 -9.590 13.234 1.00 79.38 325 GLU A N 1
ATOM 2462 C CA . GLU A 1 325 ? -24.389 -9.649 12.439 1.00 79.38 325 GLU A CA 1
ATOM 2463 C C . GLU A 1 325 ? -25.615 -9.770 13.357 1.00 79.38 325 GLU A C 1
ATOM 2465 O O . GLU A 1 325 ? -25.856 -10.805 13.975 1.00 79.38 325 GLU A O 1
ATOM 2470 N N . HIS A 1 326 ? -26.408 -8.698 13.435 1.00 73.19 326 HIS A N 1
ATOM 2471 C CA . HIS A 1 326 ? -27.595 -8.614 14.304 1.00 73.19 326 HIS A CA 1
ATOM 2472 C C . HIS A 1 326 ? -28.915 -9.011 13.618 1.00 73.19 326 HIS A C 1
ATOM 2474 O O . HIS A 1 326 ? -29.973 -8.994 14.242 1.00 73.19 326 HIS A O 1
ATOM 2480 N N . TYR A 1 327 ? -28.884 -9.325 12.322 1.00 67.06 327 TYR A N 1
ATOM 2481 C CA . TYR A 1 327 ? -30.072 -9.534 11.478 1.00 67.06 327 TYR A CA 1
ATOM 2482 C C . TYR A 1 327 ? -30.163 -10.943 10.858 1.00 67.06 327 TYR A C 1
ATOM 2484 O O . TYR A 1 327 ? -31.038 -11.182 10.024 1.00 67.06 327 TYR A O 1
ATOM 2492 N N . GLY A 1 328 ? -29.301 -11.873 11.287 1.00 62.59 328 GLY A N 1
ATOM 2493 C CA . GLY A 1 328 ? -29.240 -13.267 10.828 1.00 62.59 328 GLY A CA 1
ATOM 2494 C C . GLY A 1 328 ? -29.144 -14.285 11.976 1.00 62.59 328 GLY A C 1
ATOM 2495 O O . GLY A 1 328 ? -29.263 -13.929 13.148 1.00 62.59 328 GLY A O 1
ATOM 2496 N N . GLU A 1 329 ? -28.931 -15.564 11.644 1.00 59.38 329 GLU A N 1
ATOM 2497 C CA . GLU A 1 329 ? -28.601 -16.623 12.617 1.00 59.38 329 GLU A CA 1
ATOM 2498 C C . GLU A 1 329 ? -27.144 -16.447 13.089 1.00 59.38 329 GLU A C 1
ATOM 2500 O O . GLU A 1 329 ? -26.233 -17.121 12.616 1.00 59.38 329 GLU A O 1
ATOM 2505 N N . GLY A 1 330 ? -26.915 -15.474 13.975 1.00 64.56 330 GLY A N 1
ATOM 2506 C CA . GLY A 1 330 ? -25.593 -15.106 14.485 1.00 64.56 330 GLY A CA 1
ATOM 2507 C C . GLY A 1 330 ? -25.405 -15.389 15.977 1.00 64.56 330 GLY A C 1
ATOM 2508 O O . GLY A 1 330 ? -26.350 -15.643 16.722 1.00 64.56 330 GLY A O 1
ATOM 2509 N N . ASN A 1 331 ? -24.158 -15.293 16.438 1.00 75.94 331 ASN A N 1
ATOM 2510 C CA . ASN A 1 331 ? -23.768 -15.392 17.849 1.00 75.94 331 ASN A CA 1
ATOM 2511 C C . ASN A 1 331 ? -23.655 -14.019 18.542 1.00 75.94 331 ASN A C 1
ATOM 2513 O O . ASN A 1 331 ? -23.122 -13.946 19.649 1.00 75.94 331 ASN A O 1
ATOM 2517 N N . ALA A 1 332 ? -24.166 -12.949 17.920 1.00 84.12 332 ALA A N 1
ATOM 2518 C CA . ALA A 1 332 ? -24.073 -11.581 18.428 1.00 84.12 332 ALA A CA 1
ATOM 2519 C C . ALA A 1 332 ? -24.639 -11.444 19.851 1.00 84.12 332 ALA A C 1
ATOM 2521 O O . ALA A 1 332 ? -23.977 -10.889 20.722 1.00 84.12 332 ALA A O 1
ATOM 2522 N N . GLU A 1 333 ? -25.814 -12.025 20.124 1.00 82.94 333 GLU A N 1
ATOM 2523 C CA . GLU A 1 333 ? -26.419 -12.005 21.464 1.00 82.94 333 GLU A CA 1
ATOM 2524 C C . GLU A 1 333 ? -25.534 -12.716 22.498 1.00 82.94 333 GLU A C 1
ATOM 2526 O O . GLU A 1 333 ? -25.326 -12.195 23.593 1.00 82.94 333 GLU A O 1
ATOM 2531 N N . ASN A 1 334 ? -24.948 -13.862 22.133 1.00 83.69 334 ASN A N 1
ATOM 2532 C CA . ASN A 1 334 ? -24.046 -14.603 23.014 1.00 83.69 334 ASN A CA 1
ATOM 2533 C C . ASN A 1 334 ? -22.784 -13.789 23.324 1.00 83.69 334 ASN A C 1
ATOM 2535 O O . ASN A 1 334 ? -22.413 -13.691 24.490 1.00 83.69 334 ASN A O 1
ATOM 2539 N N . ILE A 1 335 ? -22.166 -13.166 22.316 1.00 87.69 335 ILE A N 1
ATOM 2540 C CA . ILE A 1 335 ? -20.965 -12.334 22.488 1.00 87.69 335 ILE A CA 1
ATOM 2541 C C . ILE A 1 335 ? -21.284 -11.102 23.338 1.00 87.69 335 ILE A C 1
ATOM 2543 O O . ILE A 1 335 ? -20.638 -10.883 24.360 1.00 87.69 335 ILE A O 1
ATOM 2547 N N . CYS A 1 336 ? -22.324 -10.340 22.989 1.00 87.00 336 CYS A N 1
ATOM 2548 C CA . CYS A 1 336 ? -22.716 -9.153 23.749 1.00 87.00 336 CYS A CA 1
ATOM 2549 C C . CYS A 1 336 ? -23.103 -9.493 25.194 1.00 87.00 336 CYS A C 1
ATOM 2551 O O . CYS A 1 336 ? -22.862 -8.698 26.101 1.00 87.00 336 CYS A O 1
ATOM 2553 N N . SER A 1 337 ? -23.662 -10.686 25.439 1.00 85.19 337 SER A N 1
ATOM 2554 C CA . SER A 1 337 ? -24.024 -11.111 26.790 1.00 85.19 337 SER A CA 1
ATOM 2555 C C . SER A 1 337 ? -22.824 -11.265 27.723 1.00 85.19 337 SER A C 1
ATOM 2557 O O . SER A 1 337 ? -22.991 -11.135 28.934 1.00 85.19 337 SER A O 1
ATOM 2559 N N . LEU A 1 338 ? -21.618 -11.480 27.190 1.00 85.38 338 LEU A N 1
ATOM 2560 C CA . LEU A 1 338 ? -20.397 -11.581 27.988 1.00 85.38 338 LEU A CA 1
ATOM 2561 C C . LEU A 1 338 ? -20.068 -10.261 28.702 1.00 85.38 338 LEU A C 1
ATOM 2563 O O . LEU A 1 338 ? -19.563 -10.290 29.820 1.00 85.38 338 LEU A O 1
ATOM 2567 N N . GLY A 1 339 ? -20.433 -9.121 28.106 1.00 86.62 339 GLY A N 1
ATOM 2568 C CA . GLY A 1 339 ? -20.269 -7.790 28.701 1.00 86.62 339 GLY A CA 1
ATOM 2569 C C . GLY A 1 339 ? -21.335 -7.426 29.739 1.00 86.62 339 GLY A C 1
ATOM 2570 O O . GLY A 1 339 ? -21.219 -6.396 30.406 1.00 86.62 339 GLY A O 1
ATOM 2571 N N . ASN A 1 340 ? -22.378 -8.249 29.913 1.00 85.81 340 ASN A N 1
ATOM 2572 C CA . ASN A 1 340 ? -23.447 -7.941 30.858 1.00 85.81 340 ASN A CA 1
ATOM 2573 C C . ASN A 1 340 ? -22.918 -7.882 32.294 1.00 85.81 340 ASN A C 1
ATOM 2575 O O . ASN A 1 340 ? -22.265 -8.807 32.776 1.00 85.81 340 ASN A O 1
ATOM 2579 N N . SER A 1 341 ? -23.304 -6.823 33.004 1.00 85.50 341 SER A N 1
ATOM 2580 C CA . SER A 1 341 ? -23.043 -6.644 34.427 1.00 85.50 341 SER A CA 1
ATOM 2581 C C . SER A 1 341 ? -24.354 -6.406 35.167 1.00 85.50 341 SER A C 1
ATOM 2583 O O . SER A 1 341 ? -25.108 -5.479 34.858 1.00 85.50 341 SER A O 1
ATOM 2585 N N . LYS A 1 342 ? -24.647 -7.250 36.157 1.00 85.81 342 LYS A N 1
ATOM 2586 C CA . LYS A 1 342 ? -25.754 -7.049 37.092 1.00 85.81 342 LYS A CA 1
ATOM 2587 C C . LYS A 1 342 ? -25.168 -6.586 38.418 1.00 85.81 342 LYS A C 1
ATOM 2589 O O . LYS A 1 342 ? -24.499 -7.368 39.081 1.00 85.81 342 LYS A O 1
ATOM 2594 N N . GLN A 1 343 ? -25.471 -5.350 38.805 1.00 83.44 343 GLN A N 1
ATOM 2595 C CA . GLN A 1 343 ? -25.033 -4.753 40.067 1.00 83.44 343 GLN A CA 1
ATOM 2596 C C . GLN A 1 343 ? -26.236 -4.439 40.959 1.00 83.44 343 GLN A C 1
ATOM 2598 O O . GLN A 1 343 ? -27.235 -3.889 40.486 1.00 83.44 343 GLN A O 1
ATOM 2603 N N . THR A 1 344 ? -26.143 -4.775 42.243 1.00 83.75 344 THR A N 1
ATOM 2604 C CA . THR A 1 344 ? -27.138 -4.412 43.261 1.00 83.75 344 THR A CA 1
ATOM 2605 C C . THR A 1 344 ? -26.614 -3.246 44.092 1.00 83.75 344 THR A C 1
ATOM 2607 O O . THR A 1 344 ? -25.467 -3.261 44.530 1.00 83.75 344 THR A O 1
ATOM 2610 N N . VAL A 1 345 ? -27.454 -2.228 44.295 1.00 82.44 345 VAL A N 1
ATOM 2611 C CA . VAL A 1 345 ? -27.136 -1.030 45.088 1.00 82.44 345 VAL A CA 1
ATOM 2612 C C . VAL A 1 345 ? -28.067 -0.970 46.286 1.00 82.44 345 VAL A C 1
ATOM 2614 O O . VAL A 1 345 ? -29.289 -1.068 46.125 1.00 82.44 345 VAL A O 1
ATOM 2617 N N . HIS A 1 346 ? -27.506 -0.766 47.476 1.00 82.94 346 HIS A N 1
ATOM 2618 C CA . HIS A 1 346 ? -28.280 -0.679 48.712 1.00 82.94 346 HIS A CA 1
ATOM 2619 C C . HIS A 1 346 ? -28.447 0.779 49.139 1.00 82.94 346 HIS A C 1
ATOM 2621 O O . HIS A 1 346 ? -27.490 1.553 49.165 1.00 82.94 346 HIS A O 1
ATOM 2627 N N . PHE A 1 347 ? -29.675 1.152 49.502 1.00 83.50 347 PHE A N 1
ATOM 2628 C CA . PHE A 1 347 ? -30.027 2.497 49.959 1.00 83.50 347 PHE A CA 1
ATOM 2629 C C . PHE A 1 347 ? -30.605 2.441 51.371 1.00 83.50 347 PHE A C 1
ATOM 2631 O O . PHE A 1 347 ? -31.501 1.641 51.645 1.00 83.50 347 PHE A O 1
ATOM 2638 N N . ASP A 1 348 ? -30.176 3.354 52.238 1.00 85.00 348 ASP A N 1
ATOM 2639 C CA . ASP A 1 348 ? -30.897 3.654 53.471 1.00 85.00 348 ASP A CA 1
ATOM 2640 C C . ASP A 1 348 ? -32.061 4.607 53.151 1.00 85.00 348 ASP A C 1
ATOM 2642 O O . ASP A 1 348 ? -31.958 5.493 52.301 1.00 85.00 348 ASP A O 1
ATOM 2646 N N . THR A 1 349 ? -33.201 4.414 53.816 1.00 84.12 349 THR A N 1
ATOM 2647 C CA . THR A 1 349 ? -34.382 5.274 53.650 1.00 84.12 349 THR A CA 1
ATOM 2648 C C . THR A 1 349 ? -34.631 6.047 54.937 1.00 84.12 349 THR A C 1
ATOM 2650 O O . THR A 1 349 ? -34.807 5.452 56.001 1.00 84.12 349 THR A O 1
ATOM 2653 N N . SER A 1 350 ? -34.660 7.376 54.850 1.00 80.25 350 SER A N 1
ATOM 2654 C CA . SER A 1 350 ? -34.969 8.234 55.990 1.00 80.25 350 SER A CA 1
ATOM 2655 C C . SER A 1 350 ? -36.449 8.149 56.379 1.00 80.25 350 SER A C 1
ATOM 2657 O O . SER A 1 350 ? -37.307 7.748 55.590 1.00 80.25 350 SER A O 1
ATOM 2659 N N . LEU A 1 351 ? -36.772 8.614 57.589 1.00 80.69 351 LEU A N 1
ATOM 2660 C CA . LEU A 1 351 ? -38.152 8.733 58.086 1.00 80.69 351 LEU A CA 1
ATOM 2661 C C . LEU A 1 351 ? -39.074 9.564 57.171 1.00 80.69 351 LEU A C 1
ATO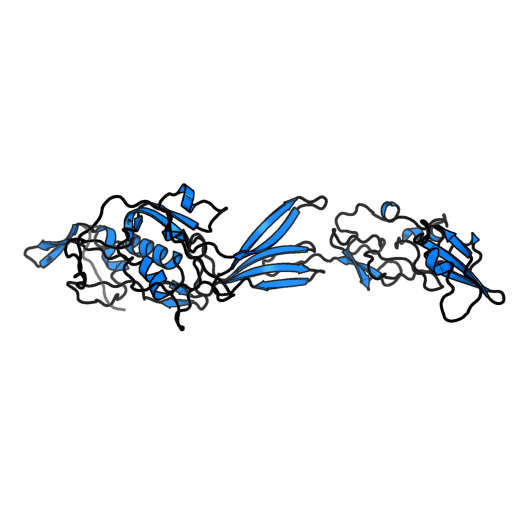M 2663 O O . LEU A 1 351 ? -40.290 9.412 57.243 1.00 80.69 351 LEU A O 1
ATOM 2667 N N . PHE A 1 352 ? -38.511 10.416 56.309 1.00 80.56 352 PHE A N 1
ATOM 2668 C CA . PHE A 1 352 ? -39.252 11.252 55.359 1.00 80.56 352 PHE A CA 1
ATOM 2669 C C . PHE A 1 352 ? -39.224 10.707 53.922 1.00 80.56 352 PHE A C 1
ATOM 2671 O O . PHE A 1 352 ? -39.682 11.378 53.001 1.00 80.56 352 PHE A O 1
ATOM 2678 N N . GLY A 1 353 ? -38.707 9.491 53.720 1.00 76.00 353 GLY A N 1
ATOM 2679 C CA . GLY A 1 353 ? -38.687 8.814 52.424 1.00 76.00 353 GLY A CA 1
ATOM 2680 C C . GLY A 1 353 ? -37.552 9.236 51.490 1.00 76.00 353 GLY A C 1
ATOM 2681 O O . GLY A 1 353 ? -37.529 8.783 50.346 1.00 76.00 353 GLY A O 1
ATOM 2682 N N . SER A 1 354 ? -36.602 10.065 51.943 1.00 77.19 354 SER A N 1
ATOM 2683 C CA . SER A 1 354 ? -35.378 10.313 51.171 1.00 77.19 354 SER A CA 1
ATOM 2684 C C . SER A 1 354 ? -34.488 9.069 51.197 1.00 77.19 354 SER A C 1
ATOM 2686 O O . SER A 1 354 ? -34.305 8.455 52.249 1.00 77.19 354 SER A O 1
ATOM 2688 N N . LYS A 1 355 ? -33.965 8.681 50.031 1.00 81.44 355 LYS A N 1
ATOM 2689 C CA . LYS A 1 355 ? -33.024 7.565 49.888 1.00 81.44 355 LYS A CA 1
ATOM 2690 C C . LYS A 1 355 ? -31.599 8.113 49.868 1.00 81.44 355 LYS A C 1
ATOM 2692 O O . LYS A 1 355 ? -31.319 9.003 49.072 1.00 81.44 355 LYS A O 1
ATOM 2697 N N . SER A 1 356 ? -30.716 7.571 50.697 1.00 82.44 356 SER A N 1
ATOM 2698 C CA . SER A 1 356 ? -29.271 7.818 50.645 1.00 82.44 356 SER A CA 1
ATOM 2699 C C . SER A 1 356 ? -28.565 6.522 50.277 1.00 82.44 356 SER A C 1
ATOM 2701 O O . SER A 1 356 ? -28.851 5.478 50.868 1.00 82.44 356 SER A O 1
ATOM 2703 N N . CYS A 1 357 ? -27.677 6.564 49.286 1.00 84.25 357 CYS A N 1
ATOM 2704 C CA . CYS A 1 357 ? -26.937 5.372 48.892 1.00 84.25 357 CYS A CA 1
ATOM 2705 C C . CYS A 1 357 ? -25.981 4.944 50.014 1.00 84.25 357 CYS A C 1
ATOM 2707 O O . CYS A 1 357 ? -25.335 5.788 50.632 1.00 84.25 357 CYS A O 1
ATOM 2709 N N . LYS A 1 358 ? -25.942 3.641 50.299 1.00 86.38 358 LYS A N 1
ATOM 2710 C CA . LYS A 1 358 ? -25.191 3.057 51.412 1.00 86.38 358 LYS A CA 1
ATOM 2711 C C . LYS A 1 358 ? -24.048 2.172 50.933 1.00 86.38 358 LYS A C 1
ATOM 2713 O O . LYS A 1 358 ? -22.946 2.267 51.459 1.00 86.38 358 LYS A O 1
ATOM 2718 N N . GLU A 1 359 ? -24.318 1.308 49.957 1.00 84.25 359 GLU A N 1
ATOM 2719 C CA . GLU A 1 359 ? -23.356 0.322 49.458 1.00 84.25 359 GLU A CA 1
ATOM 2720 C C . GLU A 1 359 ? -23.446 0.206 47.935 1.00 84.25 359 GLU A C 1
ATOM 2722 O O . GLU A 1 359 ? -24.538 0.298 47.366 1.00 84.25 359 GLU A O 1
ATOM 2727 N N . ASN A 1 360 ? -22.291 -0.025 47.300 1.00 82.69 360 ASN A N 1
ATOM 2728 C CA . ASN A 1 360 ? -22.114 -0.135 45.848 1.00 82.69 360 ASN A CA 1
ATOM 2729 C C . ASN A 1 360 ? -22.553 1.121 45.068 1.00 82.69 360 ASN A C 1
ATOM 2731 O O . ASN A 1 360 ? -23.098 1.038 43.971 1.00 82.69 360 ASN A O 1
ATOM 2735 N N . CYS A 1 361 ? -22.375 2.305 45.657 1.00 85.06 361 CYS A N 1
ATOM 2736 C CA . CYS A 1 361 ? -22.829 3.575 45.087 1.00 85.06 361 CYS A CA 1
ATOM 2737 C C . CYS A 1 361 ? -22.056 3.986 43.832 1.00 85.06 361 CYS A C 1
ATOM 2739 O O . CYS A 1 361 ? -22.583 4.730 43.006 1.00 85.06 361 CYS A O 1
ATOM 2741 N N . GLU A 1 362 ? -20.835 3.479 43.660 1.00 81.62 362 GLU A N 1
ATOM 2742 C CA . GLU A 1 362 ? -19.994 3.747 42.497 1.00 81.62 362 GLU A CA 1
ATOM 2743 C C . GLU A 1 362 ? -20.670 3.351 41.182 1.00 81.62 362 GLU A C 1
ATOM 2745 O O . GLU A 1 362 ? -20.454 4.011 40.170 1.00 81.62 362 GLU A O 1
ATOM 2750 N N . VAL A 1 363 ? -21.542 2.335 41.188 1.00 81.12 363 VAL A N 1
ATOM 2751 C CA . VAL A 1 363 ? -22.196 1.847 39.963 1.00 81.12 363 VAL A CA 1
ATOM 2752 C C . VAL A 1 363 ? -23.293 2.783 39.467 1.00 81.12 363 VAL A C 1
ATOM 2754 O O . VAL A 1 363 ? -23.787 2.629 38.351 1.00 81.12 363 VAL A O 1
ATOM 2757 N N . LEU A 1 364 ? -23.685 3.751 40.301 1.00 80.44 364 LEU A N 1
ATOM 2758 C CA . LEU A 1 364 ? -24.589 4.819 39.906 1.00 80.44 364 LEU A CA 1
ATOM 2759 C C . LEU A 1 364 ? -23.859 5.900 39.109 1.00 80.44 364 LEU A C 1
ATOM 2761 O O . LEU A 1 364 ? -24.518 6.618 38.368 1.00 80.44 364 LEU A O 1
ATOM 2765 N N . THR A 1 365 ? -22.535 6.025 39.239 1.00 81.69 365 THR A N 1
ATOM 2766 C CA . THR A 1 365 ? -21.764 7.099 38.600 1.00 81.69 365 THR A CA 1
ATOM 2767 C C . THR A 1 365 ? -21.784 6.993 37.075 1.00 81.69 365 THR A C 1
ATOM 2769 O O . THR A 1 365 ? -21.800 5.903 36.498 1.00 81.69 365 THR A O 1
ATOM 2772 N N . ALA A 1 366 ? -21.726 8.144 36.400 1.00 79.38 366 ALA A N 1
ATOM 2773 C CA . ALA A 1 366 ? -21.564 8.188 34.947 1.00 79.38 366 ALA A CA 1
ATOM 2774 C C . ALA A 1 366 ? -20.268 7.492 34.494 1.00 79.38 366 ALA A C 1
ATOM 2776 O O . ALA A 1 366 ? -20.242 6.872 33.436 1.00 79.38 366 ALA A O 1
ATOM 2777 N N . GLU A 1 367 ? -19.213 7.561 35.310 1.00 82.88 367 GLU A N 1
ATOM 2778 C CA . GLU A 1 367 ? -17.934 6.900 35.053 1.00 82.88 367 GLU A CA 1
ATOM 2779 C C . GLU A 1 367 ? -18.089 5.380 34.955 1.00 82.88 367 GLU A C 1
ATOM 2781 O O . GLU A 1 367 ? -17.670 4.791 33.959 1.00 82.88 367 GLU A O 1
ATOM 2786 N N . TRP A 1 368 ? -18.756 4.748 35.927 1.00 83.56 368 TRP A N 1
ATOM 2787 C CA . TRP A 1 368 ? -19.007 3.307 35.888 1.00 83.56 368 TRP A CA 1
ATOM 2788 C C . TRP A 1 368 ? -19.826 2.898 34.664 1.00 83.56 368 TRP A C 1
ATOM 2790 O O . TRP A 1 368 ? -19.481 1.942 33.972 1.00 83.56 368 TRP A O 1
ATOM 2800 N N . VAL A 1 369 ? -20.896 3.640 34.368 1.00 82.31 369 VAL A N 1
ATOM 2801 C CA . VAL A 1 369 ? -21.768 3.360 33.219 1.00 82.31 369 VAL A CA 1
ATOM 2802 C C . VAL A 1 369 ? -20.999 3.469 31.900 1.00 82.31 369 VAL A C 1
ATOM 2804 O O . VAL A 1 369 ? -21.132 2.596 31.045 1.00 82.31 369 VAL A O 1
ATOM 2807 N N . ASN A 1 370 ? -20.172 4.504 31.744 1.00 84.06 370 ASN A N 1
ATOM 2808 C CA . ASN A 1 370 ? -19.359 4.697 30.545 1.00 84.06 370 ASN A CA 1
ATOM 2809 C C . ASN A 1 370 ? -18.273 3.623 30.413 1.00 84.06 370 ASN A C 1
ATOM 2811 O O . ASN A 1 370 ? -18.060 3.124 29.311 1.00 84.06 370 ASN A O 1
ATOM 2815 N N . ASN A 1 371 ? -17.629 3.230 31.517 1.00 87.31 371 ASN A N 1
ATOM 2816 C CA . ASN A 1 371 ? -16.650 2.142 31.528 1.00 87.31 371 ASN A CA 1
ATOM 2817 C C . ASN A 1 371 ? -17.304 0.817 31.106 1.00 87.31 371 ASN A C 1
ATOM 2819 O O . ASN A 1 371 ? -16.839 0.150 30.185 1.00 87.31 371 ASN A O 1
ATOM 2823 N N . MET A 1 372 ? -18.464 0.492 31.681 1.00 87.38 372 MET A N 1
ATOM 2824 C CA . MET A 1 372 ? -19.205 -0.705 31.293 1.00 87.38 372 MET A CA 1
ATOM 2825 C C . MET A 1 372 ? -19.644 -0.684 29.829 1.00 87.38 372 MET A C 1
ATOM 2827 O O . MET A 1 372 ? -19.576 -1.707 29.151 1.00 87.38 372 MET A O 1
ATOM 2831 N N . ASN A 1 373 ? -20.062 0.474 29.321 1.00 87.50 373 ASN A N 1
ATOM 2832 C CA . ASN A 1 373 ? -20.397 0.612 27.912 1.00 87.50 373 ASN A CA 1
ATOM 2833 C C . ASN A 1 373 ? -19.176 0.410 27.005 1.00 87.50 373 ASN A C 1
ATOM 2835 O O . ASN A 1 373 ? -19.288 -0.278 25.997 1.00 87.50 373 ASN A O 1
ATOM 2839 N N . ALA A 1 374 ? -18.015 0.955 27.379 1.00 89.31 374 ALA A N 1
ATOM 2840 C CA . ALA A 1 374 ? -16.769 0.765 26.640 1.00 89.31 374 ALA A CA 1
ATOM 2841 C C . ALA A 1 374 ? -16.348 -0.713 26.590 1.00 89.31 374 ALA A C 1
ATOM 2843 O O . ALA A 1 374 ? -15.844 -1.158 25.562 1.00 89.31 374 ALA A O 1
ATOM 2844 N N . ILE A 1 375 ? -16.605 -1.476 27.660 1.00 91.81 375 ILE A N 1
ATOM 2845 C CA . ILE A 1 375 ? -16.389 -2.930 27.709 1.00 91.81 375 ILE A CA 1
ATOM 2846 C C . ILE A 1 375 ? -17.359 -3.670 26.787 1.00 91.81 375 ILE A C 1
ATOM 2848 O O . ILE A 1 375 ? -16.943 -4.543 26.036 1.00 91.81 375 ILE A O 1
ATOM 2852 N N . CYS A 1 376 ? -18.651 -3.333 26.808 1.00 90.25 376 CYS A N 1
ATOM 2853 C CA . CYS A 1 376 ? -19.603 -3.915 25.860 1.00 90.25 376 CYS A CA 1
ATOM 2854 C C . CYS A 1 376 ? -19.161 -3.643 24.420 1.00 90.25 376 CYS A C 1
ATOM 2856 O O . CYS A 1 376 ? -19.104 -4.560 23.608 1.00 90.25 376 CYS A O 1
ATOM 2858 N N . TYR A 1 377 ? -18.793 -2.402 24.129 1.00 89.62 377 TYR A N 1
ATOM 2859 C CA . TYR A 1 377 ? -18.410 -1.973 22.795 1.00 89.62 377 TYR A CA 1
ATOM 2860 C C . TYR A 1 377 ? -17.087 -2.586 22.307 1.00 89.62 377 TYR A C 1
ATOM 2862 O O . TYR A 1 377 ? -16.920 -2.842 21.119 1.00 89.62 377 TYR A O 1
ATOM 2870 N N . SER A 1 378 ? -16.166 -2.932 23.211 1.00 92.69 378 SER A N 1
ATOM 2871 C CA . SER A 1 378 ? -14.944 -3.645 22.822 1.00 92.69 378 SER A CA 1
ATOM 2872 C C . SER A 1 378 ? -15.176 -5.107 22.450 1.00 92.69 378 SER A C 1
ATOM 2874 O O . SER A 1 378 ? -14.414 -5.669 21.666 1.00 92.69 378 SER A O 1
ATOM 2876 N N . LEU A 1 379 ? -16.256 -5.723 22.938 1.00 92.00 379 LEU A N 1
ATOM 2877 C CA . LEU A 1 379 ? -16.653 -7.078 22.544 1.00 92.00 379 LEU A CA 1
ATOM 2878 C C . LEU A 1 379 ? -17.270 -7.137 21.138 1.00 92.00 379 LEU A C 1
ATOM 2880 O O . LEU A 1 379 ? -17.438 -8.231 20.600 1.00 92.00 379 LEU A O 1
ATOM 2884 N N . GLY A 1 380 ? -17.595 -5.992 20.535 1.00 90.56 380 GLY A N 1
ATOM 2885 C CA . GLY A 1 380 ? -18.140 -5.890 19.186 1.00 90.56 380 GLY A CA 1
ATOM 2886 C C . GLY A 1 380 ? -19.151 -4.758 19.057 1.00 90.56 380 GLY A C 1
ATOM 2887 O O . GLY A 1 380 ? -19.167 -3.814 19.837 1.00 90.56 380 GLY A O 1
ATOM 2888 N N . ASP A 1 381 ? -20.065 -4.874 18.096 1.00 87.50 381 ASP A N 1
ATOM 2889 C CA . ASP A 1 381 ? -21.164 -3.915 17.914 1.00 87.50 381 ASP A CA 1
ATOM 2890 C C . ASP A 1 381 ? -22.249 -4.078 19.012 1.00 87.50 381 ASP A C 1
ATOM 2892 O O . ASP A 1 381 ? -23.409 -4.371 18.713 1.00 87.50 381 ASP A O 1
ATOM 2896 N N . CYS A 1 382 ? -21.868 -3.954 20.288 1.00 87.81 382 CYS A N 1
ATOM 2897 C CA . CYS A 1 382 ? -22.695 -4.168 21.476 1.00 87.81 382 CYS A CA 1
ATOM 2898 C C . CYS A 1 382 ? -22.807 -2.895 22.329 1.00 87.81 382 CYS A C 1
ATOM 2900 O O . CYS A 1 382 ? -21.908 -2.057 22.361 1.00 87.81 382 CYS A O 1
ATOM 2902 N N . GLY A 1 383 ? -23.886 -2.797 23.108 1.00 84.88 383 GLY A N 1
ATOM 2903 C CA . GLY A 1 383 ? -24.119 -1.668 24.010 1.00 84.88 383 GLY A CA 1
ATOM 2904 C C . GLY A 1 383 ? -24.647 -0.420 23.298 1.00 84.88 383 GLY A C 1
ATOM 2905 O O . GLY A 1 383 ? -25.272 -0.506 22.238 1.00 84.88 383 GLY A O 1
ATOM 2906 N N . ASN A 1 384 ? -24.406 0.737 23.913 1.00 83.94 384 ASN A N 1
ATOM 2907 C CA . ASN A 1 384 ? -24.786 2.043 23.391 1.00 83.94 384 ASN A CA 1
ATOM 2908 C C . ASN A 1 384 ? -23.634 2.604 22.547 1.00 83.94 384 ASN A C 1
ATOM 2910 O O . ASN A 1 384 ? -22.560 2.907 23.069 1.00 83.94 384 ASN A O 1
ATOM 2914 N N . PHE A 1 385 ? -23.863 2.744 21.246 1.00 79.62 385 PHE A N 1
ATOM 2915 C CA . PHE A 1 385 ? -22.883 3.245 20.289 1.00 79.62 385 PHE A CA 1
ATOM 2916 C C . PHE A 1 385 ? -23.568 3.981 19.137 1.00 79.62 385 PHE A C 1
ATOM 2918 O O . PHE A 1 385 ? -24.741 3.744 18.841 1.00 79.62 385 PHE A O 1
ATOM 2925 N N . ASP A 1 386 ? -22.802 4.827 18.450 1.00 82.88 386 ASP A N 1
ATOM 2926 C CA . ASP A 1 386 ? -23.155 5.376 17.144 1.00 82.88 386 ASP A CA 1
ATOM 2927 C C . ASP A 1 386 ? -22.464 4.560 16.047 1.00 82.88 386 ASP A C 1
ATOM 2929 O O . ASP A 1 386 ? -21.277 4.249 16.135 1.00 82.88 386 ASP A O 1
ATOM 2933 N N . ASN A 1 387 ? -23.195 4.208 14.990 1.00 85.12 387 ASN A N 1
ATOM 2934 C CA . ASN A 1 387 ? -22.586 3.587 13.813 1.00 85.12 387 ASN A CA 1
ATOM 2935 C C . ASN A 1 387 ? -21.990 4.629 12.851 1.00 85.12 387 ASN A C 1
ATOM 2937 O O . ASN A 1 387 ? -22.197 5.833 13.003 1.00 85.12 387 ASN A O 1
ATOM 2941 N N . LEU A 1 388 ? -21.312 4.169 11.794 1.00 84.81 388 LEU A N 1
ATOM 2942 C CA . LEU A 1 388 ? -20.738 5.038 10.752 1.00 84.81 388 LEU A CA 1
ATOM 2943 C C . LEU A 1 388 ? -21.739 6.016 10.109 1.00 84.81 388 LEU A C 1
ATOM 2945 O O . LEU A 1 388 ? -21.336 7.044 9.572 1.00 84.81 388 LEU A O 1
ATOM 2949 N N . ALA A 1 389 ? -23.040 5.711 10.137 1.00 85.56 389 ALA A N 1
ATOM 2950 C CA . ALA A 1 389 ? -24.088 6.586 9.615 1.00 85.56 389 ALA A CA 1
ATOM 2951 C C . ALA A 1 389 ? -24.578 7.628 10.643 1.00 85.56 389 ALA A C 1
ATOM 2953 O O . ALA A 1 389 ? -25.563 8.322 10.374 1.00 85.56 389 ALA A O 1
ATOM 2954 N N . GLY A 1 390 ? -23.942 7.717 11.817 1.00 82.19 390 GLY A N 1
ATOM 2955 C CA . GLY A 1 390 ? -24.329 8.596 12.921 1.00 82.19 390 GLY A CA 1
ATOM 2956 C C . GLY A 1 390 ? -25.656 8.203 13.570 1.00 82.19 390 GLY A C 1
ATOM 2957 O O . GLY A 1 390 ? -26.363 9.062 14.095 1.00 82.19 390 GLY A O 1
ATOM 2958 N N . ARG A 1 391 ? -26.056 6.929 13.461 1.00 81.50 391 ARG A N 1
ATOM 2959 C CA . ARG A 1 391 ? -27.267 6.416 14.110 1.00 81.50 391 ARG A CA 1
ATOM 2960 C C . ARG A 1 391 ? -26.880 5.729 15.410 1.00 81.50 391 ARG A C 1
ATOM 2962 O O . ARG A 1 391 ? -26.247 4.674 15.366 1.00 81.50 391 ARG A O 1
ATOM 2969 N N . GLY A 1 392 ? -27.308 6.328 16.512 1.00 76.44 392 GLY A N 1
ATOM 2970 C CA . GLY A 1 392 ? -27.124 5.800 17.854 1.00 76.44 392 GLY A CA 1
ATOM 2971 C C . GLY A 1 392 ? -28.129 4.723 18.236 1.00 76.44 392 GLY A C 1
ATOM 2972 O O . GLY A 1 392 ? -29.253 4.684 17.724 1.00 76.44 392 GLY A O 1
ATOM 2973 N N . THR A 1 393 ? -27.726 3.885 19.181 1.00 74.06 393 THR A N 1
ATOM 2974 C CA . THR A 1 393 ? -28.573 2.941 19.917 1.00 74.06 393 THR A CA 1
ATOM 2975 C C . THR A 1 393 ? -28.474 3.243 21.410 1.00 74.06 393 THR A C 1
ATOM 2977 O O . THR A 1 393 ? -27.380 3.442 21.910 1.00 74.06 393 THR A O 1
ATOM 2980 N N . ASP A 1 394 ? -29.593 3.263 22.138 1.00 68.62 394 ASP A N 1
ATOM 2981 C CA . ASP A 1 394 ? -29.607 3.301 23.608 1.00 68.62 394 ASP A CA 1
ATOM 2982 C C . ASP A 1 394 ? -29.794 1.905 24.236 1.00 68.62 394 ASP A C 1
ATOM 2984 O O . ASP A 1 394 ? -29.963 1.778 25.456 1.00 68.62 394 ASP A O 1
ATOM 2988 N N . ASP A 1 395 ? -29.744 0.850 23.416 1.00 65.69 395 ASP A N 1
ATOM 2989 C CA . ASP A 1 395 ? -29.751 -0.531 23.881 1.00 65.69 395 ASP A CA 1
ATOM 2990 C C . ASP A 1 395 ? -28.461 -0.834 24.664 1.00 65.69 395 ASP A C 1
ATOM 2992 O O . ASP A 1 395 ? -27.387 -0.327 24.368 1.00 65.69 395 ASP A O 1
ATOM 2996 N N . GLY A 1 396 ? -28.565 -1.643 25.722 1.00 67.56 396 GLY A N 1
ATOM 2997 C CA . GLY A 1 396 ? -27.418 -2.048 26.552 1.00 67.56 396 GLY A CA 1
ATOM 2998 C C . GLY A 1 396 ? -27.431 -1.536 27.994 1.00 67.56 396 GLY A C 1
ATOM 2999 O O . GLY A 1 396 ? -26.860 -2.191 28.861 1.00 67.56 396 GLY A O 1
ATOM 3000 N N . ILE A 1 397 ? -28.153 -0.453 28.309 1.00 68.12 397 ILE A N 1
ATOM 3001 C CA . ILE A 1 397 ? -28.353 -0.018 29.704 1.00 68.12 397 ILE A CA 1
ATOM 3002 C C . ILE A 1 397 ? -29.798 -0.294 30.124 1.00 68.12 397 ILE A C 1
ATOM 3004 O O . ILE A 1 397 ? -30.763 0.170 29.515 1.00 68.12 397 ILE A O 1
ATOM 3008 N N . VAL A 1 398 ? -29.975 -1.051 31.210 1.00 71.56 398 VAL A N 1
ATOM 3009 C CA . VAL A 1 398 ? -31.297 -1.366 31.764 1.00 71.56 398 VAL A CA 1
ATOM 3010 C C . VAL A 1 398 ? -31.316 -1.085 33.259 1.00 71.56 398 VAL A C 1
ATOM 3012 O O . VAL A 1 398 ? -30.752 -1.833 34.049 1.00 71.56 398 VAL A O 1
ATOM 3015 N N . VAL A 1 399 ? -32.054 -0.050 33.665 1.00 67.56 399 VAL A N 1
ATOM 3016 C CA . VAL A 1 399 ? -32.291 0.243 35.085 1.00 67.56 399 VAL A CA 1
ATOM 3017 C C . VAL A 1 399 ? -33.614 -0.374 35.529 1.00 67.56 399 VAL A C 1
ATOM 3019 O O . VAL A 1 399 ? -34.665 -0.129 34.925 1.00 67.56 399 VAL A O 1
ATOM 3022 N N . LYS A 1 400 ? -33.574 -1.178 36.597 1.00 68.56 400 LYS A N 1
ATOM 3023 C CA . LYS A 1 400 ? -34.758 -1.746 37.254 1.00 68.56 400 LYS A CA 1
ATOM 3024 C C . LYS A 1 400 ? -34.823 -1.276 38.705 1.00 68.56 400 LYS A C 1
ATOM 3026 O O . LYS A 1 400 ? -33.864 -1.430 39.444 1.00 68.56 400 LYS A O 1
ATOM 3031 N N . ASP A 1 401 ? -35.975 -0.757 39.111 1.00 64.81 401 ASP A N 1
ATOM 3032 C CA . ASP A 1 401 ? -36.279 -0.402 40.502 1.00 64.81 401 ASP A CA 1
ATOM 3033 C C . ASP A 1 401 ? -37.239 -1.458 41.056 1.00 64.81 401 ASP A C 1
ATOM 3035 O O . ASP A 1 401 ? -38.335 -1.629 40.515 1.00 64.81 401 ASP A O 1
ATOM 3039 N N . ASN A 1 402 ? -36.805 -2.235 42.054 1.00 66.69 402 ASN A N 1
ATOM 3040 C CA . ASN A 1 402 ? -37.541 -3.394 42.583 1.00 66.69 402 ASN A CA 1
ATOM 3041 C C . ASN A 1 402 ? -38.065 -4.342 41.480 1.00 66.69 402 ASN A C 1
ATOM 3043 O O . ASN A 1 402 ? -39.213 -4.783 41.500 1.00 66.69 402 ASN A O 1
ATOM 3047 N N . GLY A 1 403 ? -37.233 -4.616 40.469 1.00 65.25 403 GLY A N 1
ATOM 3048 C CA . GLY A 1 403 ? -37.572 -5.492 39.340 1.00 65.25 403 GLY A CA 1
ATOM 3049 C C . GLY A 1 403 ? -38.369 -4.831 38.206 1.00 65.25 403 GLY A C 1
ATOM 3050 O O . GLY A 1 403 ? -38.528 -5.443 37.149 1.00 65.25 403 GLY A O 1
ATOM 3051 N N . VAL A 1 404 ? -38.807 -3.577 38.358 1.00 68.12 404 VAL A N 1
ATOM 3052 C CA . VAL A 1 404 ? -39.570 -2.839 37.338 1.00 68.12 404 VAL A CA 1
ATOM 3053 C C . VAL A 1 404 ? -38.633 -2.005 36.462 1.00 68.12 404 VAL A C 1
ATOM 3055 O O . VAL A 1 404 ? -37.951 -1.110 36.961 1.00 68.12 404 VAL A O 1
ATOM 3058 N N . ARG A 1 405 ? -38.613 -2.266 35.143 1.00 66.12 405 ARG A N 1
ATOM 3059 C CA . ARG A 1 405 ? -37.803 -1.506 34.167 1.00 66.12 405 ARG A CA 1
ATOM 3060 C C . ARG A 1 405 ? -38.223 -0.033 34.148 1.00 66.12 405 ARG A C 1
ATOM 3062 O O . ARG A 1 405 ? -39.403 0.280 33.989 1.00 66.12 405 ARG A O 1
ATOM 3069 N N . ARG A 1 406 ? -37.253 0.873 34.264 1.00 62.59 406 ARG A N 1
ATOM 3070 C CA . ARG A 1 406 ? -37.425 2.321 34.098 1.00 62.59 406 ARG A CA 1
ATOM 3071 C C . ARG A 1 406 ? -36.934 2.736 32.707 1.00 62.59 406 ARG A C 1
ATOM 3073 O O . ARG A 1 406 ? -35.973 2.167 32.197 1.00 62.59 406 ARG A O 1
ATOM 3080 N N . LYS A 1 407 ? -37.600 3.715 32.081 1.00 52.09 407 LYS A N 1
ATOM 3081 C CA . LYS A 1 407 ? -37.069 4.371 30.876 1.00 52.09 407 LYS A CA 1
ATOM 3082 C C . LYS A 1 407 ? -35.910 5.270 31.293 1.00 52.09 407 LYS A C 1
ATOM 3084 O O . LYS A 1 407 ? -36.063 6.052 32.229 1.00 52.09 407 LYS A O 1
ATOM 3089 N N . ILE A 1 408 ? -34.787 5.173 30.591 1.00 54.69 408 ILE A N 1
ATOM 3090 C CA . ILE A 1 408 ? -33.623 6.032 30.807 1.00 54.69 408 ILE A CA 1
ATOM 3091 C C . ILE A 1 408 ? -33.903 7.363 30.101 1.00 54.69 408 ILE A C 1
ATOM 3093 O O . ILE A 1 408 ? -33.406 7.645 29.021 1.00 54.69 408 ILE A O 1
ATOM 3097 N N . SER A 1 409 ? -34.788 8.186 30.661 1.00 38.41 409 SER A N 1
ATOM 3098 C CA . SER A 1 409 ? -34.997 9.545 30.158 1.00 38.41 409 SER A CA 1
ATOM 3099 C C . SER A 1 409 ? -33.849 10.422 30.647 1.00 38.41 409 SER A C 1
ATOM 3101 O O . SER A 1 409 ? -33.955 10.901 31.767 1.00 38.41 409 SER A O 1
ATOM 3103 N N . GLN A 1 410 ? -32.760 10.550 29.872 1.00 36.03 410 GLN A N 1
ATOM 3104 C CA . GLN A 1 410 ? -31.667 11.558 29.945 1.00 36.03 410 GLN A CA 1
ATOM 3105 C C . GLN A 1 410 ? -31.185 12.063 31.329 1.00 36.03 410 GLN A C 1
ATOM 3107 O O . GLN A 1 410 ? -30.507 13.076 31.436 1.00 36.03 410 GLN A O 1
ATOM 3112 N N . GLY A 1 411 ? -31.488 11.347 32.402 1.00 37.72 411 GLY A N 1
ATOM 3113 C CA . GLY A 1 411 ? -31.394 11.847 33.766 1.00 37.72 411 GLY A CA 1
ATOM 3114 C C . GLY A 1 411 ? -30.743 10.855 34.707 1.00 37.72 411 GLY A C 1
ATOM 3115 O O . GLY A 1 411 ? -30.560 11.191 35.858 1.00 37.72 411 GLY A O 1
ATOM 3116 N N . ILE A 1 412 ? -30.354 9.661 34.255 1.00 41.88 412 ILE A N 1
ATOM 3117 C CA . ILE A 1 412 ? -29.582 8.736 35.101 1.00 41.88 412 ILE A CA 1
ATOM 3118 C C . ILE A 1 412 ? -28.089 9.075 35.019 1.00 41.88 412 ILE A C 1
ATOM 3120 O O . ILE A 1 412 ? -27.429 9.130 36.047 1.00 41.88 412 ILE A O 1
ATOM 3124 N N . VAL A 1 413 ? -27.599 9.468 33.837 1.00 43.06 413 VAL A 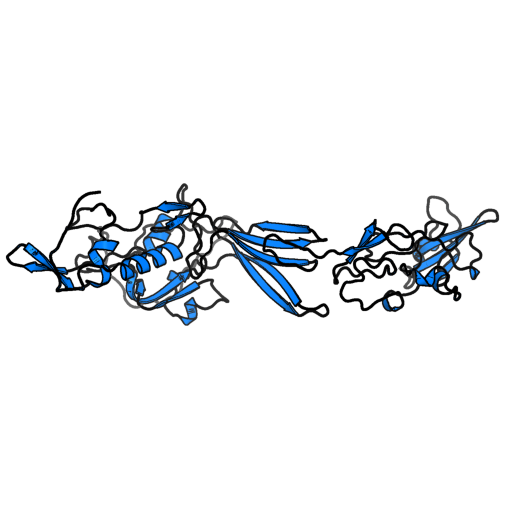N 1
ATOM 3125 C CA . VAL A 1 413 ? -26.246 10.035 33.685 1.00 43.06 413 VAL A CA 1
ATOM 3126 C C . VAL A 1 413 ? -26.155 11.441 34.311 1.00 43.06 413 VAL A C 1
ATOM 3128 O O . VAL A 1 413 ? -25.114 11.814 34.834 1.00 43.06 413 VAL A O 1
ATOM 3131 N N . GLY A 1 414 ? -27.262 12.201 34.330 1.00 35.12 414 GLY A N 1
ATOM 3132 C CA . GLY A 1 414 ? -27.329 13.538 34.939 1.00 35.12 414 GLY A CA 1
ATOM 3133 C C . GLY A 1 414 ? -27.624 13.567 36.446 1.00 35.12 414 GLY A C 1
ATOM 3134 O O . GLY A 1 414 ? -27.075 14.409 37.142 1.00 35.12 414 GLY A O 1
ATOM 3135 N N . ALA A 1 415 ? -28.452 12.662 36.983 1.00 33.25 415 ALA A N 1
ATOM 3136 C CA . ALA A 1 415 ? -28.815 12.669 38.408 1.00 33.25 415 ALA A CA 1
ATOM 3137 C C . ALA A 1 415 ? -27.792 11.961 39.304 1.00 33.25 415 ALA A C 1
ATOM 3139 O O . ALA A 1 415 ? -27.753 12.227 40.501 1.00 33.25 415 ALA A O 1
ATOM 3140 N N . ALA A 1 416 ? -26.950 11.089 38.742 1.00 36.56 416 ALA A N 1
ATOM 3141 C CA . ALA A 1 416 ? -25.813 10.528 39.465 1.00 36.56 416 ALA A CA 1
ATOM 3142 C C . ALA A 1 416 ? -24.684 11.544 39.698 1.00 36.56 416 ALA A C 1
ATOM 3144 O O . ALA A 1 416 ? -23.877 11.363 40.601 1.00 36.56 416 ALA A O 1
ATOM 3145 N N . ALA A 1 417 ? -24.646 12.619 38.904 1.00 32.56 417 ALA A N 1
ATOM 3146 C CA . ALA A 1 417 ? -23.657 13.688 39.010 1.00 32.56 417 ALA A CA 1
ATOM 3147 C C . ALA A 1 417 ? -24.078 14.829 39.959 1.00 32.56 417 ALA A C 1
ATOM 3149 O O . ALA A 1 417 ? -23.309 15.761 40.152 1.00 32.56 417 ALA A O 1
ATOM 3150 N N . THR A 1 418 ? -25.282 14.794 40.547 1.00 30.86 418 THR A N 1
ATOM 3151 C CA . THR A 1 418 ? -25.803 15.899 41.381 1.00 30.86 418 THR A CA 1
ATOM 3152 C C . THR A 1 418 ? -25.980 15.546 42.859 1.00 30.86 418 THR A C 1
ATOM 3154 O O . THR A 1 418 ? -26.705 16.247 43.558 1.00 30.86 418 THR A O 1
ATOM 3157 N N . SER A 1 419 ? -25.380 14.458 43.354 1.00 32.88 419 SER A N 1
ATOM 3158 C CA . SER A 1 419 ? -25.413 14.131 44.793 1.00 32.88 419 SER A CA 1
ATOM 3159 C C . SER A 1 419 ? -24.084 14.338 45.523 1.00 32.88 419 SER A C 1
ATOM 3161 O O . SER A 1 419 ? -23.990 13.992 46.696 1.00 32.88 419 SER A O 1
ATOM 3163 N N . GLU A 1 420 ? -23.091 14.932 44.866 1.00 33.78 420 GLU A N 1
ATOM 3164 C CA . GLU A 1 420 ? -21.890 15.472 45.506 1.00 33.78 420 GLU A CA 1
ATOM 3165 C C . GLU A 1 420 ? -21.907 16.990 45.327 1.00 33.78 420 GLU A C 1
ATOM 3167 O O . GLU A 1 420 ? -21.407 17.490 44.333 1.00 33.78 420 GLU A O 1
ATOM 3172 N N . ASP A 1 421 ? -22.628 17.688 46.206 1.00 28.59 421 ASP A N 1
ATOM 3173 C CA . ASP A 1 421 ? -22.353 19.062 46.659 1.00 28.59 421 ASP A CA 1
ATOM 3174 C C . ASP A 1 421 ? -23.535 19.508 47.538 1.00 28.59 421 ASP A C 1
ATOM 3176 O O . ASP A 1 421 ? -24.612 19.878 47.061 1.00 28.59 421 ASP A O 1
ATOM 3180 N N . GLU A 1 422 ? -23.356 19.416 48.859 1.00 31.39 422 GLU A N 1
ATOM 3181 C CA . GLU A 1 422 ? -24.186 20.169 49.799 1.00 31.39 422 GLU A CA 1
ATOM 3182 C C . GLU A 1 422 ? -23.756 21.646 49.787 1.00 31.39 422 GLU A C 1
ATOM 3184 O O . GLU A 1 422 ? -22.570 21.961 49.727 1.00 31.39 422 GLU A O 1
ATOM 3189 N N . ASP A 1 423 ? -24.761 22.516 49.922 1.00 30.42 423 ASP A N 1
ATOM 3190 C CA . ASP A 1 423 ? -24.692 23.946 50.239 1.00 30.42 423 ASP A CA 1
ATOM 3191 C C . ASP A 1 423 ? -24.158 24.906 49.159 1.00 30.42 423 ASP A C 1
ATOM 3193 O O . ASP A 1 423 ? -22.993 25.275 49.145 1.00 30.42 423 ASP A O 1
ATOM 3197 N N . GLU A 1 424 ? -25.065 25.443 48.329 1.00 27.17 424 GLU A N 1
ATOM 3198 C CA . GLU A 1 424 ? -25.491 26.857 48.400 1.00 27.17 424 GLU A CA 1
ATOM 3199 C C . GLU A 1 424 ? -26.716 27.130 47.491 1.00 27.17 424 GLU A C 1
ATOM 3201 O O . GLU A 1 424 ? -26.765 26.753 46.325 1.00 27.17 424 GLU A O 1
ATOM 3206 N N . GLY A 1 425 ? -27.695 27.884 48.007 1.00 24.42 425 GLY A N 1
ATOM 3207 C CA . GLY A 1 425 ? -28.420 28.862 47.183 1.00 24.42 425 GLY A CA 1
ATOM 3208 C C . GLY A 1 425 ? -29.641 28.403 46.375 1.00 24.42 425 GLY A C 1
ATOM 3209 O O . GLY A 1 425 ? -29.641 28.387 45.150 1.00 24.42 425 GLY A O 1
ATOM 3210 N N . PHE A 1 426 ? -30.765 28.225 47.066 1.00 29.89 426 PHE A N 1
ATOM 3211 C CA . PHE A 1 426 ? -32.115 28.374 46.513 1.00 29.89 426 PHE A CA 1
ATOM 3212 C C . PHE A 1 426 ? -32.295 29.758 45.850 1.00 29.89 426 PHE A C 1
ATOM 3214 O O . PHE A 1 426 ? -32.598 30.704 46.565 1.00 29.89 426 PHE A O 1
ATOM 3221 N N . LEU A 1 427 ? -32.156 29.905 44.522 1.00 25.31 427 LEU A N 1
ATOM 3222 C CA . LEU A 1 427 ? -32.678 31.056 43.757 1.00 25.31 427 LEU A CA 1
ATOM 3223 C C . LEU A 1 427 ? -32.818 30.761 42.240 1.00 25.31 427 LEU A C 1
ATOM 3225 O O . LEU A 1 427 ? -31.845 30.795 41.500 1.00 25.31 427 LEU A O 1
ATOM 3229 N N . GLY A 1 428 ? -34.069 30.646 41.773 1.00 23.19 428 GLY A N 1
ATOM 3230 C CA . GLY A 1 428 ? -34.550 31.441 40.630 1.00 23.19 428 GLY A CA 1
ATOM 3231 C C . GLY A 1 428 ? -34.606 30.836 39.213 1.00 23.19 428 GLY A C 1
ATOM 3232 O O . GLY A 1 428 ? -33.590 30.683 38.554 1.00 23.19 428 GLY A O 1
ATOM 3233 N N . GLY A 1 429 ? -35.836 30.744 38.682 1.00 24.39 429 GLY A N 1
ATOM 3234 C CA . GLY A 1 429 ? -36.162 31.132 37.293 1.00 24.39 429 GLY A CA 1
ATOM 3235 C C . GLY A 1 429 ? -36.368 29.983 36.297 1.00 24.39 429 GLY A C 1
ATOM 3236 O O . GLY A 1 429 ? -35.418 29.335 35.898 1.00 24.39 429 GLY A O 1
ATOM 3237 N N . LEU A 1 430 ? -37.609 29.599 35.981 1.00 24.22 430 LEU A N 1
ATOM 3238 C CA . LEU A 1 430 ? -38.493 30.162 34.935 1.00 24.22 430 LEU A CA 1
ATOM 3239 C C . LEU A 1 430 ? -38.165 29.717 33.490 1.00 24.22 430 LEU A C 1
ATOM 3241 O O . LEU A 1 430 ? -37.169 30.133 32.923 1.00 24.22 430 LEU A O 1
ATOM 3245 N N . PHE A 1 431 ? -39.124 28.968 32.929 1.00 28.94 431 PHE A N 1
ATOM 3246 C CA . PHE A 1 431 ? -39.618 28.922 31.541 1.00 28.94 431 PHE A CA 1
ATOM 3247 C C . PHE A 1 431 ? -38.662 29.154 30.358 1.00 28.94 431 PHE A C 1
ATOM 3249 O O . PHE A 1 431 ? -38.144 30.251 30.155 1.00 28.94 431 PHE A O 1
ATOM 3256 N N . GLY A 1 432 ? -38.663 28.160 29.466 1.00 31.11 432 GLY A N 1
ATOM 3257 C CA . GLY A 1 432 ? -38.306 28.242 28.051 1.00 31.11 432 GLY A CA 1
ATOM 3258 C C . GLY A 1 432 ? -38.663 26.940 27.364 1.00 31.11 432 GLY A C 1
ATOM 3259 O O . GLY A 1 432 ? -37.858 26.002 27.520 1.00 31.11 432 GLY A O 1
#

pLDDT: mean 79.0, std 22.78, range [23.0, 98.31]

Foldseek 3Di:
DPPQQAFWFWFWDDDPNAIAIATDGNVCQQVDPDDDPDDRGDGDGQFAQQAVVSVHPKHFDLAWDADPPDFFIFGAIPNGYTAEGFAQCQSPDPDCVSNTGHDDLVRAPPSPDLCQQAPALGGRSGDVVSAWGWDAPHHPTHGIHTHGQKAACDPVRDTAGAFAKDKDKAADDFQLRRFAQIWIWIWHRHRHDIDIHTADGQCQWHKDKDWDQDPSGIGMHIDTDGAFFPCQQVDQDQVVLPPPVRHQKHKDFFKHFPCQLPPDPDDDDPDDDDDDDDDDDPDDDDDDDDDDDDDDPPDPPPPCQKHAIDTGGMGMFGRHAGRWDPPDPTCLCVLLSNLDIHHHWDWDADPVGDTDTDPPLVCLELVVVVVSQSRSSRNYVYAWHAHSVRDTDNPDDWDDDVNHTDDPPVPSNPVSVPPPDDDDDDDDDDDD

Radius of gyration: 37.3 Å; chains: 1; bounding box: 72×70×112 Å

Sequence (432 aa):
MTAYSTDIGACVFDDEGSRTCRMTTRGDCNVGSGNNTGIGGEFFEDYLCSADELATECGPTKETICLEGRDEVYFKDSCGNYANIYDSNKIYSKNPSYWQKIVSKDKSCDPNDKNGNAGDKNCGNCNYLSGSICKNGVATYGDNICTDLNCYDTENGKNYKNGESWCLNIGTGDNGQDTAGSRFFRHVCVHGEETIEPCADFRNEVCIEESLSTAYGGFTEAACRVNRWVDCIDQLEQDDCENSDKRDCYWVEGVHYDGSNSKTTGSQQVGDSVSDTNTQNFDGVPDGRNPAANPQLAESDPEKENMGIIKGGGLCLPRHPPGLEHYGEGNAENICSLGNSKQTVHFDTSLFGSKSCKENCEVLTAEWVNNMNAICYSLGDCGNFDNLAGRGTDDGIVVKDNGVRRKISQGIVGAAATSEDEDEGFLGGLFG

Secondary structure (DSSP, 8-state):
--TTTT-EEEEEEEETTEEEEEEEEHHHHHS-SSS--S-PPEEEETB-TT-GGGT-S----S-EEE-TT--SEEEE-TTS-EEEEPBTTTTT-S-THHHHB---GGGSS-TT-TTTTTT-SSB----GGGTEEEEE---SSSSEEEEE--B-S-TTS--B-TT-EEEEEES--SSS-PPBT-EEEEEEEETTEEEEEEPPGGGTEEEEEEEEEETTEEEEEEEEEE---TTGGG--SHHHHT-TTT--EEEEEEEEE-STT-----------------------S----------------TT-SSEEEEEEEEEEEESSPPP--SSSS-SHHHHHHHT-EE---EEEE-TTS-EEEEESGGGGSHHHHHHHHHHHHHTSS-SS-BBTTS-B--TT--EEETTEEEP--S-HHHHTTSSS------------